Protein AF-0000000067520783 (afdb_homodimer)

Foldseek 3Di:
DVVVVVCVVVVVVVVLVVVLVVLCVVLVLLVLLLLLLVLLLVLVVLQLLLVLLVQLVVPDDLVVVLVVCVVPDAPVVSVVCVVCSCVSSPDNDPPSNVSSVVSSLVSNLVSLLSLLVLLQVLQVHDDPDDPVVSSVVSSVLSVLVVCLVCLLVCCVVCLVVVQVVVCVVVVPDPVVVVVSVVVSVVVNLVSQLVSLLVCLQPSYPDHDDSVLLNQLSNQLSVQLVVLSVVLVVCCVVCVVVCVVVPPVVVSVSSSVSSSSNSSSSSSSSSSSSVVVCVVVVPPPPPVPD/DVVVVVCCVVVVVVVLVVVLVVLCVVLVLLVLLLLLLVLLLVLVVLQLLLVLLVVLVVPDDLVVVLVVCVVPDAPVVSVVCVVCSCVSSPDNDPPSNVSSVVSSLVSNLVSLLSLLVLLQVLQVHDDPDDPVVSSVVSSVLSVLVVCLVCLLVCCVVCLVVVQVVVCVVVVPDPVVVVVSVVVSVVVNLVSQLVSLLVCLQPSYPDHDDSVLLNQLSNQLSVQLVVLSVVLVVCCVVCVVVCVVVPPVVVSVSSSVSSSSNSSSSSSSSSSSSSVVCVVVVPPPPPVPD

pLDDT: mean 76.8, std 16.52, range [23.61, 96.75]

Secondary structure (DSSP, 8-state):
-HHHHHHHHHHHHHHHHHHHHHHHHHTTHHHHHHHHHHHHHHHHHHHHHHHHHHHHHTT--HHHHHHHHTTTS-HHHHHHHHHHHHHHHHS--HHHHHHHHHHHHHHHHHHHHHHHHHHHHHTT----S-HHHHHHHHHHHHHHHHHHHHHHHHHHHHHHHHHHHHHHHHT--THHHHHHHHHHHHHHHHHHHHHHHHHHHHSSSS---GGGGHHHHHHHHHHHHHHHHHHHHHHHHHHHHHHHHHHHHHHHHHHHHHHHHHHHHHHHHHHHHHHHHHHHT----TT--/-HHHHHHHHHHHHHHHHHHHHHHHHHTTHHHHHHHHHHHHHHHHHHHHHHHHHHHHHTT--HHHHHHHHTTTS-HHHHHHHHHHHHHHHHS--HHHHHHHHHHHHHHHHHHHHHHHHHHHHHTT----S-HHHHHHHHHHHHHHHHHHHHHHHHHHHHHHHHHHHHHHHHT--THHHHHHHHHHHHHHHHHHHHHHHHHHHHSSSS---GGGGHHHHHHHHHHHHHHHHHHHHHHHHHHHHHHHHHHHHHHHHHHHHHHHHHHHHHHHHHHHHHHHHHHHT----TT--

InterPro domains:
  IPR017039 Virulence factor BrkB [PF03631] (26-278)
  IPR017039 Virulence factor BrkB [PIRSF035875] (1-288)
  IPR017039 Virulence factor BrkB [PTHR30213] (2-288)
  IPR017039 Virulence factor BrkB [TIGR00765] (15-278)

Solvent-accessible surface area (backbone atoms only — not comparable to full-atom values): 28605 Å² total; per-residue (Å²): 111,62,62,59,48,46,48,53,43,52,57,38,51,66,38,45,61,50,50,49,49,52,47,39,61,73,65,36,43,68,50,52,9,29,18,27,24,32,23,44,57,61,12,44,57,29,40,48,47,18,50,48,28,49,43,27,66,39,92,57,57,68,66,57,52,49,62,64,39,55,83,72,39,53,65,39,56,37,48,22,40,62,64,38,35,59,59,33,28,68,39,72,46,64,65,55,29,51,50,11,47,54,48,15,47,51,35,29,17,52,18,37,40,50,49,30,51,49,37,15,53,37,61,72,45,70,85,76,71,52,72,67,58,51,50,52,48,15,41,54,50,30,52,52,50,50,50,49,50,50,48,63,54,40,42,69,61,43,41,53,54,51,44,48,50,49,25,62,70,65,66,52,59,75,70,42,52,56,52,47,52,50,49,50,51,53,50,49,47,52,53,42,29,51,52,42,34,50,46,61,26,62,48,27,81,50,95,52,53,68,80,63,26,45,67,12,15,52,47,24,37,53,45,43,51,51,51,51,50,53,48,50,51,45,44,68,70,42,36,64,41,32,71,51,36,24,56,54,47,50,48,52,54,47,47,49,49,37,27,50,47,29,42,29,54,51,49,16,38,40,49,25,23,51,54,48,38,69,71,68,59,64,66,76,54,76,75,73,113,112,62,64,60,48,45,48,52,43,54,58,38,51,67,36,45,61,51,49,48,49,53,47,39,59,73,66,37,42,68,49,52,10,30,18,26,22,32,22,45,57,61,12,44,57,30,39,48,48,19,52,49,29,47,44,25,66,39,94,58,56,68,65,59,52,48,63,63,38,54,83,74,36,53,66,37,54,36,49,23,42,62,65,37,35,59,59,34,29,68,38,70,45,64,64,54,28,50,49,11,46,52,47,15,50,52,36,30,17,53,19,38,41,50,51,31,51,48,36,15,53,38,60,71,45,71,84,76,71,54,71,66,57,50,50,52,49,15,42,55,50,32,52,51,50,50,48,48,51,49,47,63,53,40,42,71,62,42,39,53,54,51,42,48,50,50,24,61,71,66,66,51,59,76,70,42,52,56,51,47,53,50,48,50,51,52,49,50,47,51,53,44,28,50,51,41,33,49,46,61,26,62,49,29,79,50,95,54,54,67,81,62,27,45,67,13,15,50,46,24,36,53,45,43,50,52,52,52,50,54,47,49,49,44,44,68,70,44,36,63,42,31,72,53,38,25,58,53,47,49,48,50,53,49,47,49,50,36,27,50,48,29,40,29,53,50,48,16,38,41,49,24,22,49,52,49,39,66,72,67,59,64,65,78,55,77,76,74,115

Sequence (578 aa):
MRKILEKVRRNRTYSFGKDLYDRTMRDDVAGLAAQLAYFFLLAIFPGLVFLITLLGFIDLQTESVLNLLEPYVPEDAMSLIEVNVDKVVNEQNGGLLSFGLLSMLWFASNGVNAVMNAFNRAYDVTETRSFIKTRALSIVFTLAIIFMIVFALIVPVFGQVIGAAVFKAIGLSDSFSYVWSITRLVASFFVLFALFSFLYTFAPDRKLKRREVISGATFATVGWIVVSYSFAYYVDKFANYANTYGGLGGIIILMLWFYLTGWVILLGGEINGLLHHYRTGDNNSRNEKMRKILEKVRRNRTYSFGKDLYDRTMRDDVAGLAAQLAYFFLLAIFPGLVFLITLLGFIDLQTESVLNLLEPYVPEDAMSLIEVNVDKVVNEQNGGLLSFGLLSMLWFASNGVNAVMNAFNRAYDVTETRSFIKTRALSIVFTLAIIFMIVFALIVPVFGQVIGAAVFKAIGLSDSFSYVWSITRLVASFFVLFALFSFLYTFAPDRKLKRREVISGATFATVGWIVVSYSFAYYVDKFANYANTYGGLGGIIILMLWFYLTGWVILLGGEINGLLHHYRTGDNNSRNEK

Radius of gyration: 26.47 Å; Cα contacts (8 Å, |Δi|>4): 626; chains: 2; bounding box: 70×77×74 Å

Organism: Bacillus anthracis (NCBI:txid1392)

Structure (mmCIF, N/CA/C/O backbone):
data_AF-0000000067520783-model_v1
#
loop_
_entity.id
_entity.type
_entity.pdbx_description
1 polymer 'YihY family protein'
#
loop_
_atom_site.group_PDB
_atom_site.id
_atom_site.type_symbol
_atom_site.label_atom_id
_atom_site.label_alt_id
_atom_site.label_comp_id
_atom_site.label_asym_id
_atom_site.label_entity_id
_atom_site.label_seq_id
_atom_site.pdbx_PDB_ins_code
_atom_site.Cartn_x
_atom_site.Cartn_y
_atom_site.Cartn_z
_atom_site.occupancy
_atom_site.B_iso_or_equiv
_atom_site.auth_seq_id
_atom_site.auth_comp_id
_atom_site.auth_asym_id
_atom_site.auth_atom_id
_atom_site.pdbx_PDB_model_num
ATOM 1 N N . MET A 1 1 ? -24.266 7.742 43.719 1 45.94 1 MET A N 1
ATOM 2 C CA . MET A 1 1 ? -24.5 8.211 42.375 1 45.94 1 MET A CA 1
ATOM 3 C C . MET A 1 1 ? -23.188 8.516 41.656 1 45.94 1 MET A C 1
ATOM 5 O O . MET A 1 1 ? -23.016 8.188 40.5 1 45.94 1 MET A O 1
ATOM 9 N N . ARG A 1 2 ? -22.297 9.094 42.188 1 51.66 2 ARG A N 1
ATOM 10 C CA . ARG A 1 2 ? -20.953 9.352 41.656 1 51.66 2 ARG A CA 1
ATOM 11 C C . ARG A 1 2 ? -20.188 8.047 41.5 1 51.66 2 ARG A C 1
ATOM 13 O O . ARG A 1 2 ? -19.422 7.895 40.531 1 51.66 2 ARG A O 1
ATOM 20 N N . LYS A 1 3 ? -20.234 7.238 42.438 1 52.34 3 LYS A N 1
ATOM 21 C CA . LYS A 1 3 ? -19.516 5.977 42.344 1 52.34 3 LYS A CA 1
ATOM 22 C C . LYS A 1 3 ? -20.031 5.129 41.188 1 52.34 3 LYS A C 1
ATOM 24 O O . LYS A 1 3 ? -19.266 4.398 40.562 1 52.34 3 LYS A O 1
ATOM 29 N N . ILE A 1 4 ? -21.328 5.012 40.969 1 46.69 4 ILE A N 1
ATOM 30 C CA . ILE A 1 4 ? -21.859 4.309 39.812 1 46.69 4 ILE A CA 1
ATOM 31 C C . ILE A 1 4 ? -21.438 5.027 38.531 1 46.69 4 ILE A C 1
ATOM 33 O O . ILE A 1 4 ? -21.047 4.387 37.562 1 46.69 4 ILE A O 1
ATOM 37 N N . LEU A 1 5 ? -21.438 6.367 38.531 1 45.88 5 LEU A N 1
ATOM 38 C CA . LEU A 1 5 ? -20.953 7.109 37.375 1 45.88 5 LEU A CA 1
ATOM 39 C C . LEU A 1 5 ? -19.469 6.887 37.188 1 45.88 5 LEU A C 1
ATOM 41 O O . LEU A 1 5 ? -19 6.762 36.031 1 45.88 5 LEU A O 1
ATOM 45 N N . GLU A 1 6 ? -18.703 6.949 38.188 1 51.19 6 GLU A N 1
ATOM 46 C CA . GLU A 1 6 ? -17.281 6.652 38.062 1 51.19 6 GLU A CA 1
ATOM 47 C C . GLU A 1 6 ? -17.047 5.203 37.625 1 51.19 6 GLU A C 1
ATOM 49 O O . GLU A 1 6 ? -16.141 4.906 36.875 1 51.19 6 GLU A O 1
ATOM 54 N N . LYS A 1 7 ? -17.688 4.289 38.219 1 48.41 7 LYS A N 1
ATOM 55 C CA . LYS A 1 7 ? -17.609 2.891 37.781 1 48.41 7 LYS A CA 1
ATOM 56 C C . LYS A 1 7 ? -18.062 2.713 36.344 1 48.41 7 LYS A C 1
ATOM 58 O O . LYS A 1 7 ? -17.469 1.945 35.594 1 48.41 7 LYS A O 1
ATOM 63 N N . VAL A 1 8 ? -19.156 3.307 35.906 1 48.97 8 VAL A N 1
ATOM 64 C CA . VAL A 1 8 ? -19.594 3.395 34.531 1 48.97 8 VAL A CA 1
ATOM 65 C C . VAL A 1 8 ? -18.547 4.133 33.688 1 48.97 8 VAL A C 1
ATOM 67 O O . VAL A 1 8 ? -18.25 3.746 32.562 1 48.97 8 VAL A O 1
ATOM 70 N N . ARG A 1 9 ? -18.031 5.203 34.188 1 49.59 9 ARG A N 1
ATOM 71 C CA . ARG A 1 9 ? -16.938 5.945 33.562 1 49.59 9 ARG A CA 1
ATOM 72 C C . ARG A 1 9 ? -15.68 5.094 33.469 1 49.59 9 ARG A C 1
ATOM 74 O O . ARG A 1 9 ? -14.977 5.121 32.469 1 49.59 9 ARG A O 1
ATOM 81 N N . ARG A 1 10 ? -15.172 4.68 34.594 1 49.66 10 ARG A N 1
ATOM 82 C CA . ARG A 1 10 ? -14.016 3.801 34.688 1 49.66 10 ARG A CA 1
ATOM 83 C C . ARG A 1 10 ? -14.219 2.549 33.844 1 49.66 10 ARG A C 1
ATOM 85 O O . ARG A 1 10 ? -13.289 2.074 33.188 1 49.66 10 ARG A O 1
ATOM 92 N N . ASN A 1 11 ? -15.258 1.921 34 1 47.75 11 ASN A N 1
ATOM 93 C CA . ASN A 1 11 ? -15.68 0.834 33.125 1 47.75 11 ASN A CA 1
ATOM 94 C C . ASN A 1 11 ? -15.797 1.295 31.672 1 47.75 11 ASN A C 1
ATOM 96 O O . ASN A 1 11 ? -15.695 0.486 30.75 1 47.75 11 ASN A O 1
ATOM 100 N N . ARG A 1 12 ? -16.047 2.535 31.484 1 49.19 12 ARG A N 1
ATOM 101 C CA . ARG A 1 12 ? -16.172 3.234 30.203 1 49.19 12 ARG A CA 1
ATOM 102 C C . ARG A 1 12 ? -14.812 3.492 29.578 1 49.19 12 ARG A C 1
ATOM 104 O O . ARG A 1 12 ? -14.656 3.445 28.359 1 49.19 12 ARG A O 1
ATOM 111 N N . THR A 1 13 ? -13.914 4.09 30.438 1 52.41 13 THR A N 1
ATOM 112 C CA . THR A 1 13 ? -12.578 4.305 29.906 1 52.41 13 THR A CA 1
ATOM 113 C C . THR A 1 13 ? -12.008 3.006 29.328 1 52.41 13 THR A C 1
ATOM 115 O O . THR A 1 13 ? -11.336 3.02 28.297 1 52.41 13 THR A O 1
ATOM 118 N N . TYR A 1 14 ? -11.875 1.956 30.281 1 55 14 TYR A N 1
ATOM 119 C CA . TYR A 1 14 ? -11.492 0.632 29.797 1 55 14 TYR A CA 1
ATOM 120 C C . TYR A 1 14 ? -12.211 0.298 28.484 1 55 14 TYR A C 1
ATOM 122 O O . TYR A 1 14 ? -11.633 -0.326 27.594 1 55 14 TYR A O 1
ATOM 130 N N . SER A 1 15 ? -13.344 1.182 28.344 1 78.75 15 SER A N 1
ATOM 131 C CA . SER A 1 15 ? -14.102 0.702 27.188 1 78.75 15 SER A CA 1
ATOM 132 C C . SER A 1 15 ? -13.766 1.497 25.938 1 78.75 15 SER A C 1
ATOM 134 O O . SER A 1 15 ? -13.984 1.028 24.812 1 78.75 15 SER A O 1
ATOM 136 N N . PHE A 1 16 ? -12.961 2.676 26.219 1 90.06 16 PHE A N 1
ATOM 137 C CA . PHE A 1 16 ? -12.633 3.447 25.031 1 90.06 16 PHE A CA 1
ATOM 138 C C . PHE A 1 16 ? -11.562 2.744 24.203 1 90.06 16 PHE A C 1
ATOM 140 O O . PHE A 1 16 ? -11.695 2.621 22.984 1 90.06 16 PHE A O 1
ATOM 147 N N . GLY A 1 17 ? -10.438 2.309 24.938 1 92.5 17 GLY A N 1
ATOM 148 C CA . GLY A 1 17 ? -9.367 1.601 24.25 1 92.5 17 GLY A CA 1
ATOM 149 C C . GLY A 1 17 ? -9.844 0.36 23.531 1 92.5 17 GLY A C 1
ATOM 150 O O . GLY A 1 17 ? -9.414 0.098 22.391 1 92.5 17 GLY A O 1
ATOM 151 N N . LYS A 1 18 ? -10.633 -0.284 24.203 1 91.25 18 LYS A N 1
ATOM 152 C CA . LYS A 1 18 ? -11.18 -1.49 23.578 1 91.25 18 LYS A CA 1
ATOM 153 C C . LYS A 1 18 ? -12.094 -1.145 22.406 1 91.25 18 LYS A C 1
ATOM 155 O O . LYS A 1 18 ? -12.016 -1.768 21.344 1 91.25 18 LYS A O 1
ATOM 160 N N . ASP A 1 19 ? -12.914 -0.131 22.656 1 91.44 19 ASP A N 1
ATOM 161 C CA . ASP A 1 19 ? -13.805 0.308 21.578 1 91.44 19 ASP A CA 1
ATOM 162 C C . ASP A 1 19 ? -13.016 0.807 20.375 1 91.44 19 ASP A C 1
ATOM 164 O O . ASP A 1 19 ? -13.367 0.516 19.234 1 91.44 19 ASP A O 1
ATOM 168 N N . LEU A 1 20 ? -12 1.508 20.719 1 93.38 20 LEU A N 1
ATOM 169 C CA . LEU A 1 20 ? -11.172 2.035 19.641 1 93.38 20 LEU A CA 1
ATOM 170 C C . LEU A 1 20 ? -10.469 0.905 18.891 1 93.38 20 LEU A C 1
ATOM 172 O O . LEU A 1 20 ? -10.414 0.91 17.656 1 93.38 20 LEU A O 1
ATOM 176 N N . TYR A 1 21 ? -9.969 -0.002 19.609 1 91.31 21 TYR A N 1
ATOM 177 C CA . TYR A 1 21 ? -9.305 -1.151 19 1 91.31 21 TYR A CA 1
ATOM 178 C C . TYR A 1 21 ? -10.266 -1.931 18.109 1 91.31 21 TYR A C 1
ATOM 180 O O . TYR A 1 21 ? -9.922 -2.277 16.984 1 91.31 21 TYR A O 1
ATOM 188 N N . ASP A 1 22 ? -11.406 -2.205 18.625 1 88.06 22 ASP A N 1
ATOM 189 C CA . ASP A 1 22 ? -12.406 -2.939 17.859 1 88.06 22 ASP A CA 1
ATOM 190 C C . ASP A 1 22 ? -12.773 -2.193 16.578 1 88.06 22 ASP A C 1
ATOM 192 O O . ASP A 1 22 ? -12.914 -2.805 15.516 1 88.06 22 ASP A O 1
ATOM 196 N N . ARG A 1 23 ? -12.859 -0.93 16.703 1 90.44 23 ARG A N 1
ATOM 197 C CA . ARG A 1 23 ? -13.195 -0.115 15.539 1 90.44 23 ARG A CA 1
ATOM 198 C C . ARG A 1 23 ? -12.062 -0.116 14.523 1 90.44 23 ARG A C 1
ATOM 200 O O . ARG A 1 23 ? -12.305 -0.164 13.312 1 90.44 23 ARG A O 1
ATOM 207 N N . THR A 1 24 ? -10.898 -0.021 15.047 1 91.19 24 THR A N 1
ATOM 208 C CA . THR A 1 24 ? -9.727 -0.013 14.172 1 91.19 24 THR A CA 1
ATOM 209 C C . THR A 1 24 ? -9.617 -1.329 13.406 1 91.19 24 THR A C 1
ATOM 211 O O . THR A 1 24 ? -9.227 -1.342 12.242 1 91.19 24 THR A O 1
ATOM 214 N N . MET A 1 25 ? -9.984 -2.371 14.055 1 85.31 25 MET A N 1
ATOM 215 C CA . MET A 1 25 ? -9.953 -3.684 13.422 1 85.31 25 MET A CA 1
ATOM 216 C C . MET A 1 25 ? -11.078 -3.822 12.398 1 85.31 25 MET A C 1
ATOM 218 O O . MET A 1 25 ? -10.859 -4.301 11.281 1 85.31 25 MET A O 1
ATOM 222 N N . ARG A 1 26 ? -12.188 -3.373 12.742 1 83.56 26 ARG A N 1
ATOM 223 C CA . ARG A 1 26 ? -13.359 -3.477 11.875 1 83.56 26 ARG A CA 1
ATOM 224 C C . ARG A 1 26 ? -13.188 -2.617 10.625 1 83.56 26 ARG A C 1
ATOM 226 O O . ARG A 1 26 ? -13.57 -3.023 9.531 1 83.56 26 ARG A O 1
ATOM 233 N N . ASP A 1 27 ? -12.555 -1.495 10.805 1 88.69 27 ASP A N 1
ATOM 234 C CA . ASP A 1 27 ? -12.422 -0.552 9.695 1 88.69 27 ASP A CA 1
ATOM 235 C C . ASP A 1 27 ? -11.125 -0.776 8.93 1 88.69 27 ASP A C 1
ATOM 237 O O . ASP A 1 27 ? -10.805 -0.035 8 1 88.69 27 ASP A O 1
ATOM 241 N N . ASP A 1 28 ? -10.344 -1.785 9.289 1 88.56 28 ASP A N 1
ATOM 242 C CA . ASP A 1 28 ? -9.094 -2.178 8.648 1 88.56 28 ASP A CA 1
ATOM 243 C C . ASP A 1 28 ? -8.141 -0.991 8.516 1 88.56 28 ASP A C 1
ATOM 245 O O . ASP A 1 28 ? -7.641 -0.702 7.43 1 88.56 28 ASP A O 1
ATOM 249 N N . VAL A 1 29 ? -7.996 -0.304 9.648 1 92.25 29 VAL A N 1
ATOM 250 C CA . VAL A 1 29 ? -7.152 0.887 9.672 1 92.25 29 VAL A CA 1
ATOM 251 C C . VAL A 1 29 ? -5.738 0.527 9.227 1 92.25 29 VAL A C 1
ATOM 253 O O . VAL A 1 29 ? -5.102 1.287 8.492 1 92.25 29 VAL A O 1
ATOM 256 N N . ALA A 1 30 ? -5.238 -0.652 9.602 1 91 30 ALA A N 1
ATOM 257 C CA . ALA A 1 30 ? -3.912 -1.109 9.203 1 91 30 ALA A CA 1
ATOM 258 C C . ALA A 1 30 ? -3.809 -1.236 7.684 1 91 30 ALA A C 1
ATOM 260 O O . ALA A 1 30 ? -2.826 -0.798 7.082 1 91 30 ALA A O 1
ATOM 261 N N . GLY A 1 31 ? -4.859 -1.795 7.098 1 91.25 31 GLY A N 1
ATOM 262 C CA . GLY A 1 31 ? -4.883 -1.938 5.648 1 91.25 31 GLY A CA 1
ATOM 263 C C . GLY A 1 31 ? -4.941 -0.609 4.922 1 91.25 31 GLY A C 1
ATOM 264 O O . GLY A 1 31 ? -4.242 -0.411 3.922 1 91.25 31 GLY A O 1
ATOM 265 N N . LEU A 1 32 ? -5.723 0.253 5.43 1 92.81 32 LEU A N 1
ATOM 266 C CA . LEU A 1 32 ? -5.875 1.564 4.809 1 92.81 32 LEU A CA 1
ATOM 267 C C . LEU A 1 32 ? -4.594 2.377 4.93 1 92.81 32 LEU A C 1
ATOM 269 O O . LEU A 1 32 ? -4.238 3.127 4.016 1 92.81 32 LEU A O 1
ATOM 273 N N . ALA A 1 33 ? -3.943 2.193 6.09 1 95 33 ALA A N 1
ATOM 274 C CA . ALA A 1 33 ? -2.652 2.855 6.262 1 95 33 ALA A CA 1
ATOM 275 C C . ALA A 1 33 ? -1.637 2.352 5.242 1 95 33 ALA A C 1
ATOM 277 O O . ALA A 1 33 ? -0.854 3.133 4.695 1 95 33 ALA A O 1
ATOM 278 N N . ALA A 1 34 ? -1.644 1.043 5 1 94.25 34 ALA A N 1
ATOM 279 C CA . ALA A 1 34 ? -0.755 0.45 4.004 1 94.25 34 ALA A CA 1
ATOM 280 C C . ALA A 1 34 ? -1.074 0.971 2.605 1 94.25 34 ALA A C 1
ATOM 282 O O . ALA A 1 34 ? -0.167 1.241 1.816 1 94.25 34 ALA A O 1
ATOM 283 N N . GLN A 1 35 ? -2.318 1.109 2.352 1 92.81 35 GLN A N 1
ATOM 284 C CA . GLN A 1 35 ? -2.762 1.654 1.073 1 92.81 35 GLN A CA 1
ATOM 285 C C . GLN A 1 35 ? -2.242 3.074 0.871 1 92.81 35 GLN A C 1
ATOM 287 O O . GLN A 1 35 ? -1.713 3.402 -0.193 1 92.81 35 GLN A O 1
ATOM 292 N N . LEU A 1 36 ? -2.445 3.887 1.845 1 92.5 36 LEU A N 1
ATOM 293 C CA . LEU A 1 36 ? -1.963 5.262 1.799 1 92.5 36 LEU A CA 1
ATOM 294 C C . LEU A 1 36 ? -0.457 5.301 1.562 1 92.5 36 LEU A C 1
ATOM 296 O O . LEU A 1 36 ? 0.024 6.062 0.719 1 92.5 36 LEU A O 1
ATOM 300 N N . ALA A 1 37 ? 0.211 4.461 2.334 1 93.44 37 ALA A N 1
ATOM 301 C CA . ALA A 1 37 ? 1.668 4.41 2.24 1 93.44 37 ALA A CA 1
ATOM 302 C C . ALA A 1 37 ? 2.115 4.023 0.833 1 93.44 37 ALA A C 1
ATOM 304 O O . ALA A 1 37 ? 3.074 4.586 0.303 1 93.44 37 ALA A O 1
ATOM 305 N N . TYR A 1 38 ? 1.432 3.117 0.26 1 93.75 38 TYR A N 1
ATOM 306 C CA . TYR A 1 38 ? 1.765 2.67 -1.088 1 93.75 38 TYR A CA 1
ATOM 307 C C . TYR A 1 38 ? 1.646 3.816 -2.086 1 93.75 38 TYR A C 1
ATOM 309 O O . TYR A 1 38 ? 2.57 4.066 -2.863 1 93.75 38 TYR A O 1
ATOM 317 N N . PHE A 1 39 ? 0.571 4.492 -2.07 1 92.75 39 PHE A N 1
ATOM 318 C CA . PHE A 1 39 ? 0.322 5.531 -3.061 1 92.75 39 PHE A CA 1
ATOM 319 C C . PHE A 1 39 ? 1.256 6.715 -2.848 1 92.75 39 PHE A C 1
ATOM 321 O O . PHE A 1 39 ? 1.668 7.371 -3.809 1 92.75 39 PHE A O 1
ATOM 328 N N . PHE A 1 40 ? 1.564 6.957 -1.616 1 90.19 40 PHE A N 1
ATOM 329 C CA . PHE A 1 40 ? 2.521 8.023 -1.344 1 90.19 40 PHE A CA 1
ATOM 330 C C . PHE A 1 40 ? 3.904 7.66 -1.874 1 90.19 40 PHE A C 1
ATOM 332 O O . PHE A 1 40 ? 4.609 8.508 -2.42 1 90.19 40 PHE A O 1
ATOM 339 N N . LEU A 1 41 ? 4.223 6.43 -1.633 1 87.75 41 LEU A N 1
ATOM 340 C CA . LEU A 1 41 ? 5.508 5.984 -2.156 1 87.75 41 LEU A CA 1
ATOM 341 C C . LEU A 1 41 ? 5.535 6.078 -3.678 1 87.75 41 LEU A C 1
ATOM 343 O O . LEU A 1 41 ? 6.527 6.531 -4.258 1 87.75 41 LEU A O 1
ATOM 347 N N . LEU A 1 42 ? 4.5 5.652 -4.281 1 87.88 42 LEU A N 1
ATOM 348 C CA . LEU A 1 42 ? 4.41 5.68 -5.738 1 87.88 42 LEU A CA 1
ATOM 349 C C . LEU A 1 42 ? 4.488 7.113 -6.258 1 87.88 42 LEU A C 1
ATOM 351 O O . LEU A 1 42 ? 4.996 7.348 -7.359 1 87.88 42 LEU A O 1
ATOM 355 N N . ALA A 1 43 ? 4.059 8.055 -5.539 1 89.25 43 ALA A N 1
ATOM 356 C CA . ALA A 1 43 ? 3.996 9.453 -5.945 1 89.25 43 ALA A CA 1
ATOM 357 C C . ALA A 1 43 ? 5.375 10.109 -5.871 1 89.25 43 ALA A C 1
ATOM 359 O O . ALA A 1 43 ? 5.582 11.188 -6.426 1 89.25 43 ALA A O 1
ATOM 360 N N . ILE A 1 44 ? 6.277 9.5 -5.184 1 82.31 44 ILE A N 1
ATOM 361 C CA . ILE A 1 44 ? 7.586 10.109 -4.949 1 82.31 44 ILE A CA 1
ATOM 362 C C . ILE A 1 44 ? 8.328 10.266 -6.273 1 82.31 44 ILE A C 1
ATOM 364 O O . ILE A 1 44 ? 8.914 11.32 -6.539 1 82.31 44 ILE A O 1
ATOM 368 N N . PHE A 1 45 ? 8.25 9.281 -7.098 1 76.25 45 PHE A N 1
ATOM 369 C CA . PHE A 1 45 ? 9.016 9.336 -8.336 1 76.25 45 PHE A CA 1
ATOM 370 C C . PHE A 1 45 ? 8.531 10.469 -9.227 1 76.25 45 PHE A C 1
ATOM 372 O O . PHE A 1 45 ? 9.312 11.336 -9.625 1 76.25 45 PHE A O 1
ATOM 379 N N . PRO A 1 46 ? 7.301 10.438 -9.547 1 82.75 46 PRO A N 1
ATOM 380 C CA . PRO A 1 46 ? 6.824 11.594 -10.312 1 82.75 46 PRO A CA 1
ATOM 381 C C . PRO A 1 46 ? 7.039 12.914 -9.586 1 82.75 46 PRO A C 1
ATOM 383 O O . PRO A 1 46 ? 7.25 13.945 -10.227 1 82.75 46 PRO A O 1
ATOM 386 N N . GLY A 1 47 ? 6.977 12.914 -8.32 1 83.19 47 GLY A N 1
ATOM 387 C CA . GLY A 1 47 ? 7.277 14.102 -7.535 1 83.19 47 GLY A CA 1
ATOM 388 C C . GLY A 1 47 ? 8.703 14.578 -7.707 1 83.19 47 GLY A C 1
ATOM 389 O O . GLY A 1 47 ? 8.953 15.781 -7.812 1 83.19 47 GLY A O 1
ATOM 390 N N . LEU A 1 48 ? 9.578 13.625 -7.688 1 77.06 48 LEU A N 1
ATOM 391 C CA . LEU A 1 48 ? 10.977 13.961 -7.906 1 77.06 48 LEU A CA 1
ATOM 392 C C . LEU A 1 48 ? 11.188 14.516 -9.312 1 77.06 48 LEU A C 1
ATOM 394 O O . LEU A 1 48 ? 11.945 15.469 -9.5 1 77.06 48 LEU A O 1
ATOM 398 N N . VAL A 1 49 ? 10.594 13.812 -10.273 1 75.06 49 VAL A N 1
ATOM 399 C CA . VAL A 1 49 ? 10.664 14.297 -11.648 1 75.06 49 VAL A CA 1
ATOM 400 C C . VAL A 1 49 ? 10.164 15.734 -11.727 1 75.06 49 VAL A C 1
ATOM 402 O O . VAL A 1 49 ? 10.789 16.578 -12.367 1 75.06 49 VAL A O 1
ATOM 405 N N . PHE A 1 50 ? 9.07 16 -11.102 1 82.25 50 PHE A N 1
ATOM 406 C CA . PHE A 1 50 ? 8.492 17.328 -11.055 1 82.25 50 PHE A CA 1
ATOM 407 C C . PHE A 1 50 ? 9.461 18.328 -10.43 1 82.25 50 PHE A C 1
ATOM 409 O O . PHE A 1 50 ? 9.695 19.406 -10.977 1 82.25 50 PHE A O 1
ATOM 416 N N . LEU A 1 51 ? 10.047 18.016 -9.32 1 76.75 51 LEU A N 1
ATOM 417 C CA . LEU A 1 51 ? 10.922 18.922 -8.586 1 76.75 51 LEU A CA 1
ATOM 418 C C . LEU A 1 51 ? 12.18 19.219 -9.383 1 76.75 51 LEU A C 1
ATOM 420 O O . LEU A 1 51 ? 12.609 20.375 -9.453 1 76.75 51 LEU A O 1
ATOM 424 N N . ILE A 1 52 ? 12.703 18.172 -9.914 1 70.88 52 ILE A N 1
ATOM 425 C CA . ILE A 1 52 ? 13.945 18.344 -10.664 1 70.88 52 ILE A CA 1
ATOM 426 C C . ILE A 1 52 ? 13.695 19.203 -11.898 1 70.88 52 ILE A C 1
ATOM 428 O O . ILE A 1 52 ? 14.508 20.062 -12.234 1 70.88 52 ILE A O 1
ATOM 432 N N . THR A 1 53 ? 12.672 18.875 -12.578 1 74.5 53 THR A N 1
ATOM 433 C CA . THR A 1 53 ? 12.336 19.672 -13.766 1 74.5 53 THR A CA 1
ATOM 434 C C . THR A 1 53 ? 12 21.109 -13.383 1 74.5 53 THR A C 1
ATOM 436 O O . THR A 1 53 ? 12.305 22.031 -14.133 1 74.5 53 THR A O 1
ATOM 439 N N . LEU A 1 54 ? 11.336 21.297 -12.273 1 76.88 54 LEU A N 1
ATOM 440 C CA . LEU A 1 54 ? 11.008 22.625 -11.773 1 76.88 54 LEU A CA 1
ATOM 441 C C . LEU A 1 54 ? 12.273 23.453 -11.531 1 76.88 54 LEU A C 1
ATOM 443 O O . LEU A 1 54 ? 12.297 24.656 -11.797 1 76.88 54 LEU A O 1
ATOM 447 N N . LEU A 1 55 ? 13.234 22.828 -11.016 1 71.5 55 LEU A N 1
ATOM 448 C CA . LEU A 1 55 ? 14.5 23.5 -10.742 1 71.5 55 LEU A CA 1
ATOM 449 C C . LEU A 1 55 ? 15.156 23.969 -12.031 1 71.5 55 LEU A C 1
ATOM 451 O O . LEU A 1 55 ? 15.875 24.969 -12.039 1 71.5 55 LEU A O 1
ATOM 455 N N . GLY A 1 56 ? 15.008 23.016 -13 1 69 56 GLY A N 1
ATOM 456 C CA . GLY A 1 56 ? 15.539 23.422 -14.297 1 69 56 GLY A CA 1
ATOM 457 C C . GLY A 1 56 ? 14.938 24.719 -14.797 1 69 56 GLY A C 1
ATOM 458 O O . GLY A 1 56 ? 15.562 25.453 -15.57 1 69 56 GLY A O 1
ATOM 459 N N . PHE A 1 57 ? 13.758 24.922 -14.328 1 71.62 57 PHE A N 1
ATOM 460 C CA . PHE A 1 57 ? 13.07 26.141 -14.75 1 71.62 57 PHE A CA 1
ATOM 461 C C . PHE A 1 57 ? 13.484 27.328 -13.891 1 71.62 57 PHE A C 1
ATOM 463 O O . PHE A 1 57 ? 13.266 28.484 -14.266 1 71.62 57 PHE A O 1
ATOM 470 N N . ILE A 1 58 ? 14.016 26.891 -12.719 1 68 58 ILE A N 1
ATOM 471 C CA . ILE A 1 58 ? 14.484 27.969 -11.844 1 68 58 ILE A CA 1
ATOM 472 C C . ILE A 1 58 ? 15.938 28.297 -12.164 1 68 58 ILE A C 1
ATOM 474 O O . ILE A 1 58 ? 16.734 27.391 -12.484 1 68 58 ILE A O 1
ATOM 478 N N . ASP A 1 59 ? 16.297 29.188 -12.75 1 63.81 59 ASP A N 1
ATOM 479 C CA . ASP A 1 59 ? 17.625 29.641 -13.164 1 63.81 59 ASP A CA 1
ATOM 480 C C . ASP A 1 59 ? 18.641 29.438 -12.055 1 63.81 59 ASP A C 1
ATOM 482 O O . ASP A 1 59 ? 19.109 30.406 -11.453 1 63.81 59 ASP A O 1
ATOM 486 N N . LEU A 1 60 ? 18.672 28.219 -11.531 1 58.81 60 LEU A N 1
ATOM 487 C CA . LEU A 1 60 ? 19.719 27.938 -10.555 1 58.81 60 LEU A CA 1
ATOM 488 C C . LEU A 1 60 ? 20.844 27.125 -11.18 1 58.81 60 LEU A C 1
ATOM 490 O O . LEU A 1 60 ? 20.609 26.359 -12.125 1 58.81 60 LEU A O 1
ATOM 494 N N . GLN A 1 61 ? 22.062 27.328 -10.82 1 62.66 61 GLN A N 1
ATOM 495 C CA . GLN A 1 61 ? 23.188 26.516 -11.281 1 62.66 61 GLN A CA 1
ATOM 496 C C . GLN A 1 61 ? 23.031 25.062 -10.836 1 62.66 61 GLN A C 1
ATOM 498 O O . GLN A 1 61 ? 22.656 24.797 -9.695 1 62.66 61 GLN A O 1
ATOM 503 N N . THR A 1 62 ? 23.062 24.188 -11.773 1 63.53 62 THR A N 1
ATOM 504 C CA . THR A 1 62 ? 22.922 22.75 -11.555 1 63.53 62 THR A CA 1
ATOM 505 C C . THR A 1 62 ? 23.641 22.312 -10.281 1 63.53 62 THR A C 1
ATOM 507 O O . THR A 1 62 ? 23.094 21.531 -9.492 1 63.53 62 THR A O 1
ATOM 510 N N . GLU A 1 63 ? 24.828 22.844 -10.125 1 65.38 63 GLU A N 1
ATOM 511 C CA . GLU A 1 63 ? 25.641 22.453 -8.977 1 65.38 63 GLU A CA 1
ATOM 512 C C . GLU A 1 63 ? 25.016 22.906 -7.668 1 65.38 63 GLU A C 1
ATOM 514 O O . GLU A 1 63 ? 25.078 22.188 -6.664 1 65.38 63 GLU A O 1
ATOM 519 N N . SER A 1 64 ? 24.469 24.047 -7.766 1 63.44 64 SER A N 1
ATOM 520 C CA . SER A 1 64 ? 23.859 24.578 -6.559 1 63.44 64 SER A CA 1
ATOM 521 C C . SER A 1 64 ? 22.641 23.75 -6.152 1 63.44 64 SER A C 1
ATOM 523 O O . SER A 1 64 ? 22.422 23.5 -4.965 1 63.44 64 SER A O 1
ATOM 525 N N . VAL A 1 65 ? 21.984 23.297 -7.109 1 63.28 65 VAL A N 1
ATOM 526 C CA . VAL A 1 65 ? 20.781 22.5 -6.871 1 63.28 65 VAL A CA 1
ATOM 527 C C . VAL A 1 65 ? 21.172 21.141 -6.281 1 63.28 65 VAL A C 1
ATOM 529 O O . VAL A 1 65 ? 20.562 20.672 -5.312 1 63.28 65 VAL A O 1
ATOM 532 N N . LEU A 1 66 ? 22.156 20.594 -6.922 1 69 66 LEU A N 1
ATOM 533 C CA . LEU A 1 66 ? 22.609 19.281 -6.461 1 69 66 LEU A CA 1
ATOM 534 C C . LEU A 1 66 ? 23.125 19.359 -5.031 1 69 66 LEU A C 1
ATOM 536 O O . LEU A 1 66 ? 22.875 18.469 -4.223 1 69 66 LEU A O 1
ATOM 540 N N . ASN A 1 67 ? 23.797 20.422 -4.789 1 67.12 67 ASN A N 1
ATOM 541 C CA . ASN A 1 67 ? 24.344 20.609 -3.445 1 67.12 67 ASN A CA 1
ATOM 542 C C . ASN A 1 67 ? 23.234 20.781 -2.414 1 67.12 67 ASN A C 1
ATOM 544 O O . ASN A 1 67 ? 23.359 20.328 -1.272 1 67.12 67 ASN A O 1
ATOM 548 N N . LEU A 1 68 ? 22.203 21.328 -2.896 1 60.16 68 LEU A N 1
ATOM 549 C CA . LEU A 1 68 ? 21.062 21.562 -2.02 1 60.16 68 LEU A CA 1
ATOM 550 C C . LEU A 1 68 ? 20.328 20.25 -1.723 1 60.16 68 LEU A C 1
ATOM 552 O O . LEU A 1 68 ? 19.828 20.062 -0.611 1 60.16 68 LEU A O 1
ATOM 556 N N . LEU A 1 69 ? 20.312 19.406 -2.654 1 63.53 69 LEU A N 1
ATOM 557 C CA . LEU A 1 69 ? 19.5 18.203 -2.547 1 63.53 69 LEU A CA 1
ATOM 558 C C . LEU A 1 69 ? 20.297 17.078 -1.885 1 63.53 69 LEU A C 1
ATOM 560 O O . LEU A 1 69 ? 19.719 16.188 -1.254 1 63.53 69 LEU A O 1
ATOM 564 N N . GLU A 1 70 ? 21.578 17.109 -2.057 1 66.94 70 GLU A N 1
ATOM 565 C CA . GLU A 1 70 ? 22.484 16.016 -1.688 1 66.94 70 GLU A CA 1
ATOM 566 C C . GLU A 1 70 ? 22.25 15.57 -0.245 1 66.94 70 GLU A C 1
ATOM 568 O O . GLU A 1 70 ? 22.219 14.375 0.048 1 66.94 70 GLU A O 1
ATOM 573 N N . PRO A 1 71 ? 22 16.594 0.547 1 55.97 71 PRO A N 1
ATOM 574 C CA . PRO A 1 71 ? 21.859 16.156 1.937 1 55.97 71 PRO A CA 1
ATOM 575 C C . PRO A 1 71 ? 20.5 15.508 2.211 1 55.97 71 PRO A C 1
ATOM 577 O O . PRO A 1 71 ? 20.359 14.789 3.201 1 55.97 71 PRO A O 1
ATOM 580 N N . TYR A 1 72 ? 19.625 15.664 1.358 1 52.38 72 TYR A N 1
ATOM 581 C CA . TYR A 1 72 ? 18.266 15.289 1.684 1 52.38 72 TYR A CA 1
ATOM 582 C C . TYR A 1 72 ? 17.797 14.125 0.816 1 52.38 72 TYR A C 1
ATOM 584 O O . TYR A 1 72 ? 16.812 13.453 1.142 1 52.38 72 TYR A O 1
ATOM 592 N N . VAL A 1 73 ? 18.406 14.07 -0.254 1 58.56 73 VAL A N 1
ATOM 593 C CA . VAL A 1 73 ? 17.984 13.062 -1.22 1 58.56 73 VAL A CA 1
ATOM 594 C C . VAL A 1 73 ? 18.859 11.82 -1.084 1 58.56 73 VAL A C 1
ATOM 596 O O . VAL A 1 73 ? 20.078 11.914 -1.051 1 58.56 73 VAL A O 1
ATOM 599 N N . PRO A 1 74 ? 18.156 10.703 -0.933 1 55.06 74 PRO A N 1
ATOM 600 C CA . PRO A 1 74 ? 18.953 9.469 -0.896 1 55.06 74 PRO A CA 1
ATOM 601 C C . PRO A 1 74 ? 19.844 9.32 -2.115 1 55.06 74 PRO A C 1
ATOM 603 O O . PRO A 1 74 ? 19.531 9.82 -3.195 1 55.06 74 PRO A O 1
ATOM 606 N N . GLU A 1 75 ? 21.016 8.672 -1.827 1 57.62 75 GLU A N 1
ATOM 607 C CA . GLU A 1 75 ? 22.047 8.508 -2.85 1 57.62 75 GLU A CA 1
ATOM 608 C C . GLU A 1 75 ? 21.453 7.953 -4.141 1 57.62 75 GLU A C 1
ATOM 610 O O . GLU A 1 75 ? 21.781 8.422 -5.234 1 57.62 75 GLU A O 1
ATOM 615 N N . ASP A 1 76 ? 20.609 7.051 -3.93 1 54.34 76 ASP A N 1
ATOM 616 C CA . ASP A 1 76 ? 20.031 6.441 -5.125 1 54.34 76 ASP A CA 1
ATOM 617 C C . ASP A 1 76 ? 19.172 7.441 -5.891 1 54.34 76 ASP A C 1
ATOM 619 O O . ASP A 1 76 ? 19.172 7.465 -7.121 1 54.34 76 ASP A O 1
ATOM 623 N N . ALA A 1 77 ? 18.438 8.195 -5.09 1 58.03 77 ALA A N 1
ATOM 624 C CA . ALA A 1 77 ? 17.641 9.242 -5.738 1 58.03 77 ALA A CA 1
ATOM 625 C C . ALA A 1 77 ? 18.547 10.32 -6.332 1 58.03 77 ALA A C 1
ATOM 627 O O . ALA A 1 77 ? 18.281 10.836 -7.422 1 58.03 77 ALA A O 1
ATOM 628 N N . MET A 1 78 ? 19.625 10.547 -5.562 1 63.09 78 MET A N 1
ATOM 629 C CA . MET A 1 78 ? 20.547 11.57 -6.027 1 63.09 78 MET A CA 1
ATOM 630 C C . MET A 1 78 ? 21.234 11.141 -7.324 1 63.09 78 MET A C 1
ATOM 632 O O . MET A 1 78 ? 21.469 11.969 -8.211 1 63.09 78 MET A O 1
ATOM 636 N N . SER A 1 79 ? 21.547 9.867 -7.312 1 60.53 79 SER A N 1
ATOM 637 C CA . SER A 1 79 ? 22.156 9.367 -8.547 1 60.53 79 SER A CA 1
ATOM 638 C C . SER A 1 79 ? 21.234 9.562 -9.734 1 60.53 79 SER A C 1
ATOM 640 O O . SER A 1 79 ? 21.672 9.93 -10.828 1 60.53 79 SER A O 1
ATOM 642 N N . LEU A 1 80 ? 20.016 9.43 -9.367 1 56.75 80 LEU A N 1
ATOM 643 C CA . LEU A 1 80 ? 19.016 9.648 -10.414 1 56.75 80 LEU A CA 1
ATOM 644 C C . LEU A 1 80 ? 18.969 11.117 -10.82 1 56.75 80 LEU A C 1
ATOM 646 O O . LEU A 1 80 ? 18.844 11.43 -12.008 1 56.75 80 LEU A O 1
ATOM 650 N N . ILE A 1 81 ? 19.078 11.859 -9.867 1 61.84 81 ILE A N 1
ATOM 651 C CA . ILE A 1 81 ? 19.047 13.297 -10.109 1 61.84 81 ILE A CA 1
ATOM 652 C C . ILE A 1 81 ? 20.297 13.719 -10.883 1 61.84 81 ILE A C 1
ATOM 654 O O . ILE A 1 81 ? 20.203 14.469 -11.859 1 61.84 81 ILE A O 1
ATOM 658 N N . GLU A 1 82 ? 21.375 13.227 -10.461 1 64.44 82 GLU A N 1
ATOM 659 C CA . GLU A 1 82 ? 22.656 13.633 -11.039 1 64.44 82 GLU A CA 1
ATOM 660 C C . GLU A 1 82 ? 22.734 13.234 -12.516 1 64.44 82 GLU A C 1
ATOM 662 O O . GLU A 1 82 ? 23.25 13.984 -13.336 1 64.44 82 GLU A O 1
ATOM 667 N N . VAL A 1 83 ? 22.203 12.055 -12.719 1 58.97 83 VAL A N 1
ATOM 668 C CA . VAL A 1 83 ? 22.312 11.547 -14.078 1 58.97 83 VAL A CA 1
ATOM 669 C C . VAL A 1 83 ? 21.359 12.312 -15 1 58.97 83 VAL A C 1
ATOM 671 O O . VAL A 1 83 ? 21.656 12.523 -16.172 1 58.97 83 VAL A O 1
ATOM 674 N N . ASN A 1 84 ? 20.281 12.727 -14.375 1 56.34 84 ASN A N 1
ATOM 675 C CA . ASN A 1 84 ? 19.266 13.328 -15.234 1 56.34 84 ASN A CA 1
ATOM 676 C C . ASN A 1 84 ? 19.25 14.852 -15.094 1 56.34 84 ASN A C 1
ATOM 678 O O . ASN A 1 84 ? 18.562 15.539 -15.859 1 56.34 84 ASN A O 1
ATOM 682 N N . VAL A 1 85 ? 19.953 15.156 -14.078 1 60.75 85 VAL A N 1
ATOM 683 C CA . VAL A 1 85 ? 19.859 16.562 -13.719 1 60.75 85 VAL A CA 1
ATOM 684 C C . VAL A 1 85 ? 20.297 17.438 -14.898 1 60.75 85 VAL A C 1
ATOM 686 O O . VAL A 1 85 ? 19.672 18.469 -15.18 1 60.75 85 VAL A O 1
ATOM 689 N N . ASP A 1 86 ? 21.375 17 -15.461 1 60.25 86 ASP A N 1
ATOM 690 C CA . ASP A 1 86 ? 21.828 17.812 -16.578 1 60.25 86 ASP A CA 1
ATOM 691 C C . ASP A 1 86 ? 20.797 17.859 -17.703 1 60.25 86 ASP A C 1
ATOM 693 O O . ASP A 1 86 ? 20.547 18.922 -18.281 1 60.25 86 ASP A O 1
ATOM 697 N N . LYS A 1 87 ? 20.266 16.719 -18.016 1 59.94 87 LYS A N 1
ATOM 698 C CA . LYS A 1 87 ? 19.281 16.688 -19.094 1 59.94 87 LYS A CA 1
ATOM 699 C C . LYS A 1 87 ? 17.984 17.375 -18.672 1 59.94 87 LYS A C 1
ATOM 701 O O . LYS A 1 87 ? 17.391 18.109 -19.469 1 59.94 87 LYS A O 1
ATOM 706 N N . VAL A 1 88 ? 17.656 17.172 -17.484 1 60.31 88 VAL A N 1
ATOM 707 C CA . VAL A 1 88 ? 16.359 17.656 -17.016 1 60.31 88 VAL A CA 1
ATOM 708 C C . VAL A 1 88 ? 16.453 19.141 -16.656 1 60.31 88 VAL A C 1
ATOM 710 O O . VAL A 1 88 ? 15.547 19.922 -16.953 1 60.31 88 VAL A O 1
ATOM 713 N N . VAL A 1 89 ? 17.578 19.438 -16.031 1 61.34 89 VAL A N 1
ATOM 714 C CA . VAL A 1 89 ? 17.75 20.828 -15.602 1 61.34 89 VAL A CA 1
ATOM 715 C C . VAL A 1 89 ? 18.062 21.703 -16.812 1 61.34 89 VAL A C 1
ATOM 717 O O . VAL A 1 89 ? 17.594 22.844 -16.875 1 61.34 89 VAL A O 1
ATOM 720 N N . ASN A 1 90 ? 18.781 21.094 -17.688 1 62.47 90 ASN A N 1
ATOM 721 C CA . ASN A 1 90 ? 19.188 21.969 -18.797 1 62.47 90 ASN A CA 1
ATOM 722 C C . ASN A 1 90 ? 18.141 22 -19.891 1 62.47 90 ASN A C 1
ATOM 724 O O . ASN A 1 90 ? 18.125 22.938 -20.703 1 62.47 90 ASN A O 1
ATOM 728 N N . GLU A 1 91 ? 17.297 20.984 -19.891 1 63.06 91 GLU A N 1
ATOM 729 C CA . GLU A 1 91 ? 16.25 21 -20.906 1 63.06 91 GLU A CA 1
ATOM 730 C C . GLU A 1 91 ? 14.891 21.312 -20.281 1 63.06 91 GLU A C 1
ATOM 732 O O . GLU A 1 91 ? 14.43 20.609 -19.375 1 63.06 91 GLU A O 1
ATOM 737 N N . GLN A 1 92 ? 14.586 22.656 -20.281 1 65.56 92 GLN A N 1
ATOM 738 C CA . GLN A 1 92 ? 13.258 23.047 -19.812 1 65.56 92 GLN A CA 1
ATOM 739 C C . GLN A 1 92 ? 12.172 22.234 -20.516 1 65.56 92 GLN A C 1
ATOM 741 O O . GLN A 1 92 ? 11.703 22.609 -21.594 1 65.56 92 GLN A O 1
ATOM 746 N N . ASN A 1 93 ? 11.945 21.078 -20.094 1 73.81 93 ASN A N 1
ATOM 747 C CA . ASN A 1 93 ? 10.906 20.25 -20.688 1 73.81 93 ASN A CA 1
ATOM 748 C C . ASN A 1 93 ? 9.562 20.438 -19.984 1 73.81 93 ASN A C 1
ATOM 750 O O . ASN A 1 93 ? 9.305 19.797 -18.953 1 73.81 93 ASN A O 1
ATOM 754 N N . GLY A 1 94 ? 8.758 21.312 -20.516 1 76.56 94 GLY A N 1
ATOM 755 C CA . GLY A 1 94 ? 7.449 21.594 -19.938 1 76.56 94 GLY A CA 1
ATOM 756 C C . GLY A 1 94 ? 6.57 20.359 -19.859 1 76.56 94 GLY A C 1
ATOM 757 O O . GLY A 1 94 ? 5.766 20.234 -18.922 1 76.56 94 GLY A O 1
ATOM 758 N N . GLY A 1 95 ? 6.77 19.516 -20.797 1 81.19 95 GLY A N 1
ATOM 759 C CA . GLY A 1 95 ? 6.004 18.281 -20.812 1 81.19 95 GLY A CA 1
ATOM 760 C C . GLY A 1 95 ? 6.328 17.375 -19.641 1 81.19 95 GLY A C 1
ATOM 761 O O . GLY A 1 95 ? 5.426 16.859 -18.969 1 81.19 95 GLY A O 1
ATOM 762 N N . LEU A 1 96 ? 7.602 17.297 -19.359 1 78.75 96 LEU A N 1
ATOM 763 C CA . LEU A 1 96 ? 8.039 16.484 -18.25 1 78.75 96 LEU A CA 1
ATOM 764 C C . LEU A 1 96 ? 7.609 17.094 -16.922 1 78.75 96 LEU A C 1
ATOM 766 O O . LEU A 1 96 ? 7.254 16.375 -15.977 1 78.75 96 LEU A O 1
ATOM 770 N N . LEU A 1 97 ? 7.66 18.375 -16.922 1 83.12 97 LEU A N 1
ATOM 771 C CA . LEU A 1 97 ? 7.223 19.078 -15.727 1 83.12 97 LEU A CA 1
ATOM 772 C C . LEU A 1 97 ? 5.754 18.797 -15.43 1 83.12 97 LEU A C 1
ATOM 774 O O . LEU A 1 97 ? 5.398 18.438 -14.305 1 83.12 97 LEU A O 1
ATOM 778 N N . SER A 1 98 ? 4.938 18.938 -16.469 1 88.19 98 SER A N 1
ATOM 779 C CA . SER A 1 98 ? 3.506 18.719 -16.312 1 88.19 98 SER A CA 1
ATOM 780 C C . SER A 1 98 ? 3.201 17.25 -16 1 88.19 98 SER A C 1
ATOM 782 O O . SER A 1 98 ? 2.346 16.953 -15.172 1 88.19 98 SER A O 1
ATOM 784 N N . PHE A 1 99 ? 3.846 16.406 -16.609 1 86.75 99 PHE A N 1
ATOM 785 C CA . PHE A 1 99 ? 3.65 14.977 -16.375 1 86.75 99 PHE A CA 1
ATOM 786 C C . PHE A 1 99 ? 4.008 14.617 -14.93 1 86.75 99 PHE A C 1
ATOM 788 O O . PHE A 1 99 ? 3.289 13.859 -14.273 1 86.75 99 PHE A O 1
ATOM 795 N N . GLY A 1 100 ? 5.121 15.148 -14.523 1 86.56 100 GLY A N 1
ATOM 796 C CA . GLY A 1 100 ? 5.543 14.883 -13.156 1 86.56 100 GLY A CA 1
ATOM 797 C C . GLY A 1 100 ? 4.547 15.367 -12.117 1 86.56 100 GLY A C 1
ATOM 798 O O . GLY A 1 100 ? 4.207 14.633 -11.188 1 86.56 100 GLY A O 1
ATOM 799 N N . LEU A 1 101 ? 4.094 16.516 -12.336 1 89.44 101 LEU A N 1
ATOM 800 C CA . LEU A 1 101 ? 3.15 17.109 -11.391 1 89.44 101 LEU A CA 1
ATOM 801 C C . LEU A 1 101 ? 1.827 16.344 -11.398 1 89.44 101 LEU A C 1
ATOM 803 O O . LEU A 1 101 ? 1.316 15.969 -10.344 1 89.44 101 LEU A O 1
ATOM 807 N N . LEU A 1 102 ? 1.28 16.094 -12.531 1 91.44 102 LEU A N 1
ATOM 808 C CA 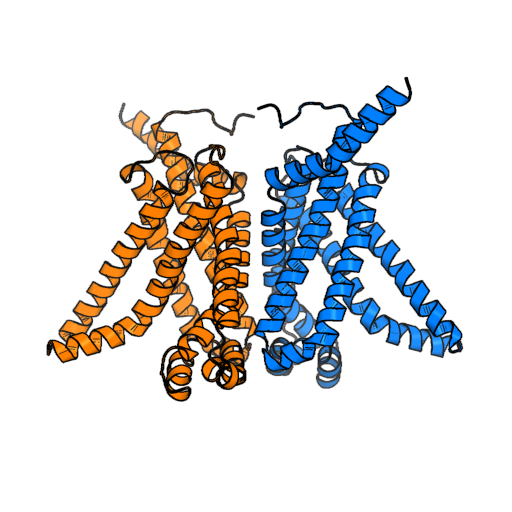. LEU A 1 102 ? -0.021 15.445 -12.664 1 91.44 102 LEU A CA 1
ATOM 809 C C . LEU A 1 102 ? 0.031 14.016 -12.148 1 91.44 102 LEU A C 1
ATOM 811 O O . LEU A 1 102 ? -0.892 13.555 -11.477 1 91.44 102 LEU A O 1
ATOM 815 N N . SER A 1 103 ? 1.118 13.336 -12.492 1 90.62 103 SER A N 1
ATOM 816 C CA . SER A 1 103 ? 1.246 11.953 -12.047 1 90.62 103 SER A CA 1
ATOM 817 C C . SER A 1 103 ? 1.424 11.875 -10.539 1 90.62 103 SER A C 1
ATOM 819 O O . SER A 1 103 ? 0.817 11.031 -9.875 1 90.62 103 SER A O 1
ATOM 821 N N . MET A 1 104 ? 2.221 12.758 -10.023 1 91.31 104 MET A N 1
ATOM 822 C CA . MET A 1 104 ? 2.408 12.797 -8.57 1 91.31 104 MET A CA 1
ATOM 823 C C . MET A 1 104 ? 1.084 13.047 -7.859 1 91.31 104 MET A C 1
ATOM 825 O O . MET A 1 104 ? 0.739 12.336 -6.914 1 91.31 104 MET A O 1
ATOM 829 N N . LEU A 1 105 ? 0.374 14 -8.359 1 92.75 105 LEU A N 1
ATOM 830 C CA . LEU A 1 105 ? -0.897 14.359 -7.742 1 92.75 105 LEU A CA 1
ATOM 831 C C . LEU A 1 105 ? -1.914 13.227 -7.898 1 92.75 105 LEU A C 1
ATOM 833 O O . LEU A 1 105 ? -2.697 12.961 -6.984 1 92.75 105 LEU A O 1
ATOM 837 N N . TRP A 1 106 ? -1.85 12.617 -9 1 90.62 106 TRP A N 1
ATOM 838 C CA . TRP A 1 106 ? -2.781 11.523 -9.234 1 90.62 106 TRP A CA 1
ATOM 839 C C . TRP A 1 106 ? -2.52 10.367 -8.266 1 90.62 106 TRP A C 1
ATOM 841 O O . TRP A 1 106 ? -3.436 9.898 -7.586 1 90.62 106 TRP A O 1
ATOM 851 N N . PHE A 1 107 ? -1.332 9.938 -8.133 1 91.31 107 PHE A N 1
ATOM 852 C CA . PHE A 1 107 ? -1.003 8.812 -7.258 1 91.31 107 PHE A CA 1
ATOM 853 C C . PHE A 1 107 ? -1.256 9.18 -5.797 1 91.31 107 PHE A C 1
ATOM 855 O O . PHE A 1 107 ? -1.934 8.438 -5.078 1 91.31 107 PHE A O 1
ATOM 862 N N . ALA A 1 108 ? -0.752 10.305 -5.453 1 93.06 108 ALA A N 1
ATOM 863 C CA . ALA A 1 108 ? -0.879 10.727 -4.059 1 93.06 108 ALA A CA 1
ATOM 864 C C . ALA A 1 108 ? -2.344 10.922 -3.676 1 93.06 108 ALA A C 1
ATOM 866 O O . ALA A 1 108 ? -2.762 10.547 -2.578 1 93.06 108 ALA A O 1
ATOM 867 N N . SER A 1 109 ? -3.119 11.477 -4.57 1 93.69 109 SER A N 1
ATOM 868 C CA . SER A 1 109 ? -4.512 11.766 -4.254 1 93.69 109 SER A CA 1
ATOM 869 C C . SER A 1 109 ? -5.328 10.477 -4.137 1 93.69 109 SER A C 1
ATOM 871 O O . SER A 1 109 ? -6.352 10.445 -3.449 1 93.69 109 SER A O 1
ATOM 873 N N . ASN A 1 110 ? -4.918 9.422 -4.781 1 91.44 110 ASN A N 1
ATOM 874 C CA . ASN A 1 110 ? -5.578 8.141 -4.578 1 91.44 110 ASN A CA 1
ATOM 875 C C . ASN A 1 110 ? -5.438 7.66 -3.135 1 91.44 110 ASN A C 1
ATOM 877 O O . ASN A 1 110 ? -6.387 7.117 -2.562 1 91.44 110 ASN A O 1
ATOM 881 N N . GLY A 1 111 ? -4.297 7.844 -2.596 1 90.94 111 GLY A N 1
ATOM 882 C CA . GLY A 1 111 ? -4.102 7.523 -1.19 1 90.94 111 GLY A CA 1
ATOM 883 C C . GLY A 1 111 ? -4.965 8.359 -0.263 1 90.94 111 GLY A C 1
ATOM 884 O O . GLY A 1 111 ? -5.543 7.836 0.694 1 90.94 111 GLY A O 1
ATOM 885 N N . VAL A 1 112 ? -5.062 9.602 -0.603 1 92.5 112 VAL A N 1
ATOM 886 C CA . VAL A 1 112 ? -5.84 10.508 0.23 1 92.5 112 VAL A CA 1
ATOM 887 C C . VAL A 1 112 ? -7.328 10.195 0.085 1 92.5 112 VAL A C 1
ATOM 889 O O . VAL A 1 112 ? -8.094 10.336 1.041 1 92.5 112 VAL A O 1
ATOM 892 N N . ASN A 1 113 ? -7.672 9.812 -1.108 1 91.19 113 ASN A N 1
ATOM 893 C CA . ASN A 1 113 ? -9.047 9.367 -1.292 1 91.19 113 ASN A CA 1
ATOM 894 C C . ASN A 1 113 ? -9.391 8.203 -0.37 1 91.19 113 ASN A C 1
ATOM 896 O O . ASN A 1 113 ? -10.492 8.133 0.167 1 91.19 113 ASN A O 1
ATOM 900 N N . ALA A 1 114 ? -8.477 7.344 -0.208 1 87.75 114 ALA A N 1
ATOM 901 C CA . ALA A 1 114 ? -8.656 6.23 0.719 1 87.75 114 ALA A CA 1
ATOM 902 C C . ALA A 1 114 ? -8.828 6.73 2.15 1 87.75 114 ALA A C 1
ATOM 904 O O . ALA A 1 114 ? -9.617 6.184 2.92 1 87.75 114 ALA A O 1
ATOM 905 N N . VAL A 1 115 ? -8.102 7.734 2.48 1 91.06 115 VAL A N 1
ATOM 906 C CA . VAL A 1 115 ? -8.203 8.352 3.801 1 91.06 115 VAL A CA 1
ATOM 907 C C . VAL A 1 115 ? -9.594 8.953 3.986 1 91.06 115 VAL A C 1
ATOM 909 O O . VAL A 1 115 ? -10.219 8.781 5.039 1 91.06 115 VAL A O 1
ATOM 912 N N . MET A 1 116 ? -10.039 9.609 2.963 1 92.94 116 MET A N 1
ATOM 913 C CA . MET A 1 116 ? -11.375 10.195 3.018 1 92.94 116 MET A CA 1
ATOM 914 C C . MET A 1 116 ? -12.438 9.125 3.232 1 92.94 116 MET A C 1
ATOM 916 O O . MET A 1 116 ? -13.344 9.289 4.051 1 92.94 116 MET A O 1
ATOM 920 N N . ASN A 1 117 ? -12.305 8.047 2.549 1 89.12 117 ASN A N 1
ATOM 921 C CA . ASN A 1 117 ? -13.234 6.938 2.717 1 89.12 117 ASN A CA 1
ATOM 922 C C . ASN A 1 117 ? -13.141 6.336 4.117 1 89.12 117 ASN A C 1
ATOM 924 O O . ASN A 1 117 ? -14.156 5.934 4.691 1 89.12 117 ASN A O 1
ATOM 928 N N . ALA A 1 118 ? -11.961 6.273 4.59 1 90.38 118 ALA A N 1
ATOM 929 C CA . ALA A 1 118 ? -11.75 5.762 5.945 1 90.38 118 ALA A CA 1
ATOM 930 C C . ALA A 1 118 ? -12.438 6.652 6.977 1 90.38 118 ALA A C 1
ATOM 932 O O . ALA A 1 118 ? -13.023 6.156 7.941 1 90.38 118 ALA A O 1
ATOM 933 N N . PHE A 1 119 ? -12.352 7.93 6.781 1 93.38 119 PHE A N 1
ATOM 934 C CA . PHE A 1 119 ? -13 8.859 7.695 1 93.38 119 PHE A CA 1
ATOM 935 C C . PHE A 1 119 ? -14.516 8.703 7.637 1 93.38 119 PHE A C 1
ATOM 937 O O . PHE A 1 119 ? -15.195 8.781 8.664 1 93.38 119 PHE A O 1
ATOM 944 N N . ASN A 1 120 ? -15.008 8.5 6.43 1 92.19 120 ASN A N 1
ATOM 945 C CA . ASN A 1 120 ? -16.438 8.227 6.301 1 92.19 120 ASN A CA 1
ATOM 946 C C . ASN A 1 120 ? -16.844 6.984 7.09 1 92.19 120 ASN A C 1
ATOM 948 O O . ASN A 1 120 ? -17.859 6.992 7.785 1 92.19 120 ASN A O 1
ATOM 952 N N . ARG A 1 121 ? -16.062 6 6.984 1 87.56 121 ARG A N 1
ATOM 953 C CA . ARG A 1 121 ? -16.328 4.77 7.723 1 87.56 121 ARG A CA 1
ATOM 954 C C . ARG A 1 121 ? -16.266 5.008 9.227 1 87.56 121 ARG A C 1
ATOM 956 O O . ARG A 1 121 ? -17.047 4.449 9.984 1 87.56 121 ARG A O 1
ATOM 963 N N . ALA A 1 122 ? -15.32 5.789 9.617 1 88.44 122 ALA A N 1
ATOM 964 C CA . ALA A 1 122 ? -15.156 6.094 11.039 1 88.44 122 ALA A CA 1
ATOM 965 C C . ALA A 1 122 ? -16.406 6.754 11.602 1 88.44 122 ALA A C 1
ATOM 967 O O . ALA A 1 122 ? -16.734 6.57 12.773 1 88.44 122 ALA A O 1
ATOM 968 N N . TYR A 1 123 ? -17.078 7.457 10.797 1 90.19 123 TYR A N 1
ATOM 969 C CA . TYR A 1 123 ? -18.297 8.133 11.227 1 90.19 123 TYR A CA 1
ATOM 970 C C . TYR A 1 123 ? -19.531 7.348 10.789 1 90.19 123 TYR A C 1
ATOM 972 O O . TYR A 1 123 ? -20.656 7.809 10.961 1 90.19 123 TYR A O 1
ATOM 980 N N . ASP A 1 124 ? -19.281 6.199 10.141 1 88.5 124 ASP A N 1
ATOM 981 C CA . ASP A 1 124 ? -20.344 5.34 9.641 1 88.5 124 ASP A CA 1
ATOM 982 C C . ASP A 1 124 ? -21.234 6.09 8.648 1 88.5 124 ASP A C 1
ATOM 984 O O . ASP A 1 124 ? -22.469 6.055 8.75 1 88.5 124 ASP A O 1
ATOM 988 N N . VAL A 1 125 ? -20.609 6.824 7.781 1 88.56 125 VAL A N 1
ATOM 989 C CA . VAL A 1 125 ? -21.344 7.543 6.742 1 88.56 125 VAL A CA 1
ATOM 990 C C . VAL A 1 125 ? -20.938 7.023 5.367 1 88.56 125 VAL A C 1
ATOM 992 O O . VAL A 1 125 ? -19.797 6.559 5.184 1 88.56 125 VAL A O 1
ATOM 995 N N . THR A 1 126 ? -21.828 7.07 4.473 1 85.56 126 THR A N 1
ATOM 996 C CA . THR A 1 126 ? -21.562 6.68 3.09 1 85.56 126 THR A CA 1
ATOM 997 C C . THR A 1 126 ? -21.281 7.906 2.227 1 85.56 126 THR A C 1
ATOM 999 O O . THR A 1 126 ? -21.875 8.969 2.436 1 85.56 126 THR A O 1
ATOM 1002 N N . GLU A 1 127 ? -20.359 7.758 1.363 1 88 127 GLU A N 1
ATOM 1003 C CA . GLU A 1 127 ? -20 8.852 0.469 1 88 127 GLU A CA 1
ATOM 1004 C C . GLU A 1 127 ? -21.156 9.211 -0.457 1 88 127 GLU A C 1
ATOM 1006 O O . GLU A 1 127 ? -21.672 8.359 -1.185 1 88 127 GLU A O 1
ATOM 1011 N N . THR A 1 128 ? -21.656 10.43 -0.312 1 89.31 128 THR A N 1
ATOM 1012 C CA . THR A 1 128 ? -22.781 10.875 -1.128 1 89.31 128 THR A CA 1
ATOM 1013 C C . THR A 1 128 ? -22.328 11.859 -2.193 1 89.31 128 THR A C 1
ATOM 1015 O O . THR A 1 128 ? -23.062 12.156 -3.139 1 89.31 128 THR A O 1
ATOM 1018 N N . ARG A 1 129 ? -21.219 12.414 -2.062 1 90.19 129 ARG A N 1
ATOM 1019 C CA . ARG A 1 129 ? -20.688 13.391 -3.008 1 90.19 129 ARG A CA 1
ATOM 1020 C C . ARG A 1 129 ? -20.359 12.742 -4.348 1 90.19 129 ARG A C 1
ATOM 1022 O O . ARG A 1 129 ? -20.094 11.539 -4.406 1 90.19 129 ARG A O 1
ATOM 1029 N N . SER A 1 130 ? -20.328 13.516 -5.375 1 89.94 130 SER A N 1
ATOM 1030 C CA . SER A 1 130 ? -20.016 13.023 -6.711 1 89.94 130 SER A CA 1
ATOM 1031 C C . SER A 1 130 ? -18.531 12.648 -6.824 1 89.94 130 SER A C 1
ATOM 1033 O O . SER A 1 130 ? -17.719 13.07 -6 1 89.94 130 SER A O 1
ATOM 1035 N N . PHE A 1 131 ? -18.234 11.898 -7.941 1 84.88 131 PHE A N 1
ATOM 1036 C CA . PHE A 1 131 ? -16.875 11.453 -8.18 1 84.88 131 PHE A CA 1
ATOM 1037 C C . PHE A 1 131 ? -15.945 12.641 -8.391 1 84.88 131 PHE A C 1
ATOM 1039 O O . PHE A 1 131 ? -14.844 12.688 -7.828 1 84.88 131 PHE A O 1
ATOM 1046 N N . ILE A 1 132 ? -16.422 13.602 -9.07 1 89.94 132 ILE A N 1
ATOM 1047 C CA . ILE A 1 132 ? -15.617 14.773 -9.398 1 89.94 132 ILE A CA 1
ATOM 1048 C C . ILE A 1 132 ? -15.328 15.578 -8.133 1 89.94 132 ILE A C 1
ATOM 1050 O O . ILE A 1 132 ? -14.203 16.031 -7.926 1 89.94 132 ILE A O 1
ATOM 1054 N N . LYS A 1 133 ? -16.297 15.734 -7.281 1 92.12 133 LYS A N 1
ATOM 1055 C CA . LYS A 1 133 ? -16.125 16.484 -6.039 1 92.12 133 LYS A CA 1
ATOM 1056 C C . LYS A 1 133 ? -15.164 15.773 -5.098 1 92.12 133 LYS A C 1
ATOM 1058 O O . 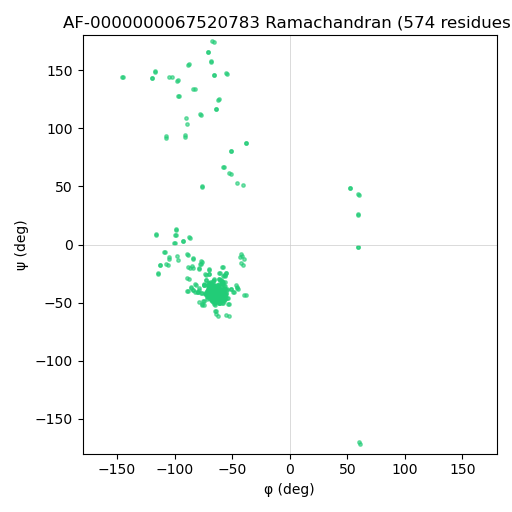LYS A 1 133 ? -14.305 16.406 -4.484 1 92.12 133 LYS A O 1
ATOM 1063 N N . THR A 1 134 ? -15.32 14.461 -5.039 1 91.38 134 THR A N 1
ATOM 1064 C CA . THR A 1 134 ? -14.453 13.695 -4.152 1 91.38 134 THR A CA 1
ATOM 1065 C C . THR A 1 134 ? -13.016 13.719 -4.652 1 91.38 134 THR A C 1
ATOM 1067 O O . THR A 1 134 ? -12.078 13.836 -3.859 1 91.38 134 THR A O 1
ATOM 1070 N N . ARG A 1 135 ? -12.867 13.695 -5.93 1 90.38 135 ARG A N 1
ATOM 1071 C CA . ARG A 1 135 ? -11.531 13.758 -6.512 1 90.38 135 ARG A CA 1
ATOM 1072 C C . ARG A 1 135 ? -10.898 15.125 -6.293 1 90.38 135 ARG A C 1
ATOM 1074 O O . ARG A 1 135 ? -9.719 15.219 -5.934 1 90.38 135 ARG A O 1
ATOM 1081 N N . ALA A 1 136 ? -11.695 16.141 -6.488 1 93.25 136 ALA A N 1
ATOM 1082 C CA . ALA A 1 136 ? -11.195 17.5 -6.273 1 93.25 136 ALA A CA 1
ATOM 1083 C C . ALA A 1 136 ? -10.781 17.703 -4.82 1 93.25 136 ALA A C 1
ATOM 1085 O O . ALA A 1 136 ? -9.727 18.297 -4.547 1 93.25 136 ALA A O 1
ATOM 1086 N N . LEU A 1 137 ? -11.594 17.234 -3.955 1 93.06 137 LEU A N 1
ATOM 1087 C CA . LEU A 1 137 ? -11.289 17.344 -2.533 1 93.06 137 LEU A CA 1
ATOM 1088 C C . LEU A 1 137 ? -10.031 16.562 -2.18 1 93.06 137 LEU A C 1
ATOM 1090 O O . LEU A 1 137 ? -9.203 17.016 -1.395 1 93.06 137 LEU A O 1
ATOM 1094 N N . SER A 1 138 ? -9.945 15.352 -2.795 1 93.75 138 SER A N 1
ATOM 1095 C CA . SER A 1 138 ? -8.773 14.531 -2.529 1 93.75 138 SER A CA 1
ATOM 1096 C C . SER A 1 138 ? -7.492 15.234 -2.971 1 93.75 138 SER A C 1
ATOM 1098 O O . SER A 1 138 ? -6.453 15.117 -2.314 1 93.75 138 SER A O 1
ATOM 1100 N N . ILE A 1 139 ? -7.586 15.977 -4.027 1 93.5 139 ILE A N 1
ATOM 1101 C CA . ILE A 1 139 ? -6.426 16.703 -4.52 1 93.5 139 ILE A CA 1
ATOM 1102 C C . ILE A 1 139 ? -6.09 17.844 -3.557 1 93.5 139 ILE A C 1
ATOM 1104 O O . ILE A 1 139 ? -4.926 18.047 -3.211 1 93.5 139 ILE A O 1
ATOM 1108 N N . VAL A 1 140 ? -7.051 18.578 -3.104 1 93.31 140 VAL A N 1
ATOM 1109 C CA . VAL A 1 140 ? -6.852 19.672 -2.158 1 93.31 140 VAL A CA 1
ATOM 1110 C C . VAL A 1 140 ? -6.207 19.141 -0.881 1 93.31 140 VAL A C 1
ATOM 1112 O O . VAL A 1 140 ? -5.234 19.703 -0.385 1 93.31 140 VAL A O 1
ATOM 1115 N N . PHE A 1 141 ? -6.723 18 -0.414 1 93.44 141 PHE A N 1
ATOM 1116 C CA . PHE A 1 141 ? -6.188 17.422 0.813 1 93.44 141 PHE A CA 1
ATOM 1117 C C . PHE A 1 141 ? -4.785 16.875 0.582 1 93.44 141 PHE A C 1
ATOM 1119 O O . PHE A 1 141 ? -3.949 16.891 1.486 1 93.44 141 PHE A O 1
ATOM 1126 N N . THR A 1 142 ? -4.582 16.391 -0.622 1 92.94 142 THR A N 1
ATOM 1127 C CA . THR A 1 142 ? -3.246 15.922 -0.98 1 92.94 142 THR A CA 1
ATOM 1128 C C . THR A 1 142 ? -2.238 17.062 -0.896 1 92.94 142 THR A C 1
ATOM 1130 O O . THR A 1 142 ? -1.152 16.906 -0.336 1 92.94 142 THR A O 1
ATOM 1133 N N . LEU A 1 143 ? -2.637 18.188 -1.388 1 91.5 143 LEU A N 1
ATOM 1134 C CA . LEU A 1 143 ? -1.775 19.375 -1.324 1 91.5 143 LEU A CA 1
ATOM 1135 C C . LEU A 1 143 ? -1.503 19.766 0.123 1 91.5 143 LEU A C 1
ATOM 1137 O O . LEU A 1 143 ? -0.38 20.141 0.467 1 91.5 143 LEU A O 1
ATOM 1141 N N . ALA A 1 144 ? -2.516 19.641 0.933 1 89.75 144 ALA A N 1
ATOM 1142 C CA . ALA A 1 144 ? -2.352 19.938 2.354 1 89.75 144 ALA A CA 1
ATOM 1143 C C . ALA A 1 144 ? -1.358 18.984 3.002 1 89.75 144 ALA A C 1
ATOM 1145 O O . ALA A 1 144 ? -0.485 19.406 3.766 1 89.75 144 ALA A O 1
ATOM 1146 N N . ILE A 1 145 ? -1.48 17.75 2.656 1 86.75 145 ILE A N 1
ATOM 1147 C CA . ILE A 1 145 ? -0.619 16.719 3.242 1 86.75 145 ILE A CA 1
ATOM 1148 C C . ILE A 1 145 ? 0.809 16.891 2.73 1 86.75 145 ILE A C 1
ATOM 1150 O O . ILE A 1 145 ? 1.769 16.781 3.496 1 86.75 145 ILE A O 1
ATOM 1154 N N . ILE A 1 146 ? 0.935 17.156 1.433 1 84 146 ILE A N 1
ATOM 1155 C CA . ILE A 1 146 ? 2.254 17.406 0.864 1 84 146 ILE A CA 1
ATOM 1156 C C . ILE A 1 146 ? 2.902 18.594 1.568 1 84 146 ILE A C 1
ATOM 1158 O O . ILE A 1 146 ? 4.082 18.547 1.924 1 84 146 ILE A O 1
ATOM 1162 N N . PHE A 1 147 ? 2.15 19.625 1.748 1 83 147 PHE A N 1
ATOM 1163 C CA . PHE A 1 147 ? 2.637 20.797 2.469 1 83 147 PHE A CA 1
ATOM 1164 C C . PHE A 1 147 ? 3.086 20.422 3.875 1 83 147 PHE A C 1
ATOM 1166 O O . PHE A 1 147 ? 4.117 20.891 4.352 1 83 147 PHE A O 1
ATOM 1173 N N . MET A 1 148 ? 2.318 19.578 4.488 1 79.69 148 MET A N 1
ATOM 1174 C CA . MET A 1 148 ? 2.645 19.109 5.832 1 79.69 148 MET A CA 1
ATOM 1175 C C . MET A 1 148 ? 3.969 18.359 5.84 1 79.69 148 MET A C 1
ATOM 1177 O O . MET A 1 148 ? 4.805 18.562 6.719 1 79.69 148 MET A O 1
ATOM 1181 N N . ILE A 1 149 ? 4.152 17.531 4.867 1 73.94 149 ILE A N 1
ATOM 1182 C CA . ILE A 1 149 ? 5.352 16.703 4.785 1 73.94 149 ILE A CA 1
ATOM 1183 C C . ILE A 1 149 ? 6.57 17.594 4.512 1 73.94 149 ILE A C 1
ATOM 1185 O O . ILE A 1 149 ? 7.598 17.469 5.18 1 73.94 149 ILE A O 1
ATOM 1189 N N . VAL A 1 150 ? 6.434 18.469 3.559 1 72.38 150 VAL A N 1
ATOM 1190 C CA . VAL A 1 150 ? 7.52 19.375 3.209 1 72.38 150 VAL A CA 1
ATOM 1191 C C . VAL A 1 150 ? 7.852 20.266 4.406 1 72.38 150 VAL A C 1
ATOM 1193 O O . VAL A 1 150 ? 9.023 20.5 4.711 1 72.38 150 VAL A O 1
ATOM 1196 N N . PHE A 1 151 ? 6.801 20.75 5.043 1 70.94 151 PHE A N 1
ATOM 1197 C CA . PHE A 1 151 ? 6.965 21.594 6.223 1 70.94 151 PHE A CA 1
ATOM 1198 C C . PHE A 1 151 ? 7.688 20.844 7.332 1 70.94 151 PHE A C 1
ATOM 1200 O O . PHE A 1 151 ? 8.586 21.391 7.98 1 70.94 151 PHE A O 1
ATOM 1207 N N . ALA A 1 152 ? 7.301 19.562 7.559 1 65 152 ALA A N 1
ATOM 1208 C CA . ALA A 1 152 ? 7.887 18.734 8.609 1 65 152 ALA A CA 1
ATOM 1209 C C . ALA A 1 152 ? 9.352 18.422 8.312 1 65 152 ALA A C 1
ATOM 1211 O O . ALA A 1 152 ? 10.156 18.266 9.234 1 65 152 ALA A O 1
ATOM 1212 N N . LEU A 1 153 ? 9.648 18.344 7.023 1 61.16 153 LEU A N 1
ATOM 1213 C CA . LEU A 1 153 ? 11.008 17.969 6.641 1 61.16 153 LEU A CA 1
ATOM 1214 C C . LEU A 1 153 ? 11.898 19.203 6.523 1 61.16 153 LEU A C 1
ATOM 1216 O O . LEU A 1 153 ? 13.078 19.156 6.883 1 61.16 153 LEU A O 1
ATOM 1220 N N . ILE A 1 154 ? 11.344 20.219 5.984 1 61.78 154 ILE A N 1
ATOM 1221 C CA . ILE A 1 154 ? 12.133 21.406 5.664 1 61.78 154 ILE A CA 1
ATOM 1222 C C . ILE A 1 154 ? 12.359 22.234 6.93 1 61.78 154 ILE A C 1
ATOM 1224 O O . ILE A 1 154 ? 13.461 22.75 7.141 1 61.78 154 ILE A O 1
ATOM 1228 N N . VAL A 1 155 ? 11.367 22.297 7.77 1 62.94 155 VAL A N 1
ATOM 1229 C CA . VAL A 1 155 ? 11.469 23.203 8.914 1 62.94 155 VAL A CA 1
ATOM 1230 C C . VAL A 1 155 ? 12.578 22.719 9.852 1 62.94 155 VAL A C 1
ATOM 1232 O O . VAL A 1 155 ? 13.398 23.516 10.305 1 62.94 155 VAL A O 1
ATOM 1235 N N . PRO A 1 156 ? 12.617 21.406 10.07 1 55.84 156 PRO A N 1
ATOM 1236 C CA . PRO A 1 156 ? 13.758 21.031 10.906 1 55.84 156 PRO A CA 1
ATOM 1237 C C . PRO A 1 156 ? 15.102 21.297 10.227 1 55.84 156 PRO A C 1
ATOM 1239 O O . PRO A 1 156 ? 16.078 21.672 10.898 1 55.84 156 PRO A O 1
ATOM 1242 N N . VAL A 1 157 ? 15.102 21.094 8.969 1 51.22 157 VAL A N 1
ATOM 1243 C CA . VAL A 1 157 ? 16.344 21.25 8.219 1 51.22 157 VAL A CA 1
ATOM 1244 C C . VAL A 1 157 ? 16.641 22.734 8.039 1 51.22 157 VAL A C 1
ATOM 1246 O O . VAL A 1 157 ? 17.766 23.188 8.289 1 51.22 157 VAL A O 1
ATOM 1249 N N . PHE A 1 158 ? 15.633 23.438 7.539 1 53.84 158 PHE A N 1
ATOM 1250 C CA . PHE A 1 158 ? 15.898 24.828 7.203 1 53.84 158 PHE A CA 1
ATOM 1251 C C . PHE A 1 158 ? 15.664 25.734 8.406 1 53.84 158 PHE A C 1
ATOM 1253 O O . PHE A 1 158 ? 15.883 26.938 8.336 1 53.84 158 PHE A O 1
ATOM 1260 N N . GLY A 1 159 ? 15.102 25.078 9.406 1 57.53 159 GLY A N 1
ATOM 1261 C CA . GLY A 1 159 ? 14.867 25.891 10.594 1 57.53 159 GLY A CA 1
ATOM 1262 C C . GLY A 1 159 ? 16.125 26.547 11.133 1 57.53 159 GLY A C 1
ATOM 1263 O O . GLY A 1 159 ? 16.109 27.703 11.547 1 57.53 159 GLY A O 1
ATOM 1264 N N . GLN A 1 160 ? 17.141 25.672 10.938 1 57.38 160 GLN A N 1
ATOM 1265 C CA . GLN A 1 160 ? 18.391 26.219 11.422 1 57.38 160 GLN A CA 1
ATOM 1266 C C . GLN A 1 160 ? 18.875 27.359 10.523 1 57.38 160 GLN A C 1
ATOM 1268 O O . GLN A 1 160 ? 19.375 28.375 11.016 1 57.38 160 GLN A O 1
ATOM 1273 N N . VAL A 1 161 ? 18.75 27.094 9.289 1 56.5 161 VAL A N 1
ATOM 1274 C CA . VAL A 1 161 ? 19.219 28.094 8.344 1 56.5 161 VAL A CA 1
ATOM 1275 C C . VAL A 1 161 ? 18.375 29.359 8.461 1 56.5 161 VAL A C 1
ATOM 1277 O O . VAL A 1 161 ? 18.906 30.469 8.484 1 56.5 161 VAL A O 1
ATOM 1280 N N . ILE A 1 162 ? 17.141 29.156 8.531 1 59.66 162 ILE A N 1
ATOM 1281 C CA . ILE A 1 162 ? 16.234 30.297 8.68 1 59.66 162 ILE A CA 1
ATOM 1282 C C . ILE A 1 162 ? 16.516 31 10.008 1 59.66 162 ILE A C 1
ATOM 1284 O O . ILE A 1 162 ? 16.5 32.219 10.078 1 59.66 162 ILE A O 1
ATOM 1288 N N . GLY A 1 163 ? 16.75 30.219 10.977 1 62.28 163 GLY A N 1
ATOM 1289 C CA . GLY A 1 163 ? 17.094 30.781 12.266 1 62.28 163 GLY A CA 1
ATOM 1290 C C . GLY A 1 163 ? 18.359 31.641 12.234 1 62.28 163 GLY A C 1
ATOM 1291 O O . GLY A 1 163 ? 18.375 32.75 12.781 1 62.28 163 GLY A O 1
ATOM 1292 N N . ALA A 1 164 ? 19.312 31.016 11.586 1 62.38 164 ALA A N 1
ATOM 1293 C CA . ALA A 1 164 ? 20.578 31.734 11.492 1 62.38 164 ALA A CA 1
ATOM 1294 C C . ALA A 1 164 ? 20.406 33.062 10.734 1 62.38 164 ALA A C 1
ATOM 1296 O O . ALA A 1 164 ? 20.984 34.062 11.109 1 62.38 164 ALA A O 1
ATOM 1297 N N . ALA A 1 165 ? 19.641 32.906 9.68 1 60.41 165 ALA A N 1
ATOM 1298 C CA . ALA A 1 165 ? 19.422 34.125 8.875 1 60.41 165 ALA A CA 1
ATOM 1299 C C . ALA A 1 165 ? 18.656 35.188 9.68 1 60.41 165 ALA A C 1
ATOM 1301 O O . ALA A 1 165 ? 18.984 36.375 9.609 1 60.41 165 ALA A O 1
ATOM 1302 N N . VAL A 1 166 ? 17.688 34.719 10.336 1 63.03 166 VAL A N 1
ATOM 1303 C CA . VAL A 1 166 ? 16.906 35.625 11.164 1 63.03 166 VAL A CA 1
ATOM 1304 C C . VAL A 1 166 ? 17.781 36.188 12.289 1 63.03 166 VAL A C 1
ATOM 1306 O O . VAL A 1 166 ? 17.703 37.375 12.609 1 63.03 166 VAL A O 1
ATOM 1309 N N . PHE A 1 167 ? 18.609 35.25 12.758 1 63.78 167 PHE A N 1
ATOM 1310 C CA . PHE A 1 167 ? 19.531 35.656 13.812 1 63.78 167 PHE A CA 1
ATOM 1311 C C . PHE A 1 167 ? 20.484 36.719 13.297 1 63.78 167 PHE A C 1
ATOM 1313 O O . PHE A 1 167 ? 20.766 37.688 13.992 1 63.78 167 PHE A O 1
ATOM 1320 N N . LYS A 1 168 ? 20.953 36.375 12.203 1 63.41 168 LYS A N 1
ATOM 1321 C CA . LYS A 1 168 ? 21.906 37.312 11.625 1 63.41 168 LYS A CA 1
ATOM 1322 C C . LYS A 1 168 ? 21.219 38.656 11.32 1 63.41 168 LYS A C 1
ATOM 1324 O O . LYS A 1 168 ? 21.812 39.719 11.531 1 63.41 168 LYS A O 1
ATOM 1329 N N . ALA A 1 169 ? 20.109 38.531 10.852 1 62.62 169 ALA A N 1
ATOM 1330 C CA . ALA A 1 169 ? 19.406 39.75 10.445 1 62.62 169 ALA A CA 1
ATOM 1331 C C . ALA A 1 169 ? 18.984 40.562 11.664 1 62.62 169 ALA A C 1
ATOM 1333 O O . ALA A 1 169 ? 19 41.781 11.625 1 62.62 169 ALA A O 1
ATOM 1334 N N . ILE A 1 170 ? 18.609 39.844 12.594 1 62.03 170 ILE A N 1
ATOM 1335 C CA . ILE A 1 170 ? 18.109 40.594 13.734 1 62.03 170 ILE A CA 1
ATOM 1336 C C . ILE A 1 170 ? 19.203 40.688 14.812 1 62.03 170 ILE A C 1
ATOM 1338 O O . ILE A 1 170 ? 19.031 41.406 15.812 1 62.03 170 ILE A O 1
ATOM 1342 N N . GLY A 1 171 ? 20.422 40.25 14.484 1 62.69 171 GLY A N 1
ATOM 1343 C CA . GLY A 1 171 ? 21.547 40.375 15.406 1 62.69 171 GLY A CA 1
ATOM 1344 C C . GLY A 1 171 ? 21.297 39.656 16.734 1 62.69 171 GLY A C 1
ATOM 1345 O O . GLY A 1 171 ? 21.688 40.156 17.781 1 62.69 171 GLY A O 1
ATOM 1346 N N . LEU A 1 172 ? 20.469 38.656 16.672 1 59.97 172 LEU A N 1
ATOM 1347 C CA . LEU A 1 172 ? 20.094 38.062 17.953 1 59.97 172 LEU A CA 1
ATOM 1348 C C . LEU A 1 172 ? 21.125 37.031 18.406 1 59.97 172 LEU A C 1
ATOM 1350 O O . LEU A 1 172 ? 21.797 36.438 17.578 1 59.97 172 LEU A O 1
ATOM 1354 N N . SER A 1 173 ? 21.594 37.031 19.719 1 61.53 173 SER A N 1
ATOM 1355 C CA . SER A 1 173 ? 22.609 36.25 20.422 1 61.53 173 SER A CA 1
ATOM 1356 C C . SER A 1 173 ? 22.203 34.781 20.516 1 61.53 173 SER A C 1
ATOM 1358 O O . SER A 1 173 ? 21.094 34.406 20.109 1 61.53 173 SER A O 1
ATOM 1360 N N . ASP A 1 174 ? 23.141 33.875 21.062 1 60.91 174 ASP A N 1
ATOM 1361 C CA . ASP A 1 174 ? 23.062 32.438 21.312 1 60.91 174 ASP A CA 1
ATOM 1362 C C . ASP A 1 174 ? 21.734 32.094 21.984 1 60.91 174 ASP A C 1
ATOM 1364 O O . ASP A 1 174 ? 21.203 30.984 21.75 1 60.91 174 ASP A O 1
ATOM 1368 N N . SER A 1 175 ? 21.234 32.969 22.906 1 60.59 175 SER A N 1
ATOM 1369 C CA . SER A 1 175 ? 19.984 32.719 23.609 1 60.59 175 SER A CA 1
ATOM 1370 C C . SER A 1 175 ? 18.812 32.625 22.656 1 60.59 175 SER A C 1
ATOM 1372 O O . SER A 1 175 ? 17.812 31.953 22.953 1 60.59 175 SER A O 1
ATOM 1374 N N . PHE A 1 176 ? 19.047 33.25 21.562 1 63.34 176 PHE A N 1
ATOM 1375 C CA . PHE A 1 176 ? 17.953 33.25 20.609 1 63.34 176 PHE A CA 1
ATOM 1376 C C . PHE A 1 176 ? 17.859 31.938 19.859 1 63.34 176 PHE A C 1
ATOM 1378 O O . PHE A 1 176 ? 16.781 31.562 19.406 1 63.34 176 PHE A O 1
ATOM 1385 N N . SER A 1 177 ? 19.031 31.281 19.922 1 67.31 177 SER A N 1
ATOM 1386 C CA . SER A 1 177 ? 18.984 29.969 19.281 1 67.31 177 SER A CA 1
ATOM 1387 C C . SER A 1 177 ? 18 29.047 19.984 1 67.31 177 SER A C 1
ATOM 1389 O O . SER A 1 177 ? 17.25 28.312 19.328 1 67.31 177 SER A O 1
ATOM 1391 N N . TYR A 1 178 ? 18.094 29.188 21.281 1 69.62 178 TYR A N 1
ATOM 1392 C CA . TYR A 1 178 ? 17.188 28.344 22.078 1 69.62 178 TYR A CA 1
ATOM 1393 C C . TYR A 1 178 ? 15.742 28.766 21.875 1 69.62 178 TYR A C 1
ATOM 1395 O O . TYR A 1 178 ? 14.859 27.922 21.703 1 69.62 178 TYR A O 1
ATOM 1403 N N . VAL A 1 179 ? 15.555 30.141 21.891 1 72.38 179 VAL A N 1
ATOM 1404 C CA . VAL A 1 179 ? 14.203 30.656 21.703 1 72.38 179 VAL A CA 1
ATOM 1405 C C . VAL A 1 179 ? 13.688 30.297 20.312 1 72.38 179 VAL A C 1
ATOM 1407 O O . VAL A 1 179 ? 12.516 29.938 20.156 1 72.38 179 VAL A O 1
ATOM 1410 N N . TRP A 1 180 ? 14.562 30.328 19.391 1 73.06 180 TRP A N 1
ATOM 1411 C CA . TRP A 1 180 ? 14.203 29.984 18.016 1 73.06 180 TRP A CA 1
ATOM 1412 C C . TRP A 1 180 ? 13.836 28.516 17.906 1 73.06 180 TRP A C 1
ATOM 1414 O O . TRP A 1 180 ? 12.875 28.156 17.219 1 73.06 180 TRP A O 1
ATOM 1424 N N . SER A 1 181 ? 14.594 27.75 18.641 1 72 181 SER A N 1
ATOM 1425 C CA . SER A 1 181 ? 14.32 26.312 18.609 1 72 181 SER A CA 1
ATOM 1426 C C . SER A 1 181 ? 12.945 26 19.203 1 72 181 SER A C 1
ATOM 1428 O O . SER A 1 181 ? 12.211 25.172 18.656 1 72 181 SER A O 1
ATOM 1430 N N . ILE A 1 182 ? 12.633 26.688 20.203 1 74.06 182 ILE A N 1
ATOM 1431 C CA . ILE A 1 182 ? 11.344 26.469 20.844 1 74.06 182 ILE A CA 1
ATOM 1432 C C . ILE A 1 182 ? 10.227 27.031 19.984 1 74.06 182 ILE A C 1
ATOM 1434 O O . ILE A 1 182 ? 9.164 26.406 19.844 1 74.06 182 ILE A O 1
ATOM 1438 N N . THR A 1 183 ? 10.453 28.203 19.438 1 74.62 183 THR A N 1
ATOM 1439 C CA . THR A 1 183 ? 9.453 28.844 18.594 1 74.62 183 THR A CA 1
ATOM 1440 C C . THR A 1 183 ? 9.172 27.969 17.359 1 74.62 183 THR A C 1
ATOM 1442 O O . THR A 1 183 ? 8.016 27.859 16.938 1 74.62 183 THR A O 1
ATOM 1445 N N . ARG A 1 184 ? 10.164 27.391 16.875 1 73.06 184 ARG A N 1
ATOM 1446 C CA . ARG A 1 184 ? 10.008 26.531 15.711 1 73.06 184 ARG A CA 1
ATOM 1447 C C . ARG A 1 184 ? 9.164 25.312 16.047 1 73.06 184 ARG A C 1
ATOM 1449 O O . ARG A 1 184 ? 8.312 24.891 15.258 1 73.06 184 ARG A O 1
ATOM 1456 N N . LEU A 1 185 ? 9.406 24.766 17.188 1 73.5 185 LEU A N 1
ATOM 1457 C CA . LEU A 1 185 ? 8.664 23.594 17.609 1 73.5 185 LEU A CA 1
ATOM 1458 C C . LEU A 1 185 ? 7.191 23.922 17.828 1 73.5 185 LEU A C 1
ATOM 1460 O O . LEU A 1 185 ? 6.309 23.188 17.375 1 73.5 185 LEU A O 1
ATOM 1464 N N . VAL A 1 186 ? 7 25.016 18.484 1 79.69 186 VAL A N 1
ATOM 1465 C CA . VAL A 1 186 ? 5.641 25.422 18.812 1 79.69 186 VAL A CA 1
ATOM 1466 C C . VAL A 1 186 ? 4.891 25.781 17.531 1 79.69 186 VAL A C 1
ATOM 1468 O O . VAL A 1 186 ? 3.729 25.406 17.344 1 79.69 186 VAL A O 1
ATOM 1471 N N . ALA A 1 187 ? 5.555 26.531 16.703 1 77.94 187 ALA A N 1
ATOM 1472 C CA . ALA A 1 187 ? 4.938 26.922 15.438 1 77.94 187 ALA A CA 1
ATOM 1473 C C . ALA A 1 187 ? 4.613 25.688 14.594 1 77.94 187 ALA A C 1
ATOM 1475 O O . ALA A 1 187 ? 3.561 25.625 13.961 1 77.94 187 ALA A O 1
ATOM 1476 N N . SER A 1 188 ? 5.535 24.766 14.578 1 78.62 188 SER A N 1
ATOM 1477 C CA . SER A 1 188 ? 5.32 23.531 13.828 1 78.62 188 SER A CA 1
ATOM 1478 C C . SER A 1 188 ? 4.105 22.781 14.359 1 78.62 188 SER A C 1
ATOM 1480 O O . SER A 1 188 ? 3.322 22.234 13.578 1 78.62 188 SER A O 1
ATOM 1482 N N . PHE A 1 189 ? 3.98 22.812 15.656 1 85.56 189 PHE A N 1
ATOM 1483 C CA . PHE A 1 189 ? 2.84 22.141 16.266 1 85.56 189 PHE A CA 1
ATOM 1484 C C . PHE A 1 189 ? 1.53 22.766 15.797 1 85.56 189 PHE A C 1
ATOM 1486 O O . PHE A 1 189 ? 0.607 22.047 15.398 1 85.56 189 PHE A O 1
ATOM 1493 N N . PHE A 1 190 ? 1.411 24.047 15.82 1 88.19 190 PHE A N 1
ATOM 1494 C CA . PHE A 1 190 ? 0.159 24.719 15.5 1 88.19 190 PHE A CA 1
ATOM 1495 C C . PHE A 1 190 ? -0.167 24.594 14.016 1 88.19 190 PHE A C 1
ATOM 1497 O O . PHE A 1 190 ? -1.335 24.469 13.641 1 88.19 190 PHE A O 1
ATOM 1504 N N . VAL A 1 191 ? 0.845 24.656 13.242 1 86.19 191 VAL A N 1
ATOM 1505 C CA . VAL A 1 191 ? 0.621 24.5 11.812 1 86.19 191 VAL A CA 1
ATOM 1506 C C . VAL A 1 191 ? 0.102 23.094 11.523 1 86.19 191 VAL A C 1
ATOM 1508 O O . VAL A 1 191 ? -0.877 22.922 10.789 1 86.19 191 VAL A O 1
ATOM 1511 N N . LEU A 1 192 ? 0.711 22.109 12.109 1 89.44 192 LEU A N 1
ATOM 1512 C CA . LEU A 1 192 ? 0.286 20.734 11.922 1 89.44 192 LEU A CA 1
ATOM 1513 C C . LEU A 1 192 ? -1.118 20.516 12.477 1 89.44 192 LEU A C 1
ATOM 1515 O O . LEU A 1 192 ? -1.948 19.859 11.836 1 89.44 192 LEU A O 1
ATOM 1519 N N . PHE A 1 193 ? -1.284 21.078 13.633 1 93.62 193 PHE A N 1
ATOM 1520 C CA . PHE A 1 193 ? -2.598 20.984 14.258 1 93.62 193 PHE A CA 1
ATOM 1521 C C . PHE A 1 193 ? -3.674 21.578 13.359 1 93.62 193 PHE A C 1
ATOM 1523 O O . PHE A 1 193 ? -4.75 21 13.203 1 93.62 193 PHE A O 1
ATOM 1530 N N . ALA A 1 194 ? -3.395 22.703 12.836 1 92.81 194 ALA A N 1
ATOM 1531 C CA . ALA A 1 194 ? -4.344 23.375 11.945 1 92.81 194 ALA A CA 1
ATOM 1532 C C . ALA A 1 194 ? -4.609 22.531 10.695 1 92.81 194 ALA A C 1
ATOM 1534 O O . ALA A 1 194 ? -5.75 22.438 10.242 1 92.81 194 ALA A O 1
ATOM 1535 N N . LEU A 1 195 ? -3.596 21.922 10.148 1 92.25 195 LEU A N 1
ATOM 1536 C CA . LEU A 1 195 ? -3.732 21.125 8.93 1 92.25 195 LEU A CA 1
ATOM 1537 C C . LEU A 1 195 ? -4.531 19.844 9.203 1 92.25 195 LEU A C 1
ATOM 1539 O O . LEU A 1 195 ? -5.402 19.484 8.422 1 92.25 195 LEU A O 1
ATOM 1543 N N . PHE A 1 196 ? -4.23 19.188 10.312 1 94.44 196 PHE A N 1
ATOM 1544 C CA . PHE A 1 196 ? -4.992 17.984 10.672 1 94.44 196 PHE A CA 1
ATOM 1545 C C . PHE A 1 196 ? -6.441 18.344 10.977 1 94.44 196 PHE A C 1
ATOM 1547 O O . PHE A 1 196 ? -7.355 17.594 10.625 1 94.44 196 PHE A O 1
ATOM 1554 N N . SER A 1 197 ? -6.637 19.484 11.68 1 94.81 197 SER A N 1
ATOM 1555 C CA . SER A 1 197 ? -7.996 19.938 11.945 1 94.81 197 SER A CA 1
ATOM 1556 C C . SER A 1 197 ? -8.766 20.172 10.648 1 94.81 197 SER A C 1
ATOM 1558 O O . SER A 1 197 ? -9.945 19.828 10.555 1 94.81 197 SER A O 1
ATOM 1560 N N . PHE A 1 198 ? -8.07 20.734 9.75 1 93.94 198 PHE A N 1
ATOM 1561 C CA . PHE A 1 198 ? -8.648 20.984 8.438 1 93.94 198 PHE A CA 1
ATOM 1562 C C . PHE A 1 198 ? -9.031 19.672 7.754 1 93.94 198 PHE A C 1
ATOM 1564 O O . PHE A 1 198 ? -10.141 19.547 7.238 1 93.94 198 PHE A O 1
ATOM 1571 N N . LEU A 1 199 ? -8.18 18.734 7.762 1 93.5 199 LEU A N 1
ATOM 1572 C CA . LEU A 1 199 ? -8.414 17.438 7.156 1 93.5 199 LEU A CA 1
ATOM 1573 C C . LEU A 1 199 ? -9.586 16.734 7.828 1 93.5 199 LEU A C 1
ATOM 1575 O O . LEU A 1 199 ? -10.5 16.25 7.148 1 93.5 199 LEU A O 1
ATOM 1579 N N . TYR A 1 200 ? -9.625 16.734 9.133 1 95.88 200 TYR A N 1
ATOM 1580 C CA . TYR A 1 200 ? -10.625 15.992 9.883 1 95.88 200 TYR A CA 1
ATOM 1581 C C . TYR A 1 200 ? -11.992 16.656 9.789 1 95.88 200 TYR A C 1
ATOM 1583 O O . TYR A 1 200 ? -13.023 16.016 9.961 1 95.88 200 TYR A O 1
ATOM 1591 N N . THR A 1 201 ? -12 17.922 9.57 1 94.56 201 THR A N 1
ATOM 1592 C CA . THR A 1 201 ? -13.266 18.656 9.523 1 94.56 201 THR A CA 1
ATOM 1593 C C . THR A 1 201 ? -13.922 18.516 8.156 1 94.56 201 THR A C 1
ATOM 1595 O O . THR A 1 201 ? -15.141 18.359 8.062 1 94.56 201 THR A O 1
ATOM 1598 N N . PHE A 1 202 ? -13.102 18.453 7.094 1 93.62 202 PHE A N 1
ATOM 1599 C CA . PHE A 1 202 ? -13.695 18.625 5.77 1 93.62 202 PHE A CA 1
ATOM 1600 C C . PHE A 1 202 ? -13.617 17.328 4.977 1 93.62 202 PHE A C 1
ATOM 1602 O O . PHE A 1 202 ? -14.312 17.156 3.975 1 93.62 202 PHE A O 1
ATOM 1609 N N . ALA A 1 203 ? -12.805 16.406 5.336 1 93.62 203 ALA A N 1
ATOM 1610 C CA . ALA A 1 203 ? -12.609 15.18 4.551 1 93.62 203 ALA A CA 1
ATOM 1611 C C . ALA A 1 203 ? -13.828 14.266 4.652 1 93.62 203 ALA A C 1
ATOM 1613 O O . ALA A 1 203 ? -14.273 13.703 3.65 1 93.62 203 ALA A O 1
ATOM 1614 N N . PRO A 1 204 ? -14.367 14.078 5.859 1 93.44 204 PRO A N 1
ATOM 1615 C CA . PRO A 1 204 ? -15.578 13.25 5.941 1 93.44 204 PRO A CA 1
ATOM 1616 C C . PRO A 1 204 ? -16.781 13.891 5.246 1 93.44 204 PRO A C 1
ATOM 1618 O O . PRO A 1 204 ? -16.875 15.117 5.188 1 93.44 204 PRO A O 1
ATOM 1621 N N . ASP A 1 205 ? -17.547 12.977 4.695 1 92.75 205 ASP A N 1
ATOM 1622 C CA . ASP A 1 205 ? -18.781 13.461 4.09 1 92.75 205 ASP A CA 1
ATOM 1623 C C . ASP A 1 205 ? -19.828 13.797 5.152 1 92.75 205 ASP A C 1
ATOM 1625 O O . ASP A 1 205 ? -20.938 13.273 5.133 1 92.75 205 ASP A O 1
ATOM 1629 N N . ARG A 1 206 ? -19.453 14.539 6.113 1 90.31 206 ARG A N 1
ATOM 1630 C CA . ARG A 1 206 ? -20.281 15.008 7.211 1 90.31 206 ARG A CA 1
ATOM 1631 C C . ARG A 1 206 ? -19.875 16.406 7.652 1 90.31 206 ARG A C 1
ATOM 1633 O O . ARG A 1 206 ? -18.672 16.719 7.688 1 90.31 206 ARG A O 1
ATOM 1640 N N . LYS A 1 207 ? -20.891 17.156 8.016 1 89.31 207 LYS A N 1
ATOM 1641 C CA . LYS A 1 207 ? -20.594 18.5 8.523 1 89.31 207 LYS A CA 1
ATOM 1642 C C . LYS A 1 207 ? -20.094 18.438 9.969 1 89.31 207 LYS A C 1
ATOM 1644 O O . LYS A 1 207 ? -20.828 18.031 10.867 1 89.31 207 LYS A O 1
ATOM 1649 N N . LEU A 1 208 ? -18.906 18.75 10.109 1 91.56 208 LEU A N 1
ATOM 1650 C CA . LEU A 1 208 ? -18.297 18.719 11.438 1 91.56 208 LEU A CA 1
ATOM 1651 C C . LEU A 1 208 ? -17.797 20.109 11.836 1 91.56 208 LEU A C 1
ATOM 1653 O O . LEU A 1 208 ? -17.359 20.891 10.984 1 91.56 208 LEU A O 1
ATOM 1657 N N . LYS A 1 209 ? -17.953 20.375 13.102 1 91.75 209 LYS A N 1
ATOM 1658 C CA . LYS A 1 209 ? -17.359 21.594 13.656 1 91.75 209 LYS A CA 1
ATOM 1659 C C . LYS A 1 209 ? -15.93 21.344 14.117 1 91.75 209 LYS A C 1
ATOM 1661 O O . LYS A 1 209 ? -15.562 20.219 14.445 1 91.75 209 LYS A O 1
ATOM 1666 N N . ARG A 1 210 ? -15.156 22.359 14.141 1 90.44 210 ARG A N 1
ATOM 1667 C CA . ARG A 1 210 ? -13.75 22.25 14.508 1 90.44 210 ARG A CA 1
ATOM 1668 C C . ARG A 1 210 ? -13.586 21.672 15.906 1 90.44 210 ARG A C 1
ATOM 1670 O O . ARG A 1 210 ? -12.656 20.906 16.172 1 90.44 210 ARG A O 1
ATOM 1677 N N . ARG A 1 211 ? -14.531 21.953 16.75 1 91.38 211 ARG A N 1
ATOM 1678 C CA . ARG A 1 211 ? -14.453 21.5 18.125 1 91.38 211 ARG A CA 1
ATOM 1679 C C . ARG A 1 211 ? -14.633 19.984 18.219 1 91.38 211 ARG A C 1
ATOM 1681 O O . ARG A 1 211 ? -14.164 19.359 19.156 1 91.38 211 ARG A O 1
ATOM 1688 N N . GLU A 1 212 ? -15.234 19.422 17.219 1 92.81 212 GLU A N 1
ATOM 1689 C CA . GLU A 1 212 ? -15.547 17.984 17.234 1 92.81 212 GLU A CA 1
ATOM 1690 C C . GLU A 1 212 ? -14.344 17.172 16.766 1 92.81 212 GLU A C 1
ATOM 1692 O O . GLU A 1 212 ? -14.328 15.945 16.938 1 92.81 212 GLU A O 1
ATOM 1697 N N . VAL A 1 213 ? -13.383 17.891 16.219 1 95.81 213 VAL A N 1
ATOM 1698 C CA . VAL A 1 213 ? -12.281 17.109 15.648 1 95.81 213 VAL A CA 1
ATOM 1699 C C . VAL A 1 213 ? -10.992 17.422 16.406 1 95.81 213 VAL A C 1
ATOM 1701 O O . VAL A 1 213 ? -9.914 16.953 16.016 1 95.81 213 VAL A O 1
ATOM 1704 N N . ILE A 1 214 ? -11.039 18.172 17.531 1 95.62 214 ILE A N 1
ATOM 1705 C CA . ILE A 1 214 ? -9.875 18.641 18.266 1 95.62 214 ILE A CA 1
ATOM 1706 C C . ILE A 1 214 ? -9.109 17.453 18.844 1 95.62 214 ILE A C 1
ATOM 1708 O O . ILE A 1 214 ? -7.879 17.453 18.859 1 95.62 214 ILE A O 1
ATOM 1712 N N . SER A 1 215 ? -9.828 16.438 19.312 1 95.75 215 SER A N 1
ATOM 1713 C CA . SER A 1 215 ? -9.172 15.281 19.938 1 95.75 215 SER A CA 1
ATOM 1714 C C . SER A 1 215 ? -8.336 14.508 18.922 1 95.75 215 SER A C 1
ATOM 1716 O O . SER A 1 215 ? -7.172 14.188 19.188 1 95.75 215 SER A O 1
ATOM 1718 N N . GLY A 1 216 ? -8.945 14.242 17.797 1 96.75 216 GLY A N 1
ATOM 1719 C CA . GLY A 1 216 ? -8.203 13.562 16.75 1 96.75 216 GLY A CA 1
ATOM 1720 C C . GLY A 1 216 ? -7.043 14.383 16.219 1 96.75 216 GLY A C 1
ATOM 1721 O O . GLY A 1 216 ? -5.961 13.844 15.969 1 96.75 216 GLY A O 1
ATOM 1722 N N . ALA A 1 217 ? -7.281 15.703 16.125 1 96.75 217 ALA A N 1
ATOM 1723 C CA . ALA A 1 217 ? -6.246 16.594 15.602 1 96.75 217 ALA A CA 1
ATOM 1724 C C . ALA A 1 217 ? -5.059 16.656 16.562 1 96.75 217 ALA A C 1
ATOM 1726 O O . ALA A 1 217 ? -3.904 16.688 16.125 1 96.75 217 ALA A O 1
ATOM 1727 N N . THR A 1 218 ? -5.348 16.75 17.828 1 96.5 218 THR A N 1
ATOM 1728 C CA . THR A 1 218 ? -4.285 16.781 18.828 1 96.5 218 THR A CA 1
ATOM 1729 C C . THR A 1 218 ? -3.492 15.469 18.797 1 96.5 218 THR A C 1
ATOM 1731 O O . THR A 1 218 ? -2.258 15.492 18.797 1 96.5 218 THR A O 1
ATOM 1734 N N . PHE A 1 219 ? -4.156 14.359 18.766 1 96.56 219 PHE A N 1
ATOM 1735 C CA . PHE A 1 219 ? -3.502 13.062 18.703 1 96.56 219 PHE A CA 1
ATOM 1736 C C . PHE A 1 219 ? -2.607 12.953 17.484 1 96.56 219 PHE A C 1
ATOM 1738 O O . PHE A 1 219 ? -1.456 12.523 17.578 1 96.56 219 PHE A O 1
ATOM 1745 N N . ALA A 1 220 ? -3.203 13.297 16.359 1 95.62 220 ALA A N 1
ATOM 1746 C CA . ALA A 1 220 ? -2.475 13.172 15.094 1 95.62 220 ALA A CA 1
ATOM 1747 C C . ALA A 1 220 ? -1.242 14.07 15.086 1 95.62 220 ALA A C 1
ATOM 1749 O O . ALA A 1 220 ? -0.183 13.68 14.586 1 95.62 220 ALA A O 1
ATOM 1750 N N . THR A 1 221 ? -1.396 15.266 15.633 1 93.25 221 THR A N 1
ATOM 1751 C CA . THR A 1 221 ? -0.277 16.203 15.672 1 93.25 221 THR A CA 1
ATOM 1752 C C . THR A 1 221 ? 0.85 15.656 16.547 1 93.25 221 THR A C 1
ATOM 1754 O O . THR A 1 221 ? 1.997 15.562 16.109 1 93.25 221 THR A O 1
ATOM 1757 N N . VAL A 1 222 ? 0.535 15.273 17.719 1 93.12 222 VAL A N 1
ATOM 1758 C CA . VAL A 1 222 ? 1.529 14.75 18.656 1 93.12 222 VAL A CA 1
ATOM 1759 C C . VAL A 1 222 ? 2.102 13.445 18.109 1 93.12 222 VAL A C 1
ATOM 1761 O O . VAL A 1 222 ? 3.318 13.234 18.125 1 93.12 222 VAL A O 1
ATOM 1764 N N . GLY A 1 223 ? 1.162 12.57 17.672 1 92.69 223 GLY A N 1
ATOM 1765 C CA . GLY A 1 223 ? 1.604 11.305 17.109 1 92.69 223 GLY A CA 1
ATOM 1766 C C . GLY A 1 223 ? 2.566 11.469 15.945 1 92.69 223 GLY A C 1
ATOM 1767 O O . GLY A 1 223 ? 3.559 10.742 15.844 1 92.69 223 GLY A O 1
ATOM 1768 N N . TRP A 1 224 ? 2.264 12.383 15.109 1 88.5 224 TRP A N 1
ATOM 1769 C CA . TRP A 1 224 ? 3.098 12.602 13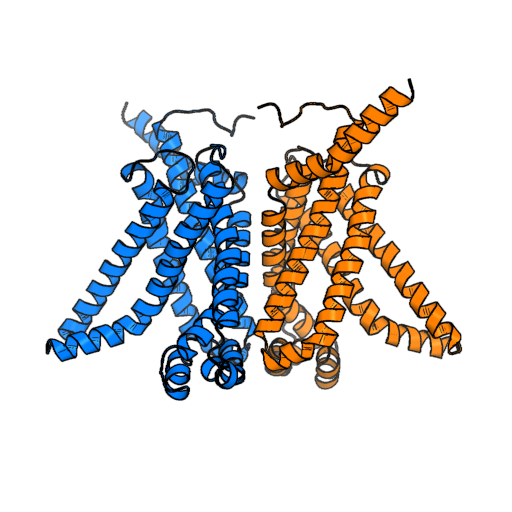.93 1 88.5 224 TRP A CA 1
ATOM 1770 C C . TRP A 1 224 ? 4.461 13.156 14.328 1 88.5 224 TRP A C 1
ATOM 1772 O O . TRP A 1 224 ? 5.48 12.789 13.734 1 88.5 224 TRP A O 1
ATOM 1782 N N . ILE A 1 225 ? 4.48 14.047 15.258 1 84.62 225 ILE A N 1
ATOM 1783 C CA . ILE A 1 225 ? 5.738 14.594 15.75 1 84.62 225 ILE A CA 1
ATOM 1784 C C . ILE A 1 225 ? 6.594 13.477 16.344 1 84.62 225 ILE A C 1
ATOM 1786 O O . ILE A 1 225 ? 7.789 13.383 16.062 1 84.62 225 ILE A O 1
ATOM 1790 N N . VAL A 1 226 ? 5.984 12.617 17.125 1 86.5 226 VAL A N 1
ATOM 1791 C CA . VAL A 1 226 ? 6.688 11.508 17.75 1 86.5 226 VAL A CA 1
ATOM 1792 C C . VAL A 1 226 ? 7.246 10.578 16.672 1 86.5 226 VAL A C 1
ATOM 1794 O O . VAL A 1 226 ? 8.406 10.172 16.734 1 86.5 226 VAL A O 1
ATOM 1797 N N . VAL A 1 227 ? 6.398 10.258 15.719 1 85.19 227 VAL A N 1
ATOM 1798 C CA . VAL A 1 227 ? 6.816 9.375 14.633 1 85.19 227 VAL A CA 1
ATOM 1799 C C . VAL A 1 227 ? 7.965 10.023 13.859 1 85.19 227 VAL A C 1
ATOM 1801 O O . VAL A 1 227 ? 8.945 9.352 13.523 1 85.19 227 VAL A O 1
ATOM 1804 N N . SER A 1 228 ? 7.836 11.273 13.586 1 77.38 228 SER A N 1
ATOM 1805 C CA . SER A 1 228 ? 8.836 11.977 12.789 1 77.38 228 SER A CA 1
ATOM 1806 C C . SER A 1 228 ? 10.156 12.094 13.547 1 77.38 228 SER A C 1
ATOM 1808 O O . SER A 1 228 ? 11.234 11.969 12.953 1 77.38 228 SER A O 1
ATOM 1810 N N . TYR A 1 229 ? 10.133 12.297 14.82 1 75.56 229 TYR A N 1
ATOM 1811 C CA . TYR A 1 229 ? 11.352 12.367 15.617 1 75.56 229 TYR A CA 1
ATOM 1812 C C . TYR A 1 229 ? 11.984 10.992 15.766 1 75.56 229 TYR A C 1
ATOM 1814 O O . TYR A 1 229 ? 13.211 10.867 15.742 1 75.56 229 TYR A O 1
ATOM 1822 N N . SER A 1 230 ? 11.156 9.992 15.969 1 78.5 230 SER A N 1
ATOM 1823 C CA . SER A 1 230 ? 11.672 8.633 16.031 1 78.5 230 SER A CA 1
ATOM 1824 C C . SER A 1 230 ? 12.367 8.242 14.727 1 78.5 230 SER A C 1
ATOM 1826 O O . SER A 1 230 ? 13.406 7.582 14.742 1 78.5 230 SER A O 1
ATOM 1828 N N . PHE A 1 231 ? 11.766 8.68 13.719 1 72.94 231 PHE A N 1
ATOM 1829 C CA . PHE A 1 231 ? 12.344 8.422 12.406 1 72.94 231 PHE A CA 1
ATOM 1830 C C . PHE A 1 231 ? 13.664 9.164 12.242 1 72.94 231 PHE A C 1
ATOM 1832 O O . PHE A 1 231 ? 14.648 8.594 11.773 1 72.94 231 PHE A O 1
ATOM 1839 N N . ALA A 1 232 ? 13.656 10.359 12.594 1 69.5 232 ALA A N 1
ATOM 1840 C CA . ALA A 1 232 ? 14.875 11.164 12.492 1 69.5 232 ALA A CA 1
ATOM 1841 C C . ALA A 1 232 ? 15.992 10.562 13.336 1 69.5 232 ALA A C 1
ATOM 1843 O O . ALA A 1 232 ? 17.156 10.523 12.906 1 69.5 232 ALA A O 1
ATOM 1844 N N . TYR A 1 233 ? 15.648 10.172 14.461 1 69.62 233 TYR A N 1
ATOM 1845 C CA . TYR A 1 233 ? 16.609 9.539 15.352 1 69.62 233 TYR A CA 1
ATOM 1846 C C . TYR A 1 233 ? 17.172 8.258 14.734 1 69.62 233 TYR A C 1
ATOM 1848 O O . TYR A 1 233 ? 18.375 8.016 14.773 1 69.62 233 TYR A O 1
ATOM 1856 N N . TYR A 1 234 ? 16.297 7.531 14.188 1 69.88 234 TYR A N 1
ATOM 1857 C CA . TYR A 1 234 ? 16.719 6.289 13.555 1 69.88 234 TYR A CA 1
ATOM 1858 C C . TYR A 1 234 ? 17.672 6.566 12.391 1 69.88 234 TYR A C 1
ATOM 1860 O O . TYR A 1 234 ? 18.703 5.895 12.242 1 69.88 234 TYR A O 1
ATOM 1868 N N . VAL A 1 235 ? 17.312 7.488 11.594 1 64.31 235 VAL A N 1
ATOM 1869 C CA . VAL A 1 235 ? 18.125 7.832 10.422 1 64.31 235 VAL A CA 1
ATOM 1870 C C . VAL A 1 235 ? 19.484 8.352 10.867 1 64.31 235 VAL A C 1
ATOM 1872 O O . VAL A 1 235 ? 20.5 8.039 10.242 1 64.31 235 VAL A O 1
ATOM 1875 N N . ASP A 1 236 ? 19.438 9.117 11.844 1 63.84 236 ASP A N 1
ATOM 1876 C CA . ASP A 1 236 ? 20.672 9.703 12.344 1 63.84 236 ASP A CA 1
ATOM 1877 C C . ASP A 1 236 ? 21.594 8.633 12.93 1 63.84 236 ASP A C 1
ATOM 1879 O O . ASP A 1 236 ? 22.812 8.672 12.734 1 63.84 236 ASP A O 1
ATOM 1883 N N . LYS A 1 237 ? 21 7.805 13.594 1 63.62 237 LYS A N 1
ATOM 1884 C CA . LYS A 1 237 ? 21.812 6.816 14.297 1 63.62 237 LYS A CA 1
ATOM 1885 C C . LYS A 1 237 ? 22.141 5.637 13.391 1 63.62 237 LYS A C 1
ATOM 1887 O O . LYS A 1 237 ? 23.219 5.043 13.5 1 63.62 237 LYS A O 1
ATOM 1892 N N . PHE A 1 238 ? 21.203 5.305 12.609 1 55.88 238 PHE A N 1
ATOM 1893 C CA . PHE A 1 238 ? 21.406 4.082 11.836 1 55.88 238 PHE A CA 1
ATOM 1894 C C . PHE A 1 238 ? 21.641 4.406 10.359 1 55.88 238 PHE A C 1
ATOM 1896 O O . PHE A 1 238 ? 21.688 3.506 9.523 1 55.88 238 PHE A O 1
ATOM 1903 N N . ALA A 1 239 ? 21.484 5.719 9.984 1 54.81 239 ALA A N 1
ATOM 1904 C CA . ALA A 1 239 ? 21.75 6.164 8.625 1 54.81 239 ALA A CA 1
ATOM 1905 C C . ALA A 1 239 ? 23.062 5.598 8.102 1 54.81 239 ALA A C 1
ATOM 1907 O O . ALA A 1 239 ? 23.219 5.348 6.902 1 54.81 239 ALA A O 1
ATOM 1908 N N . ASN A 1 240 ? 23.891 5.531 8.953 1 51.75 240 ASN A N 1
ATOM 1909 C CA . ASN A 1 240 ? 25.094 4.828 8.492 1 51.75 240 ASN A CA 1
ATOM 1910 C C . ASN A 1 240 ? 24.75 3.443 7.949 1 51.75 240 ASN A C 1
ATOM 1912 O O . ASN A 1 240 ? 25.469 2.906 7.109 1 51.75 240 ASN A O 1
ATOM 1916 N N . TYR A 1 241 ? 23.734 2.996 8.398 1 46.06 241 TYR A N 1
ATOM 1917 C CA . TYR A 1 241 ? 23.281 1.704 7.895 1 46.06 241 TYR A CA 1
ATOM 1918 C C . TYR A 1 241 ? 22.781 1.823 6.457 1 46.06 241 TYR A C 1
ATOM 1920 O O . TYR A 1 241 ? 22.922 0.889 5.668 1 46.06 241 TYR A O 1
ATOM 1928 N N . ALA A 1 242 ? 22.125 2.951 6.172 1 48.66 242 ALA A N 1
ATOM 1929 C CA . ALA A 1 242 ? 21.75 3.215 4.785 1 48.66 242 ALA A CA 1
ATOM 1930 C C . ALA A 1 242 ? 22.969 3.137 3.869 1 48.66 242 ALA A C 1
ATOM 1932 O O . ALA A 1 242 ? 22.859 2.672 2.73 1 48.66 242 ALA A O 1
ATOM 1933 N N . ASN A 1 243 ? 24.062 3.641 4.414 1 48.31 243 ASN A N 1
ATOM 1934 C CA . ASN A 1 243 ? 25.312 3.484 3.662 1 48.31 243 ASN A CA 1
ATOM 1935 C C . ASN A 1 243 ? 25.672 2.014 3.496 1 48.31 243 ASN A C 1
ATOM 1937 O O . ASN A 1 243 ? 26.25 1.626 2.479 1 48.31 243 ASN A O 1
ATOM 1941 N N . THR A 1 244 ? 25.328 1.31 4.562 1 47.62 244 THR A N 1
ATOM 1942 C CA . THR A 1 244 ? 25.703 -0.099 4.512 1 47.62 244 THR A CA 1
ATOM 1943 C C . THR A 1 244 ? 24.656 -0.91 3.75 1 47.62 244 THR A C 1
ATOM 1945 O O . THR A 1 244 ? 25 -1.829 3.004 1 47.62 244 THR A O 1
ATOM 1948 N N . TYR A 1 245 ? 23.5 -0.538 3.992 1 48.75 245 TYR A N 1
ATOM 1949 C CA . TYR A 1 245 ? 22.453 -1.396 3.43 1 48.75 245 TYR A CA 1
ATOM 1950 C C . TYR A 1 245 ? 21.922 -0.817 2.127 1 48.75 245 TYR A C 1
ATOM 1952 O O . TYR A 1 245 ? 21.016 -1.387 1.517 1 48.75 245 TYR A O 1
ATOM 1960 N N . GLY A 1 246 ? 22.625 0.135 1.628 1 51.59 246 GLY A N 1
ATOM 1961 C CA . GLY A 1 246 ? 22.344 0.7 0.316 1 51.59 246 GLY A CA 1
ATOM 1962 C C . GLY A 1 246 ? 20.969 1.31 0.202 1 51.59 246 GLY A C 1
ATOM 1963 O O . GLY A 1 246 ? 20.328 1.6 1.214 1 51.59 246 GLY A O 1
ATOM 1964 N N . GLY A 1 247 ? 20.5 1.669 -0.838 1 58.34 247 GLY A N 1
ATOM 1965 C CA . GLY A 1 247 ? 19.297 2.367 -1.227 1 58.34 247 GLY A CA 1
ATOM 1966 C C . GLY A 1 247 ? 18.031 1.647 -0.802 1 58.34 247 GLY A C 1
ATOM 1967 O O . GLY A 1 247 ? 17.016 2.285 -0.506 1 58.34 247 GLY A O 1
ATOM 1968 N N . LEU A 1 248 ? 18.094 0.3 -0.5 1 61.53 248 LEU A N 1
ATOM 1969 C CA . LEU A 1 248 ? 16.891 -0.456 -0.164 1 61.53 248 LEU A CA 1
ATOM 1970 C C . LEU A 1 248 ? 16.484 -0.205 1.282 1 61.53 248 LEU A C 1
ATOM 1972 O O . LEU A 1 248 ? 15.281 -0.137 1.589 1 61.53 248 LEU A O 1
ATOM 1976 N N . GLY A 1 249 ? 17.5 -0.156 2.178 1 63.44 249 GLY A N 1
ATOM 1977 C CA . GLY A 1 249 ? 17.203 0.157 3.564 1 63.44 249 GLY A CA 1
ATOM 1978 C C . GLY A 1 249 ? 16.469 1.474 3.73 1 63.44 249 GLY A C 1
ATOM 1979 O O . GLY A 1 249 ? 15.539 1.576 4.539 1 63.44 249 GLY A O 1
ATOM 1980 N N . GLY A 1 250 ? 16.859 2.408 2.934 1 69.06 250 GLY A N 1
ATOM 1981 C CA . GLY A 1 250 ? 16.203 3.705 2.98 1 69.06 250 GLY A CA 1
ATOM 1982 C C . GLY A 1 250 ? 14.75 3.654 2.545 1 69.06 250 GLY A C 1
ATOM 1983 O O . GLY A 1 250 ? 13.898 4.324 3.129 1 69.06 250 GLY A O 1
ATOM 1984 N N . ILE A 1 251 ? 14.484 2.807 1.611 1 72.62 251 ILE A N 1
ATOM 1985 C CA . ILE A 1 251 ? 13.125 2.697 1.094 1 72.62 251 ILE A CA 1
ATOM 1986 C C . ILE A 1 251 ? 12.227 2.045 2.143 1 72.62 251 ILE A C 1
ATOM 1988 O O . ILE A 1 251 ? 11.086 2.471 2.342 1 72.62 251 ILE A O 1
ATOM 1992 N N . ILE A 1 252 ? 12.75 1.064 2.818 1 75.5 252 ILE A N 1
ATOM 1993 C CA . ILE A 1 252 ? 11.977 0.362 3.836 1 75.5 252 ILE A CA 1
ATOM 1994 C C . ILE A 1 252 ? 11.633 1.32 4.973 1 75.5 252 ILE A C 1
ATOM 1996 O O . ILE A 1 252 ? 10.5 1.331 5.461 1 75.5 252 ILE A O 1
ATOM 2000 N N . ILE A 1 253 ? 12.633 2.014 5.328 1 76.88 253 ILE A N 1
ATOM 2001 C CA . ILE A 1 253 ? 12.422 2.957 6.422 1 76.88 253 ILE A CA 1
ATOM 2002 C C . ILE A 1 253 ? 11.391 4.004 6.004 1 76.88 253 ILE A C 1
ATOM 2004 O O . ILE A 1 253 ? 10.547 4.406 6.809 1 76.88 253 ILE A O 1
ATOM 2008 N N . LEU A 1 254 ? 11.508 4.41 4.812 1 79.44 254 LEU A N 1
ATOM 2009 C CA . LEU A 1 254 ? 10.539 5.371 4.289 1 79.44 254 LEU A CA 1
ATOM 2010 C C . LEU A 1 254 ? 9.141 4.762 4.238 1 79.44 254 LEU A C 1
ATOM 2012 O O . LEU A 1 254 ? 8.156 5.43 4.566 1 79.44 254 LEU A O 1
ATOM 2016 N N . MET A 1 255 ? 9.078 3.525 3.832 1 86.81 255 MET A N 1
ATOM 2017 C CA . MET A 1 255 ? 7.805 2.818 3.805 1 86.81 255 MET A CA 1
ATOM 2018 C C . MET A 1 255 ? 7.18 2.764 5.195 1 86.81 255 MET A C 1
ATOM 2020 O O . MET A 1 255 ? 5.988 3.031 5.359 1 86.81 255 MET A O 1
ATOM 2024 N N . LEU A 1 256 ? 7.977 2.457 6.125 1 87.19 256 LEU A N 1
ATOM 2025 C CA . LEU A 1 256 ? 7.488 2.367 7.496 1 87.19 256 LEU A CA 1
ATOM 2026 C C . LEU A 1 256 ? 7.027 3.73 8 1 87.19 256 LEU A C 1
ATOM 2028 O O . LEU A 1 256 ? 6.027 3.828 8.711 1 87.19 256 LEU A O 1
ATOM 2032 N N . TRP A 1 257 ? 7.84 4.703 7.66 1 85.56 257 TRP A N 1
ATOM 2033 C CA . TRP A 1 257 ? 7.469 6.059 8.047 1 85.56 257 TRP A CA 1
ATOM 2034 C C . TRP A 1 257 ? 6.113 6.441 7.465 1 85.56 257 TRP A C 1
ATOM 2036 O O . TRP A 1 257 ? 5.258 6.992 8.164 1 85.56 257 TRP A O 1
ATOM 2046 N N . PHE A 1 258 ? 5.879 6.184 6.199 1 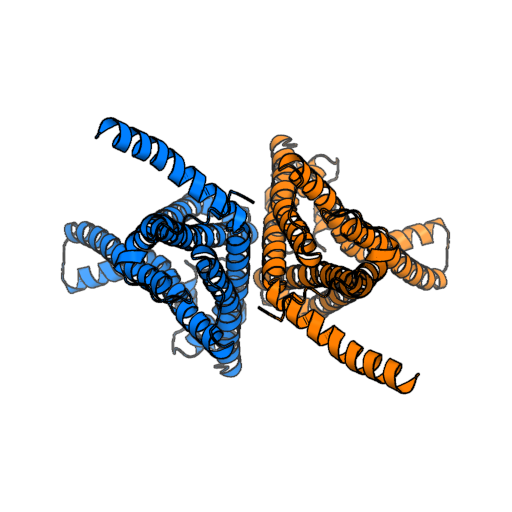89.5 258 PHE A N 1
ATOM 2047 C CA . PHE A 1 258 ? 4.602 6.48 5.562 1 89.5 258 PHE A CA 1
ATOM 2048 C C . PHE A 1 258 ? 3.48 5.66 6.191 1 89.5 258 PHE A C 1
ATOM 2050 O O . PHE A 1 258 ? 2.357 6.148 6.34 1 89.5 258 PHE A O 1
ATOM 2057 N N . TYR A 1 259 ? 3.779 4.441 6.473 1 93.12 259 TYR A N 1
ATOM 2058 C CA . TYR A 1 259 ? 2.793 3.574 7.105 1 93.12 259 TYR A CA 1
ATOM 2059 C C . TYR A 1 259 ? 2.367 4.125 8.461 1 93.12 259 TYR A C 1
ATOM 2061 O O . TYR A 1 259 ? 1.175 4.191 8.766 1 93.12 259 TYR A O 1
ATOM 2069 N N . LEU A 1 260 ? 3.334 4.527 9.258 1 92.56 260 LEU A N 1
ATOM 2070 C CA . LEU A 1 260 ? 3.045 5.082 10.57 1 92.56 260 LEU A CA 1
ATOM 2071 C C . LEU A 1 260 ? 2.305 6.41 10.453 1 92.56 260 LEU A C 1
ATOM 2073 O O . LEU A 1 260 ? 1.44 6.719 11.281 1 92.56 260 LEU A O 1
ATOM 2077 N N . THR A 1 261 ? 2.707 7.172 9.453 1 89.56 261 THR A N 1
ATOM 2078 C CA . THR A 1 261 ? 1.973 8.398 9.18 1 89.56 261 THR A CA 1
ATOM 2079 C C . THR A 1 261 ? 0.501 8.102 8.906 1 89.56 261 THR A C 1
ATOM 2081 O O . THR A 1 261 ? -0.383 8.781 9.43 1 89.56 261 THR A O 1
ATOM 2084 N N . GLY A 1 262 ? 0.245 7.109 8.047 1 93.69 262 GLY A N 1
ATOM 2085 C CA . GLY A 1 262 ? -1.123 6.684 7.797 1 93.69 262 GLY A CA 1
ATOM 2086 C C . GLY A 1 262 ? -1.857 6.27 9.055 1 93.69 262 GLY A C 1
ATOM 2087 O O . GLY A 1 262 ? -3.006 6.66 9.273 1 93.69 262 GLY A O 1
ATOM 2088 N N . TRP A 1 263 ? -1.18 5.5 9.906 1 94.94 263 TRP A N 1
ATOM 2089 C CA . TRP A 1 263 ? -1.758 5.082 11.172 1 94.94 263 TRP A CA 1
ATOM 2090 C C . TRP A 1 263 ? -2.162 6.285 12.016 1 94.94 263 TRP A C 1
ATOM 2092 O O . TRP A 1 263 ? -3.273 6.332 12.547 1 94.94 263 TRP A O 1
ATOM 2102 N N . VAL A 1 264 ? -1.294 7.238 12.133 1 94.94 264 VAL A N 1
ATOM 2103 C CA . VAL A 1 264 ? -1.525 8.414 12.961 1 94.94 264 VAL A CA 1
ATOM 2104 C C . VAL A 1 264 ? -2.73 9.188 12.438 1 94.94 264 VAL A C 1
ATOM 2106 O O . VAL A 1 264 ? -3.629 9.555 13.195 1 94.94 264 VAL A O 1
ATOM 2109 N N . ILE A 1 265 ? -2.758 9.398 11.156 1 94.5 265 ILE A N 1
ATOM 2110 C CA . ILE A 1 265 ? -3.828 10.164 10.523 1 94.5 265 ILE A CA 1
ATOM 2111 C C . ILE A 1 265 ? -5.16 9.438 10.703 1 94.5 265 ILE A C 1
ATOM 2113 O O . ILE A 1 265 ? -6.148 10.031 11.133 1 94.5 265 ILE A O 1
ATOM 2117 N N . LEU A 1 266 ? -5.188 8.164 10.414 1 96.62 266 LEU A N 1
ATOM 2118 C CA . LEU A 1 266 ? -6.418 7.383 10.422 1 96.62 266 LEU A CA 1
ATOM 2119 C C . LEU A 1 266 ? -6.91 7.156 11.844 1 96.62 266 LEU A C 1
ATOM 2121 O O . LEU A 1 266 ? -8.117 7.203 12.109 1 96.62 266 LEU A O 1
ATOM 2125 N N . LEU A 1 267 ? -5.969 6.906 12.734 1 96.69 267 LEU A N 1
ATOM 2126 C CA . LEU A 1 267 ? -6.348 6.715 14.125 1 96.69 267 LEU A CA 1
ATOM 2127 C C . LEU A 1 267 ? -6.965 7.984 14.703 1 96.69 267 LEU A C 1
ATOM 2129 O O . LEU A 1 267 ? -7.887 7.918 15.516 1 96.69 267 LEU A O 1
ATOM 2133 N N . GLY A 1 268 ? -6.395 9.125 14.367 1 96.69 268 GLY A N 1
ATOM 2134 C CA . GLY A 1 268 ? -7.02 10.383 14.766 1 96.69 268 GLY A CA 1
ATOM 2135 C C . GLY A 1 268 ? -8.461 10.5 14.305 1 96.69 268 GLY A C 1
ATOM 2136 O O . GLY A 1 268 ? -9.312 10.984 15.055 1 96.69 268 GLY A O 1
ATOM 2137 N N . GLY A 1 269 ? -8.711 10.094 13.094 1 95.12 269 GLY A N 1
ATOM 2138 C CA . GLY A 1 269 ? -10.078 10.078 12.602 1 95.12 269 GLY A CA 1
ATOM 2139 C C . GLY A 1 269 ? -10.984 9.141 13.375 1 95.12 269 GLY A C 1
ATOM 2140 O O .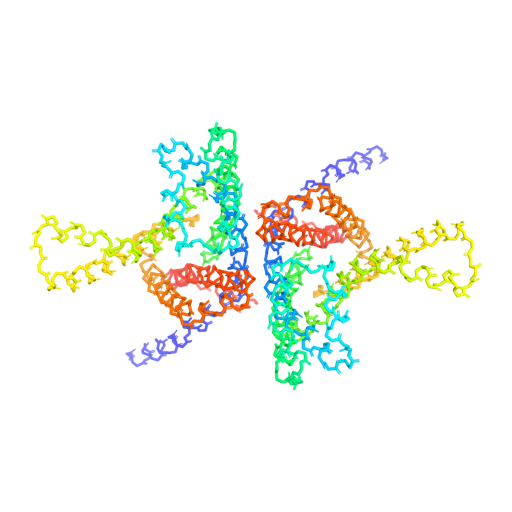 GLY A 1 269 ? -12.141 9.469 13.656 1 95.12 269 GLY A O 1
ATOM 2141 N N . GLU A 1 270 ? -10.469 7.938 13.664 1 95.94 270 GLU A N 1
ATOM 2142 C CA . GLU A 1 270 ? -11.234 6.965 14.445 1 95.94 270 GLU A CA 1
ATOM 2143 C C . GLU A 1 270 ? -11.555 7.504 15.836 1 95.94 270 GLU A C 1
ATOM 2145 O O . GLU A 1 270 ? -12.641 7.25 16.359 1 95.94 270 GLU A O 1
ATOM 2150 N N . ILE A 1 271 ? -10.586 8.18 16.406 1 96.25 271 ILE A N 1
ATOM 2151 C CA . ILE A 1 271 ? -10.797 8.789 17.719 1 96.25 271 ILE A CA 1
ATOM 2152 C C . ILE A 1 271 ? -11.938 9.797 17.641 1 96.25 271 ILE A C 1
ATOM 2154 O O . ILE A 1 271 ? -12.852 9.781 18.484 1 96.25 271 ILE A O 1
ATOM 2158 N N . ASN A 1 272 ? -11.93 10.664 16.625 1 95.44 272 ASN A N 1
ATOM 2159 C CA . ASN A 1 272 ? -13.008 11.625 16.438 1 95.44 272 ASN A CA 1
ATOM 2160 C C . ASN A 1 272 ? -14.352 10.93 16.25 1 95.44 272 ASN A C 1
ATOM 2162 O O . ASN A 1 272 ? -15.352 11.336 16.859 1 95.44 272 ASN A O 1
ATOM 2166 N N . GLY A 1 273 ? -14.375 9.906 15.414 1 93.06 273 GLY A N 1
ATOM 2167 C CA . GLY A 1 273 ? -15.602 9.164 15.188 1 93.06 273 GLY A CA 1
ATOM 2168 C C . GLY A 1 273 ? -16.156 8.516 16.438 1 93.06 273 GLY A C 1
ATOM 2169 O O . GLY A 1 273 ? -17.359 8.547 16.688 1 93.06 273 GLY A O 1
ATOM 2170 N N . LEU A 1 274 ? -15.32 7.918 17.156 1 93.12 274 LEU A N 1
ATOM 2171 C CA . LEU A 1 274 ? -15.734 7.238 18.375 1 93.12 274 LEU A CA 1
ATOM 2172 C C . LEU A 1 274 ? -16.297 8.227 19.391 1 93.12 274 LEU A C 1
ATOM 2174 O O . LEU A 1 274 ? -17.328 7.98 20 1 93.12 274 LEU A O 1
ATOM 2178 N N . LEU A 1 275 ? -15.602 9.359 19.594 1 92.56 275 LEU A N 1
ATOM 2179 C CA . LEU A 1 275 ? -16.062 10.391 20.516 1 92.56 275 LEU A CA 1
ATOM 2180 C C . LEU A 1 275 ? -17.406 10.969 20.062 1 92.56 275 LEU A C 1
ATOM 2182 O O . LEU A 1 275 ? -18.266 11.273 20.891 1 92.56 275 LEU A O 1
ATOM 2186 N N . HIS A 1 276 ? -17.516 11.133 18.781 1 90.19 276 HIS A N 1
ATOM 2187 C CA . HIS A 1 276 ? -18.781 11.57 18.234 1 90.19 276 HIS A CA 1
ATOM 2188 C C . HIS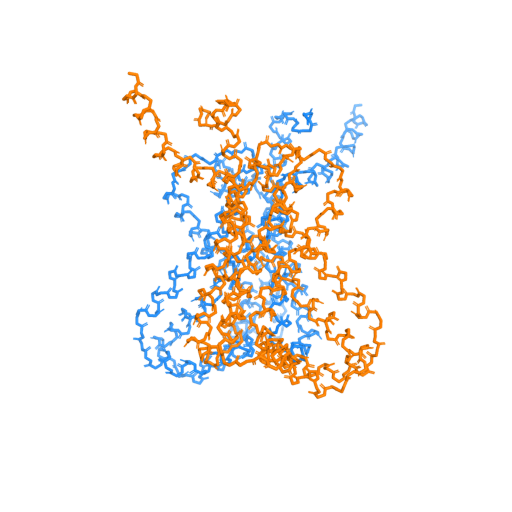 A 1 276 ? -19.891 10.578 18.547 1 90.19 276 HIS A C 1
ATOM 2190 O O . HIS A 1 276 ? -21.016 10.969 18.891 1 90.19 276 HIS A O 1
ATOM 2196 N N . HIS A 1 277 ? -19.578 9.352 18.344 1 87.56 277 HIS A N 1
ATOM 2197 C CA . HIS A 1 277 ? -20.531 8.289 18.656 1 87.56 277 HIS A CA 1
ATOM 2198 C C . HIS A 1 277 ? -20.953 8.336 20.109 1 87.56 277 HIS A C 1
ATOM 2200 O O . HIS A 1 277 ? -22.125 8.164 20.438 1 87.56 277 HIS A O 1
ATOM 2206 N N . TYR A 1 278 ? -20.016 8.539 21.016 1 86.88 278 TYR A N 1
ATOM 2207 C CA . TYR A 1 278 ? -20.297 8.625 22.453 1 86.88 278 TYR A CA 1
ATOM 2208 C C . TYR A 1 278 ? -21.203 9.812 22.75 1 86.88 278 TYR A C 1
ATOM 2210 O O . TYR A 1 278 ? -22.062 9.734 23.625 1 86.88 278 TYR A O 1
ATOM 2218 N N . ARG A 1 279 ? -21.047 10.852 22.062 1 85.69 279 ARG A N 1
ATOM 2219 C CA . ARG A 1 279 ? -21.812 12.07 22.312 1 85.69 279 ARG A CA 1
ATOM 2220 C C . ARG A 1 279 ? -23.234 11.953 21.766 1 85.69 279 ARG A C 1
ATOM 2222 O O . ARG A 1 279 ? -24.172 12.469 22.375 1 85.69 279 ARG A O 1
ATOM 2229 N N . THR A 1 280 ? -23.438 11.398 20.609 1 81.44 280 THR A N 1
ATOM 2230 C CA . THR A 1 280 ? -24.734 11.344 19.969 1 81.44 280 THR A CA 1
ATOM 2231 C C . THR A 1 280 ? -25.516 10.117 20.422 1 81.44 280 THR A C 1
ATOM 2233 O O . THR A 1 280 ? -26.734 10.023 20.219 1 81.44 280 THR A O 1
ATOM 2236 N N . GLY A 1 281 ? -25.109 9.32 21.359 1 68.25 281 GLY A N 1
ATOM 2237 C CA . GLY A 1 281 ? -25.844 8.18 21.875 1 68.25 281 GLY A CA 1
ATOM 2238 C C . GLY A 1 281 ? -26.172 7.148 20.828 1 68.25 281 GLY A C 1
ATOM 2239 O O . GLY A 1 281 ? -27.109 6.363 20.984 1 68.25 281 GLY A O 1
ATOM 2240 N N . ASP A 1 282 ? -25.875 7.297 19.641 1 54.59 282 ASP A N 1
ATOM 2241 C CA . ASP A 1 282 ? -26.234 6.316 18.609 1 54.59 282 ASP A CA 1
ATOM 2242 C C . ASP A 1 282 ? -25.656 4.941 18.953 1 54.59 282 ASP A C 1
ATOM 2244 O O . ASP A 1 282 ? -24.438 4.762 19 1 54.59 282 ASP A O 1
ATOM 2248 N N . ASN A 1 283 ? -26.188 4.41 20.031 1 42.84 283 ASN A N 1
ATOM 2249 C CA . ASN A 1 283 ? -25.938 3.059 20.531 1 42.84 283 ASN A CA 1
ATOM 2250 C C . ASN A 1 283 ? -25.906 2.041 19.391 1 42.84 283 ASN A C 1
ATOM 2252 O O . ASN A 1 283 ? -26.125 0.848 19.609 1 42.84 283 ASN A O 1
ATOM 2256 N N . ASN A 1 284 ? -26.25 2.289 18.219 1 40.84 284 ASN A N 1
ATOM 2257 C CA . ASN A 1 284 ? -26.203 1.131 17.344 1 40.84 284 ASN A CA 1
ATOM 2258 C C . ASN A 1 284 ? -24.859 0.424 17.391 1 40.84 284 ASN A C 1
ATOM 2260 O O . ASN A 1 284 ? -23.875 0.893 16.797 1 40.84 284 ASN A O 1
ATOM 2264 N N . SER A 1 285 ? -24.578 -0.03 18.547 1 39.28 285 SER A N 1
ATOM 2265 C CA . SER A 1 285 ? -23.406 -0.872 18.766 1 39.28 285 SER A CA 1
ATOM 2266 C C . SER A 1 285 ? -23.188 -1.831 17.609 1 39.28 285 SER A C 1
ATOM 2268 O O . SER A 1 285 ? -24.062 -2.637 17.281 1 39.28 285 SER A O 1
ATOM 2270 N N . ARG A 1 286 ? -22.578 -1.5 16.703 1 39.28 286 ARG A N 1
ATOM 2271 C CA . ARG A 1 286 ? -22.094 -2.461 15.711 1 39.28 286 ARG A CA 1
ATOM 2272 C C . ARG A 1 286 ? -21.531 -3.707 16.391 1 39.28 286 ARG A C 1
ATOM 2274 O O . ARG A 1 286 ? -21 -4.598 15.719 1 39.28 286 ARG A O 1
ATOM 2281 N N . ASN A 1 287 ? -21.328 -3.766 17.672 1 35.53 287 ASN A N 1
ATOM 2282 C CA . ASN A 1 287 ? -20.938 -4.984 18.359 1 35.53 287 ASN A CA 1
ATOM 2283 C C . ASN A 1 287 ? -22.062 -6.016 18.375 1 35.53 287 ASN A C 1
ATOM 2285 O O . ASN A 1 287 ? -21.906 -7.109 18.922 1 35.53 287 ASN A O 1
ATOM 2289 N N . GLU A 1 288 ? -23.344 -5.668 18.422 1 31 288 GLU A N 1
ATOM 2290 C CA . GLU A 1 288 ? -24.328 -6.723 18.656 1 31 288 GLU A CA 1
ATOM 2291 C C . GLU A 1 288 ? -24.406 -7.664 17.469 1 31 288 GLU A C 1
ATOM 2293 O O . GLU A 1 288 ? -25.141 -8.656 17.5 1 31 288 GLU A O 1
ATOM 2298 N N . LYS A 1 289 ? -24.375 -7.258 16.188 1 23.61 289 LYS A N 1
ATOM 2299 C CA . LYS A 1 289 ? -24.547 -8.453 15.375 1 23.61 289 LYS A CA 1
ATOM 2300 C C . LYS A 1 289 ? -23.266 -9.305 15.367 1 23.61 289 LYS A C 1
ATOM 2302 O O . LYS A 1 289 ? -22.156 -8.766 15.352 1 23.61 289 LYS A O 1
ATOM 2307 N N . MET B 1 1 ? -39.469 -16.406 -27.391 1 43.53 1 MET B N 1
ATOM 2308 C CA . MET B 1 1 ? -38.875 -16.797 -26.109 1 43.53 1 MET B CA 1
ATOM 2309 C C . MET B 1 1 ? -37.375 -16.703 -26.156 1 43.53 1 MET B C 1
ATOM 2311 O O . MET B 1 1 ? -36.719 -16.344 -25.172 1 43.53 1 MET B O 1
ATOM 2315 N N . ARG B 1 2 ? -36.75 -16.938 -27.125 1 49.75 2 ARG B N 1
ATOM 2316 C CA . ARG B 1 2 ? -35.312 -16.812 -27.359 1 49.75 2 ARG B CA 1
ATOM 2317 C C . ARG B 1 2 ? -34.906 -15.352 -27.453 1 49.75 2 ARG B C 1
ATOM 2319 O O . ARG B 1 2 ? -33.812 -14.977 -27.016 1 49.75 2 ARG B O 1
ATOM 2326 N N . LYS B 1 3 ? -35.625 -14.68 -28.172 1 49.88 3 LYS B N 1
ATOM 2327 C CA . LYS B 1 3 ? -35.281 -13.273 -28.312 1 49.88 3 LYS B CA 1
ATOM 2328 C C . LYS B 1 3 ? -35.344 -12.555 -26.969 1 49.88 3 LYS B C 1
ATOM 2330 O O . LYS B 1 3 ? -34.562 -11.633 -26.703 1 49.88 3 LYS B O 1
ATOM 2335 N N . ILE B 1 4 ? -36.344 -12.82 -26.141 1 46.47 4 ILE B N 1
ATOM 2336 C CA . ILE B 1 4 ? -36.406 -12.234 -24.812 1 46.47 4 ILE B CA 1
ATOM 2337 C C . ILE B 1 4 ? -35.25 -12.75 -23.969 1 46.47 4 ILE B C 1
ATOM 2339 O O . ILE B 1 4 ? -34.656 -12 -23.188 1 46.47 4 ILE B O 1
ATOM 2343 N N . LEU B 1 5 ? -34.906 -14.008 -24.047 1 46.09 5 LEU B N 1
ATOM 2344 C CA . LEU B 1 5 ? -33.75 -14.555 -23.328 1 46.09 5 LEU B CA 1
ATOM 2345 C C . LEU B 1 5 ? -32.438 -13.953 -23.844 1 46.09 5 LEU B C 1
ATOM 2347 O O . LEU B 1 5 ? -31.547 -13.664 -23.062 1 46.09 5 LEU B O 1
ATOM 2351 N N . GLU B 1 6 ? -32.281 -13.852 -25.078 1 50.47 6 GLU B N 1
ATOM 2352 C CA . GLU B 1 6 ? -31.094 -13.203 -25.625 1 50.47 6 GLU B CA 1
ATOM 2353 C C . GLU B 1 6 ? -31.062 -11.719 -25.266 1 50.47 6 GLU B C 1
ATOM 2355 O O . GLU B 1 6 ? -29.984 -11.164 -25.016 1 50.47 6 GLU B O 1
ATOM 2360 N N . LYS B 1 7 ? -32.062 -11.023 -25.375 1 47.47 7 LYS B N 1
ATOM 2361 C CA . LYS B 1 7 ? -32.156 -9.633 -24.953 1 47.47 7 LYS B CA 1
ATOM 2362 C C . LYS B 1 7 ? -31.906 -9.484 -23.453 1 47.47 7 LYS B C 1
ATOM 2364 O O . LYS B 1 7 ? -31.234 -8.547 -23.031 1 47.47 7 LYS B O 1
ATOM 2369 N N . VAL B 1 8 ? -32.438 -10.336 -22.578 1 48.44 8 VAL B N 1
ATOM 2370 C CA . VAL B 1 8 ? -32.125 -10.461 -21.172 1 48.44 8 VAL B CA 1
ATOM 2371 C C . VAL B 1 8 ? -30.656 -10.859 -21 1 48.44 8 VAL B C 1
ATOM 2373 O O . VAL B 1 8 ? -29.969 -10.344 -20.109 1 48.44 8 VAL B O 1
ATOM 2376 N N . ARG B 1 9 ? -30.203 -11.758 -21.75 1 49.22 9 ARG B N 1
ATOM 2377 C CA . ARG B 1 9 ? -28.812 -12.18 -21.766 1 49.22 9 ARG B CA 1
ATOM 2378 C C . ARG B 1 9 ? -27.906 -11.039 -22.234 1 49.22 9 ARG B C 1
ATOM 2380 O O . ARG B 1 9 ? -26.828 -10.836 -21.672 1 49.22 9 ARG B O 1
ATOM 2387 N N . ARG B 1 10 ? -28.125 -10.57 -23.422 1 49 10 ARG B N 1
ATOM 2388 C CA . ARG B 1 10 ? -27.406 -9.445 -24 1 49 10 ARG B CA 1
ATOM 2389 C C . ARG B 1 10 ? -27.469 -8.227 -23.078 1 49 10 ARG B C 1
ATOM 2391 O O . ARG B 1 10 ? -26.5 -7.496 -22.938 1 49 10 ARG B O 1
ATOM 2398 N N . ASN B 1 11 ? -28.594 -7.879 -22.672 1 47.81 11 ASN B N 1
ATOM 2399 C CA . ASN B 1 11 ? -28.812 -6.863 -21.641 1 47.81 11 ASN B CA 1
ATOM 2400 C C . ASN B 1 11 ? -28.094 -7.215 -20.344 1 47.81 11 ASN B C 1
ATOM 2402 O O . ASN B 1 11 ? -27.797 -6.332 -19.531 1 47.81 11 ASN B O 1
ATOM 2406 N N . ARG B 1 12 ? -27.875 -8.453 -20.125 1 49.34 12 ARG B N 1
ATOM 2407 C CA . ARG B 1 12 ? -27.219 -9.07 -18.984 1 49.34 12 ARG B CA 1
ATOM 2408 C C . ARG B 1 12 ? -25.703 -8.945 -19.094 1 49.34 12 ARG B C 1
ATOM 2410 O O . ARG B 1 12 ? -25.016 -8.766 -18.094 1 49.34 12 ARG B O 1
ATOM 2417 N N . THR B 1 13 ? -25.219 -9.336 -20.312 1 52.62 13 THR B N 1
ATOM 2418 C CA . THR B 1 13 ? -23.766 -9.18 -20.484 1 52.62 13 THR B CA 1
ATOM 2419 C C . THR B 1 13 ? -23.344 -7.742 -20.203 1 52.62 13 THR B C 1
ATOM 2421 O O . THR B 1 13 ? -22.281 -7.516 -19.609 1 52.62 13 THR B O 1
ATOM 2424 N N . TYR B 1 14 ? -23.922 -6.758 -21.047 1 55.47 14 TYR B N 1
ATOM 2425 C CA . TYR B 1 14 ? -23.672 -5.348 -20.75 1 55.47 14 TYR B CA 1
ATOM 2426 C C . TYR B 1 14 ? -23.766 -5.078 -19.25 1 55.47 14 TYR B C 1
ATOM 2428 O O . TYR B 1 14 ? -23 -4.266 -18.719 1 55.47 14 TYR B O 1
ATOM 2436 N N . SER B 1 15 ? -24.406 -6.141 -18.641 1 79.81 15 SER B N 1
ATOM 2437 C CA . SER B 1 15 ? -24.656 -5.852 -17.234 1 79.81 15 SER B CA 1
ATOM 2438 C C . SER B 1 15 ? -23.578 -6.453 -16.328 1 79.81 15 SER B C 1
ATOM 2440 O O . SER B 1 15 ? -23.25 -5.898 -15.281 1 79.81 15 SER B O 1
ATOM 2442 N N . PHE B 1 16 ? -22.766 -7.406 -17.047 1 90.19 16 PHE B N 1
ATOM 2443 C CA . PHE B 1 16 ? -21.734 -8.016 -16.203 1 90.19 16 PHE B CA 1
ATOM 2444 C C . PHE B 1 16 ? -20.594 -7.043 -15.953 1 90.19 16 PHE B C 1
ATOM 2446 O O . PHE B 1 16 ? -20.156 -6.879 -14.812 1 90.19 16 PHE B O 1
ATOM 2453 N N . GLY B 1 17 ? -20.094 -6.398 -17.094 1 92.44 17 GLY B N 1
ATOM 2454 C CA . GLY B 1 17 ? -19.016 -5.426 -16.969 1 92.44 17 GLY B CA 1
ATOM 2455 C C . GLY B 1 17 ? -19.359 -4.285 -16.016 1 92.44 17 GLY B C 1
ATOM 2456 O O . GLY B 1 17 ? -18.531 -3.871 -15.219 1 92.44 17 GLY B O 1
ATOM 2457 N N . LYS B 1 18 ? -20.5 -3.881 -16.188 1 91.25 18 LYS B N 1
ATOM 2458 C CA . LYS B 1 18 ? -20.938 -2.797 -15.328 1 91.25 18 LYS B CA 1
ATOM 2459 C C . LYS B 1 18 ? -21.094 -3.271 -13.883 1 91.25 18 LYS B C 1
ATOM 2461 O O . LYS B 1 18 ? -20.656 -2.588 -12.953 1 91.25 18 LYS B O 1
ATOM 2466 N N . ASP B 1 19 ? -21.656 -4.457 -13.758 1 91.56 19 ASP B N 1
ATOM 2467 C CA . ASP B 1 19 ? -21.812 -5.023 -12.422 1 91.56 19 ASP B CA 1
ATOM 2468 C C . ASP B 1 19 ? -20.453 -5.258 -11.766 1 91.56 19 ASP B C 1
ATOM 2470 O O . ASP B 1 19 ? -20.281 -4.996 -10.578 1 91.56 19 ASP B O 1
ATOM 2474 N N . LEU B 1 20 ? -19.594 -5.719 -12.594 1 93.5 20 LEU B N 1
ATOM 2475 C CA . LEU B 1 20 ? -18.25 -5.973 -12.078 1 93.5 20 LEU B CA 1
ATOM 2476 C C . LEU B 1 20 ? -17.562 -4.672 -11.68 1 93.5 20 LEU B C 1
ATOM 2478 O O . LEU B 1 20 ? -16.938 -4.594 -10.625 1 93.5 20 LEU B O 1
ATOM 2482 N N . TYR B 1 21 ? -17.688 -3.723 -12.5 1 91.44 21 TYR B N 1
ATOM 2483 C CA . TYR B 1 21 ? -17.109 -2.418 -12.219 1 91.44 21 TYR B CA 1
ATOM 2484 C C . TYR B 1 21 ? -17.672 -1.828 -10.938 1 91.44 21 TYR B C 1
ATOM 2486 O O . TYR B 1 21 ? -16.938 -1.346 -10.078 1 91.44 21 TYR B O 1
ATOM 2494 N N . ASP B 1 22 ? -18.953 -1.86 -10.82 1 88.25 22 ASP B N 1
ATOM 2495 C CA . ASP B 1 22 ? -19.609 -1.332 -9.633 1 88.25 22 ASP B CA 1
ATOM 2496 C C . ASP B 1 22 ? -19.141 -2.066 -8.375 1 88.25 22 ASP B C 1
ATOM 2498 O O . ASP B 1 22 ? -18.906 -1.443 -7.34 1 88.25 22 ASP B O 1
ATOM 2502 N N . ARG B 1 23 ? -18.984 -3.316 -8.523 1 90.56 23 ARG B N 1
ATOM 2503 C CA . ARG B 1 23 ? -18.547 -4.117 -7.391 1 90.56 23 ARG B CA 1
ATOM 2504 C C . ARG B 1 23 ? -17.094 -3.797 -7.027 1 90.56 23 ARG B C 1
ATOM 2506 O O . ARG B 1 23 ? -16.734 -3.736 -5.848 1 90.56 23 ARG B O 1
ATOM 2513 N N . THR B 1 24 ? -16.328 -3.666 -8.055 1 91.38 24 THR B N 1
ATOM 2514 C CA . THR B 1 24 ? -14.914 -3.357 -7.836 1 91.38 24 THR B CA 1
ATOM 2515 C C . THR B 1 24 ? -14.758 -2.008 -7.141 1 91.38 24 THR B C 1
ATOM 2517 O O . THR B 1 24 ? -13.875 -1.836 -6.297 1 91.38 24 THR B O 1
ATOM 2520 N N . MET B 1 25 ? -15.625 -1.115 -7.48 1 85.31 25 MET B N 1
ATOM 2521 C CA . MET B 1 25 ? -15.594 0.206 -6.859 1 85.31 25 MET B CA 1
ATOM 2522 C C . MET B 1 25 ? -16.109 0.142 -5.426 1 85.31 25 MET B C 1
ATOM 2524 O O . MET B 1 25 ? -15.508 0.72 -4.52 1 85.31 25 MET B O 1
ATOM 2528 N N . ARG B 1 26 ? -17.109 -0.57 -5.227 1 83.62 26 ARG B N 1
ATOM 2529 C CA . ARG B 1 26 ? -17.719 -0.689 -3.904 1 83.62 26 ARG B CA 1
ATOM 2530 C C . ARG B 1 26 ? -16.781 -1.41 -2.938 1 83.62 26 ARG B C 1
ATOM 2532 O O . ARG B 1 26 ? -16.688 -1.039 -1.765 1 83.62 26 ARG B O 1
ATOM 2539 N N . ASP B 1 27 ? -16.078 -2.357 -3.461 1 88.75 27 ASP B N 1
ATOM 2540 C CA . ASP B 1 27 ? -15.227 -3.18 -2.605 1 88.75 27 ASP B CA 1
ATOM 2541 C C . ASP B 1 27 ? -13.805 -2.615 -2.533 1 88.75 27 ASP B C 1
ATOM 2543 O O . ASP B 1 27 ? -12.93 -3.201 -1.894 1 88.75 27 ASP B O 1
ATOM 2547 N N . ASP B 1 28 ? -13.547 -1.478 -3.158 1 88.69 28 ASP B N 1
ATOM 2548 C CA . ASP B 1 28 ? -12.273 -0.768 -3.156 1 88.69 28 ASP B CA 1
ATOM 2549 C C . ASP B 1 28 ? -11.133 -1.694 -3.564 1 88.69 28 ASP B C 1
ATOM 2551 O O . ASP B 1 28 ? -10.125 -1.794 -2.859 1 88.69 28 ASP B O 1
ATOM 2555 N N . VAL B 1 29 ? -11.383 -2.395 -4.672 1 92.38 29 VAL B N 1
ATOM 2556 C CA . VAL B 1 29 ? -10.406 -3.361 -5.16 1 92.38 29 VAL B CA 1
ATOM 2557 C C . VAL B 1 29 ? -9.07 -2.662 -5.406 1 92.38 29 VAL B C 1
ATOM 2559 O O . VAL B 1 29 ? -8.008 -3.211 -5.105 1 92.38 29 VAL B O 1
ATOM 2562 N N . ALA B 1 30 ? -9.094 -1.419 -5.91 1 91.06 30 ALA B N 1
ATOM 2563 C CA . ALA B 1 30 ? -7.879 -0.647 -6.156 1 91.06 30 ALA B CA 1
ATOM 2564 C C . ALA B 1 30 ? -7.105 -0.415 -4.863 1 91.06 30 ALA B C 1
ATOM 2566 O O . ALA B 1 30 ? -5.883 -0.581 -4.824 1 91.06 30 ALA B O 1
ATOM 2567 N N . GLY B 1 31 ? -7.852 -0.084 -3.814 1 91.38 31 GLY B N 1
ATOM 2568 C CA . GLY B 1 31 ? -7.219 0.132 -2.521 1 91.38 31 GLY B CA 1
ATOM 2569 C C . GLY B 1 31 ? -6.625 -1.132 -1.931 1 91.38 31 GLY B C 1
ATOM 2570 O O . GLY B 1 31 ? -5.516 -1.108 -1.39 1 91.38 31 GLY B O 1
ATOM 2571 N N . LEU B 1 32 ? -7.332 -2.178 -2.062 1 92.81 32 LEU B N 1
ATOM 2572 C CA . LEU B 1 32 ? -6.871 -3.451 -1.522 1 92.81 32 LEU B CA 1
ATOM 2573 C C . LEU B 1 32 ? -5.648 -3.953 -2.283 1 92.81 32 LEU B C 1
ATOM 2575 O O . LEU B 1 32 ? -4.742 -4.543 -1.691 1 92.81 32 LEU B O 1
ATOM 2579 N N . ALA B 1 33 ? -5.691 -3.693 -3.602 1 95 33 ALA B N 1
ATOM 2580 C CA . ALA B 1 33 ? -4.52 -4.047 -4.402 1 95 33 ALA B CA 1
ATOM 2581 C C . ALA B 1 33 ? -3.291 -3.266 -3.951 1 95 33 ALA B C 1
ATOM 2583 O O . ALA B 1 33 ? -2.188 -3.814 -3.887 1 95 33 ALA B O 1
ATOM 2584 N N . ALA B 1 34 ? -3.48 -1.983 -3.656 1 94.19 34 ALA B N 1
ATOM 2585 C CA . ALA B 1 34 ? -2.391 -1.145 -3.166 1 94.19 34 ALA B CA 1
ATOM 2586 C C . ALA B 1 34 ? -1.881 -1.642 -1.815 1 94.19 34 ALA B C 1
ATOM 2588 O O . ALA B 1 34 ? -0.674 -1.646 -1.564 1 94.19 34 ALA B O 1
ATOM 2589 N N . GLN B 1 35 ? -2.785 -2.051 -1.013 1 92.75 35 GLN B N 1
ATOM 2590 C CA . GLN B 1 35 ? -2.432 -2.607 0.289 1 92.75 35 GLN B CA 1
ATOM 2591 C C . GLN B 1 35 ? -1.568 -3.857 0.137 1 92.75 35 GLN B C 1
ATOM 2593 O O . GLN B 1 35 ? -0.54 -3.99 0.804 1 92.75 35 GLN B O 1
ATOM 2598 N N . LEU B 1 36 ? -2.014 -4.742 -0.67 1 92.5 36 LEU B N 1
ATOM 2599 C CA . LEU B 1 36 ? -1.265 -5.965 -0.94 1 92.5 36 LEU B CA 1
ATOM 2600 C C . LEU B 1 36 ? 0.137 -5.645 -1.448 1 92.5 36 LEU B C 1
ATOM 2602 O O . LEU B 1 36 ? 1.12 -6.223 -0.979 1 92.5 36 LEU B O 1
ATOM 2606 N N . ALA B 1 37 ? 0.15 -4.719 -2.398 1 93.44 37 ALA B N 1
ATOM 2607 C CA . ALA B 1 37 ? 1.422 -4.332 -3.002 1 93.44 37 ALA B CA 1
ATOM 2608 C C . ALA B 1 37 ? 2.379 -3.771 -1.953 1 93.44 37 ALA B C 1
ATOM 2610 O O . ALA B 1 37 ? 3.576 -4.066 -1.974 1 93.44 37 ALA B O 1
ATOM 2611 N N . TYR B 1 38 ? 1.854 -3.014 -1.068 1 93.75 38 TYR B N 1
ATOM 2612 C CA . TYR B 1 38 ? 2.674 -2.428 -0.014 1 93.75 38 TYR B CA 1
ATOM 2613 C C . TYR B 1 38 ? 3.307 -3.51 0.852 1 93.75 38 TYR B C 1
ATOM 2615 O O . TYR B 1 38 ? 4.52 -3.498 1.083 1 93.75 38 TYR B O 1
ATOM 2623 N N . PHE B 1 39 ? 2.531 -4.41 1.312 1 92.81 39 PHE B N 1
ATOM 2624 C CA . PHE B 1 39 ? 3.027 -5.422 2.238 1 92.81 39 PHE B CA 1
ATOM 2625 C C . PHE B 1 39 ? 3.994 -6.371 1.54 1 92.81 39 PHE B C 1
ATOM 2627 O O . PHE B 1 39 ? 4.949 -6.852 2.15 1 92.81 39 PHE B O 1
ATOM 2634 N N . PHE B 1 40 ? 3.734 -6.613 0.296 1 90.25 40 PHE B N 1
ATOM 2635 C CA . PHE B 1 40 ? 4.664 -7.445 -0.458 1 90.25 40 PHE B CA 1
ATOM 2636 C C . PHE B 1 40 ? 6.008 -6.742 -0.62 1 90.25 40 PHE B C 1
ATOM 2638 O O . PHE B 1 40 ? 7.062 -7.375 -0.521 1 90.25 40 PHE B O 1
ATOM 2645 N N . LEU B 1 41 ? 5.887 -5.488 -0.916 1 87.75 41 LEU B N 1
ATOM 2646 C CA . LEU B 1 41 ? 7.125 -4.73 -1.035 1 87.75 41 LEU B CA 1
ATOM 2647 C C . LEU B 1 41 ? 7.891 -4.727 0.284 1 87.75 41 LEU B C 1
ATOM 2649 O O . LEU B 1 41 ? 9.109 -4.91 0.3 1 87.75 41 LEU B O 1
ATOM 2653 N N . LEU B 1 42 ? 7.188 -4.512 1.333 1 87.88 42 LEU B N 1
ATOM 2654 C CA . LEU B 1 42 ? 7.805 -4.473 2.654 1 87.88 42 LEU B CA 1
ATOM 2655 C C . LEU B 1 42 ? 8.445 -5.812 2.996 1 87.88 42 LEU B C 1
ATOM 2657 O O . LEU B 1 42 ? 9.453 -5.863 3.707 1 87.88 42 LEU B O 1
ATOM 2661 N N . ALA B 1 43 ? 7.953 -6.867 2.514 1 89.38 43 ALA B N 1
ATOM 2662 C CA . ALA B 1 43 ? 8.414 -8.219 2.818 1 89.38 43 ALA B CA 1
ATOM 2663 C C . ALA B 1 43 ? 9.703 -8.539 2.064 1 89.38 43 ALA B C 1
ATOM 2665 O O . ALA B 1 43 ? 10.391 -9.508 2.391 1 89.38 43 ALA B O 1
ATOM 2666 N N . ILE B 1 44 ? 10.008 -7.785 1.071 1 82.38 44 ILE B N 1
ATOM 2667 C CA . ILE B 1 44 ? 11.148 -8.086 0.213 1 82.38 44 ILE B CA 1
ATOM 2668 C C . ILE B 1 44 ? 12.438 -7.992 1.021 1 82.38 44 ILE B C 1
ATOM 2670 O O . ILE B 1 44 ? 13.305 -8.859 0.916 1 82.38 44 ILE B O 1
ATOM 2674 N N . PHE B 1 45 ? 12.539 -6.996 1.835 1 76.38 45 PHE B N 1
ATOM 2675 C CA . PHE B 1 45 ? 13.789 -6.797 2.561 1 76.38 45 PHE B CA 1
ATOM 2676 C C . PHE B 1 45 ? 14.062 -7.965 3.504 1 76.38 45 PHE B C 1
ATOM 2678 O O . PHE B 1 45 ? 15.117 -8.594 3.434 1 76.38 45 PHE B O 1
ATOM 2685 N N . PRO B 1 46 ? 13.156 -8.195 4.363 1 82.75 46 PRO B N 1
ATOM 2686 C CA . PRO B 1 46 ? 13.375 -9.383 5.195 1 82.75 46 PRO B CA 1
ATOM 2687 C C . PRO B 1 46 ? 13.523 -10.656 4.371 1 82.75 46 PRO B C 1
ATOM 2689 O O . PRO B 1 46 ? 14.242 -11.578 4.773 1 82.75 46 PRO B O 1
ATOM 2692 N N . GLY B 1 47 ? 12.875 -10.75 3.291 1 83.25 47 GLY B N 1
ATOM 2693 C CA . GLY B 1 47 ? 13.031 -11.883 2.395 1 83.25 47 GLY B CA 1
ATOM 2694 C C . GLY B 1 47 ? 14.438 -12.008 1.839 1 83.25 47 GLY B C 1
ATOM 2695 O O . GLY B 1 47 ? 14.977 -13.109 1.744 1 83.25 47 GLY B O 1
ATOM 2696 N N . LEU B 1 48 ? 14.953 -10.883 1.456 1 77.12 48 LEU B N 1
ATOM 2697 C CA . LEU B 1 48 ? 16.328 -10.875 0.966 1 77.12 48 LEU B CA 1
ATOM 2698 C C . LEU B 1 48 ? 17.297 -11.289 2.068 1 77.12 48 LEU B C 1
ATOM 2700 O O . LEU B 1 48 ? 18.25 -12.031 1.818 1 77.12 48 LEU B O 1
ATOM 2704 N N . VAL B 1 49 ? 17.078 -10.688 3.248 1 75.19 49 VAL B N 1
ATOM 2705 C CA . VAL B 1 49 ? 17.891 -11.055 4.395 1 75.19 49 VAL B CA 1
ATOM 2706 C C . VAL B 1 49 ? 17.828 -12.57 4.609 1 75.19 49 VAL B C 1
ATOM 2708 O O . VAL B 1 49 ? 18.859 -13.211 4.832 1 75.19 49 VAL B O 1
ATOM 2711 N N . PHE B 1 50 ? 16.688 -13.117 4.559 1 82.31 50 PHE B N 1
ATOM 2712 C CA . PHE B 1 50 ? 16.469 -14.555 4.719 1 82.31 50 PHE B CA 1
ATOM 2713 C C . PHE B 1 50 ? 17.234 -15.328 3.646 1 82.31 50 PHE B C 1
ATOM 2715 O O . PHE B 1 50 ? 17.938 -16.297 3.951 1 82.31 50 PHE B O 1
ATOM 2722 N N . LEU B 1 51 ? 17.125 -14.953 2.416 1 76.69 51 LEU B N 1
ATOM 2723 C CA . LEU B 1 51 ? 17.719 -15.672 1.298 1 76.69 51 LEU B CA 1
ATOM 2724 C C . LEU B 1 51 ? 19.25 -15.641 1.386 1 76.69 51 LEU B C 1
ATOM 2726 O O . LEU B 1 51 ? 1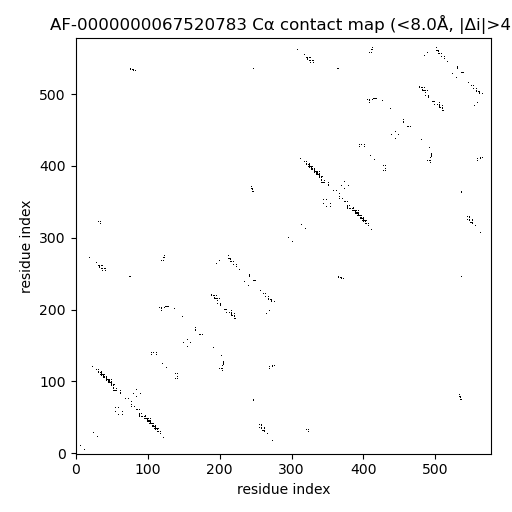9.906 -16.656 1.175 1 76.69 51 LEU B O 1
ATOM 2730 N N . ILE B 1 52 ? 19.703 -14.461 1.676 1 70.75 52 ILE B N 1
ATOM 2731 C CA . ILE B 1 52 ? 21.156 -14.297 1.733 1 70.75 52 ILE B CA 1
ATOM 2732 C C . ILE B 1 52 ? 21.719 -15.117 2.889 1 70.75 52 ILE B C 1
ATOM 2734 O O . ILE B 1 52 ? 22.781 -15.75 2.752 1 70.75 52 ILE B O 1
ATOM 2738 N N . THR B 1 53 ? 21.094 -14.992 3.996 1 74.56 53 THR B N 1
ATOM 2739 C CA . THR B 1 53 ? 21.547 -15.766 5.148 1 74.56 53 THR B CA 1
ATOM 2740 C C . THR B 1 53 ? 21.422 -17.266 4.887 1 74.56 53 THR B C 1
ATOM 2742 O O . THR B 1 53 ? 22.234 -18.047 5.34 1 74.56 53 THR B O 1
ATOM 2745 N N . LEU B 1 54 ? 20.375 -17.672 4.211 1 76.69 54 LEU B N 1
ATOM 2746 C CA . LEU B 1 54 ? 20.172 -19.062 3.852 1 76.69 54 LEU B CA 1
ATOM 2747 C C . LEU B 1 54 ? 21.312 -19.578 2.992 1 76.69 54 LEU B C 1
ATOM 2749 O O . LEU B 1 54 ? 21.734 -20.734 3.141 1 76.69 54 LEU B O 1
ATOM 2753 N N . LEU B 1 55 ? 21.734 -18.781 2.117 1 71.44 55 LEU B N 1
ATOM 2754 C CA . LEU B 1 55 ? 22.844 -19.172 1.238 1 71.44 55 LEU B CA 1
ATOM 2755 C C . LEU B 1 55 ? 24.125 -19.406 2.037 1 71.44 55 LEU B C 1
ATOM 2757 O O . LEU B 1 55 ? 24.969 -20.203 1.643 1 71.44 55 LEU B O 1
ATOM 2761 N N . GLY B 1 56 ? 24.234 -18.453 3.033 1 68.75 56 GLY B N 1
ATOM 2762 C CA . GLY B 1 56 ? 25.375 -18.656 3.895 1 68.75 56 GLY B CA 1
ATOM 2763 C C . GLY B 1 56 ? 25.406 -20.031 4.547 1 68.75 56 GLY B C 1
ATOM 2764 O O . GLY B 1 56 ? 26.469 -20.531 4.902 1 68.75 56 GLY B O 1
ATOM 2765 N N . PHE B 1 57 ? 24.234 -20.531 4.668 1 71.5 57 PHE B N 1
ATOM 2766 C CA . PHE B 1 57 ? 24.125 -21.844 5.293 1 71.5 57 PHE B CA 1
ATOM 2767 C C . PHE B 1 57 ? 24.344 -22.953 4.27 1 71.5 57 PHE B C 1
ATOM 2769 O O . PHE B 1 57 ? 24.578 -24.109 4.633 1 71.5 57 PHE B O 1
ATOM 2776 N N . ILE B 1 58 ? 24.172 -22.469 3.023 1 67.62 58 ILE B N 1
ATOM 2777 C CA . ILE B 1 58 ? 24.406 -23.453 1.966 1 67.62 58 ILE B CA 1
ATOM 2778 C C . ILE B 1 58 ? 25.875 -23.406 1.553 1 67.62 58 ILE B C 1
ATOM 2780 O O . ILE B 1 58 ? 26.484 -22.328 1.515 1 67.62 58 ILE B O 1
ATOM 2784 N N . ASP B 1 59 ? 26.641 -24.203 1.78 1 64.12 59 ASP B N 1
ATOM 2785 C CA . ASP B 1 59 ? 28.062 -24.312 1.492 1 64.12 59 ASP B CA 1
ATOM 2786 C C . ASP B 1 59 ? 28.359 -23.938 0.041 1 64.12 59 ASP B C 1
ATOM 2788 O O . ASP B 1 59 ? 28.656 -24.812 -0.779 1 64.12 59 ASP B O 1
ATOM 2792 N N . LEU B 1 60 ? 27.875 -22.75 -0.325 1 59 60 LEU B N 1
ATOM 2793 C CA . LEU B 1 60 ? 28.25 -22.281 -1.656 1 59 60 LEU B CA 1
ATOM 2794 C C . LEU B 1 60 ? 29.312 -21.188 -1.571 1 59 60 LEU B C 1
ATOM 2796 O O . LEU B 1 60 ? 29.391 -20.469 -0.574 1 59 60 LEU B O 1
ATOM 2800 N N . GLN B 1 61 ? 30.234 -21.125 -2.484 1 62.81 61 GLN B N 1
ATOM 2801 C CA . GLN B 1 61 ? 31.219 -20.062 -2.553 1 62.81 61 GLN B CA 1
ATOM 2802 C C . GLN B 1 61 ? 30.547 -18.703 -2.768 1 62.81 61 GLN B C 1
ATOM 2804 O O . GLN B 1 61 ? 29.625 -18.578 -3.578 1 62.81 61 GLN B O 1
ATOM 2809 N N . THR B 1 62 ? 30.828 -17.781 -1.904 1 63.62 62 THR B N 1
ATOM 2810 C CA . THR B 1 62 ? 30.266 -16.438 -1.934 1 63.62 62 THR B CA 1
ATOM 2811 C C . THR B 1 62 ? 30.188 -15.922 -3.367 1 63.62 62 THR B C 1
ATOM 2813 O O . THR B 1 62 ? 29.172 -15.328 -3.758 1 63.62 62 THR B O 1
ATOM 2816 N N . GLU B 1 63 ? 31.25 -16.156 -4.102 1 65.44 63 GLU B N 1
ATOM 2817 C CA . GLU B 1 63 ? 31.312 -15.656 -5.469 1 65.44 63 GLU B CA 1
ATOM 2818 C C . GLU B 1 63 ? 30.25 -16.312 -6.348 1 65.44 63 GLU B C 1
ATOM 2820 O O . GLU B 1 63 ? 29.656 -15.656 -7.207 1 65.44 63 GLU B O 1
ATOM 2825 N N . SER B 1 64 ? 30.094 -17.531 -6.074 1 63.69 64 SER B N 1
ATOM 2826 C CA . SER B 1 64 ? 29.109 -18.266 -6.871 1 63.69 64 SER B CA 1
ATOM 2827 C C . SER B 1 64 ? 27.703 -17.75 -6.598 1 63.69 64 SER B C 1
ATOM 2829 O O . SER B 1 64 ? 26.891 -17.625 -7.52 1 63.69 64 SER B O 1
ATOM 2831 N N . VAL B 1 65 ? 27.484 -17.422 -5.41 1 63.38 65 VAL B N 1
ATOM 2832 C CA . VAL B 1 65 ? 26.172 -16.922 -5 1 63.38 65 VAL B CA 1
ATOM 2833 C C . VAL B 1 65 ? 25.922 -15.555 -5.617 1 63.38 65 VAL B C 1
ATOM 2835 O O . VAL B 1 65 ? 24.844 -15.297 -6.148 1 63.38 65 VAL B O 1
ATOM 2838 N N . LEU B 1 66 ? 26.938 -14.758 -5.488 1 69.06 66 LEU B N 1
ATOM 2839 C CA . LEU B 1 66 ? 26.812 -13.414 -6.023 1 69.06 66 LEU B CA 1
ATOM 2840 C C . LEU B 1 66 ? 26.578 -13.445 -7.531 1 69.06 66 LEU B C 1
ATOM 2842 O O . LEU B 1 66 ? 25.781 -12.68 -8.062 1 69.06 66 LEU B O 1
ATOM 2846 N N . ASN B 1 67 ? 27.297 -14.336 -8.133 1 67.38 67 ASN B N 1
ATOM 2847 C CA . ASN B 1 67 ? 27.156 -14.453 -9.578 1 67.38 67 ASN B CA 1
ATOM 2848 C C . ASN B 1 67 ? 25.75 -14.938 -9.969 1 67.38 67 ASN B C 1
ATOM 2850 O O . ASN B 1 67 ? 25.219 -14.539 -11 1 67.38 67 ASN B O 1
ATOM 2854 N N . LEU B 1 68 ? 25.234 -15.672 -9.094 1 60.28 68 LEU B N 1
ATOM 2855 C CA . LEU B 1 68 ? 23.906 -16.219 -9.336 1 60.28 68 LEU B CA 1
ATOM 2856 C C . LEU B 1 68 ? 22.844 -15.141 -9.164 1 60.28 68 LEU B C 1
ATOM 2858 O O . LEU B 1 68 ? 21.844 -15.125 -9.891 1 60.28 68 LEU B O 1
ATOM 2862 N N . LEU B 1 69 ? 23.078 -14.281 -8.273 1 63.66 69 LEU B N 1
ATOM 2863 C CA . LEU B 1 69 ? 22.062 -13.289 -7.914 1 63.66 69 LEU B CA 1
ATOM 2864 C C . LEU B 1 69 ? 22.156 -12.055 -8.797 1 63.66 69 LEU B C 1
ATOM 2866 O O . LEU B 1 69 ? 21.156 -11.367 -9.031 1 63.66 69 LEU B O 1
ATOM 2870 N N . GLU B 1 70 ? 23.344 -11.773 -9.258 1 67 70 GLU B N 1
ATOM 2871 C CA . GLU B 1 70 ? 23.672 -10.531 -9.938 1 67 70 GLU B CA 1
ATOM 2872 C C . GLU B 1 70 ? 22.703 -10.234 -11.07 1 67 70 GLU B C 1
ATOM 2874 O O . GLU B 1 70 ? 22.266 -9.094 -11.242 1 67 70 GLU B O 1
ATOM 2879 N N . PRO B 1 71 ? 22.359 -11.336 -11.719 1 56.03 71 PRO B N 1
ATOM 2880 C CA . PRO B 1 71 ? 21.469 -11.016 -12.844 1 56.03 71 PRO B CA 1
ATOM 2881 C C . PRO B 1 71 ? 20.047 -10.703 -12.406 1 56.03 71 PRO B C 1
ATOM 2883 O O . PRO B 1 71 ? 19.281 -10.102 -13.156 1 56.03 71 PRO B O 1
ATOM 2886 N N . TYR B 1 72 ? 19.734 -11.023 -11.242 1 52.72 72 TYR B N 1
ATOM 2887 C CA . TYR B 1 72 ? 18.328 -10.984 -10.859 1 52.72 72 TYR B CA 1
ATOM 2888 C C . TYR B 1 72 ? 18.094 -9.914 -9.805 1 52.72 72 TYR B C 1
ATOM 2890 O O . TYR B 1 72 ? 16.938 -9.5 -9.586 1 52.72 72 TYR B O 1
ATOM 2898 N N . VAL B 1 73 ? 19.109 -9.656 -9.156 1 58.72 73 VAL B N 1
ATOM 2899 C CA . VAL B 1 73 ? 18.969 -8.727 -8.039 1 58.72 73 VAL B CA 1
ATOM 2900 C C . VAL B 1 73 ? 19.375 -7.32 -8.5 1 58.72 73 VAL B C 1
ATOM 2902 O O . VAL B 1 73 ? 20.422 -7.137 -9.109 1 58.72 73 VAL B O 1
ATOM 2905 N N . PRO B 1 74 ? 18.438 -6.402 -8.234 1 55 74 PRO B N 1
ATOM 2906 C CA . PRO B 1 74 ? 18.828 -5.027 -8.562 1 55 74 PRO B CA 1
ATOM 2907 C C . PRO B 1 74 ? 20.125 -4.602 -7.91 1 55 74 PRO B C 1
ATOM 2909 O O . PRO B 1 74 ? 20.484 -5.105 -6.84 1 55 74 PRO B O 1
ATOM 2912 N N . GLU B 1 75 ? 20.844 -3.738 -8.672 1 57.62 75 GLU B N 1
ATOM 2913 C CA . GLU B 1 75 ? 22.156 -3.287 -8.25 1 57.62 75 GLU B CA 1
ATOM 2914 C C . GLU B 1 75 ? 22.141 -2.811 -6.801 1 57.62 75 GLU B C 1
ATOM 2916 O O . GLU B 1 75 ? 23.047 -3.131 -6.027 1 57.62 75 GLU B O 1
ATOM 2921 N N . ASP B 1 76 ? 21.109 -2.137 -6.539 1 54.22 76 ASP B N 1
ATOM 2922 C CA . ASP B 1 76 ? 21.062 -1.611 -5.176 1 54.22 76 ASP B CA 1
ATOM 2923 C C . ASP B 1 76 ? 20.906 -2.74 -4.16 1 54.22 76 ASP B C 1
ATOM 2925 O O . ASP B 1 76 ? 21.5 -2.691 -3.078 1 54.22 76 ASP B O 1
ATOM 2929 N N . ALA B 1 77 ? 20.078 -3.691 -4.559 1 58.09 77 ALA B N 1
ATOM 2930 C CA . ALA B 1 77 ? 19.953 -4.855 -3.688 1 58.09 77 ALA B CA 1
ATOM 2931 C C . ALA B 1 77 ? 21.25 -5.66 -3.656 1 58.09 77 ALA B C 1
ATOM 2933 O O . ALA B 1 77 ? 21.641 -6.164 -2.604 1 58.09 77 ALA B O 1
ATOM 2934 N N . MET B 1 78 ? 21.844 -5.668 -4.852 1 63.12 78 MET B N 1
ATOM 2935 C CA . MET B 1 78 ? 23.094 -6.426 -4.941 1 63.12 78 MET B CA 1
ATOM 2936 C C . MET B 1 78 ? 24.188 -5.781 -4.09 1 63.12 78 MET B C 1
ATOM 2938 O O . MET B 1 78 ? 25 -6.48 -3.479 1 63.12 78 MET B O 1
ATOM 2942 N N . SER B 1 79 ? 24.156 -4.461 -4.176 1 60.53 79 SER B N 1
ATOM 2943 C CA . SER B 1 79 ? 25.141 -3.775 -3.344 1 60.53 79 SER B CA 1
ATOM 2944 C C . SER B 1 79 ? 24.953 -4.117 -1.869 1 60.53 79 SER B C 1
ATOM 2946 O O . SER B 1 79 ? 25.938 -4.312 -1.143 1 60.53 79 SER B O 1
ATOM 2948 N N . LEU B 1 80 ? 23.719 -4.293 -1.61 1 56.56 80 LEU B N 1
ATOM 2949 C CA . LEU B 1 80 ? 23.406 -4.688 -0.239 1 56.56 80 LEU B CA 1
ATOM 2950 C C . LEU B 1 80 ? 23.906 -6.098 0.045 1 56.56 80 LEU B C 1
ATOM 2952 O O . LEU B 1 80 ? 24.438 -6.371 1.128 1 56.56 80 LEU B O 1
ATOM 2956 N N . ILE B 1 81 ? 23.734 -6.844 -0.891 1 61.88 81 ILE B N 1
ATOM 2957 C CA . ILE B 1 81 ? 24.141 -8.234 -0.76 1 61.88 81 ILE B CA 1
ATOM 2958 C C . ILE B 1 81 ? 25.672 -8.312 -0.694 1 61.88 81 ILE B C 1
ATOM 2960 O O . ILE B 1 81 ? 26.234 -9.008 0.159 1 61.88 81 ILE B O 1
ATOM 2964 N N . GLU B 1 82 ? 26.266 -7.609 -1.547 1 64.38 82 GLU B N 1
ATOM 2965 C CA . GLU B 1 82 ? 27.719 -7.676 -1.664 1 64.38 82 GLU B CA 1
ATOM 2966 C C . GLU B 1 82 ? 28.391 -7.191 -0.386 1 64.38 82 GLU B C 1
ATOM 2968 O O . GLU B 1 82 ? 29.406 -7.762 0.04 1 64.38 82 GLU B O 1
ATOM 2973 N N . VAL B 1 83 ? 27.766 -6.152 0.126 1 58.97 83 VAL B N 1
ATOM 2974 C CA . VAL B 1 83 ? 28.391 -5.562 1.306 1 58.97 83 VAL B CA 1
ATOM 2975 C C . VAL B 1 83 ? 28.188 -6.48 2.508 1 58.97 83 VAL B C 1
ATOM 2977 O O . VAL B 1 83 ? 29.047 -6.551 3.391 1 58.97 83 VAL B O 1
ATOM 2980 N N . ASN B 1 84 ? 27.078 -7.176 2.447 1 56.31 84 ASN B N 1
ATOM 2981 C CA . ASN B 1 84 ? 26.75 -7.957 3.637 1 56.31 84 ASN B CA 1
ATOM 2982 C C . ASN B 1 84 ? 27.016 -9.445 3.418 1 56.31 84 ASN B C 1
ATOM 2984 O O . ASN B 1 84 ? 26.938 -10.234 4.359 1 56.31 84 ASN B O 1
ATOM 2988 N N . VAL B 1 85 ? 27.234 -9.617 2.18 1 60.69 85 VAL B N 1
ATOM 2989 C CA . VAL B 1 85 ? 27.297 -11.031 1.804 1 60.69 85 VAL B CA 1
ATOM 2990 C C . VAL B 1 85 ? 28.406 -11.719 2.588 1 60.69 85 VAL B C 1
ATOM 2992 O O . VAL B 1 85 ? 28.25 -12.852 3.051 1 60.69 85 VAL B O 1
ATOM 2995 N N . ASP B 1 86 ? 29.484 -11.023 2.602 1 60.28 86 ASP B N 1
ATOM 2996 C CA . ASP B 1 86 ? 30.594 -11.664 3.316 1 60.28 86 ASP B CA 1
ATOM 2997 C C . ASP B 1 86 ? 30.234 -11.891 4.785 1 60.28 86 ASP B C 1
ATOM 2999 O O . ASP B 1 86 ? 30.516 -12.953 5.34 1 60.28 86 ASP B O 1
ATOM 3003 N N . LYS B 1 87 ? 29.672 -10.898 5.387 1 60 87 LYS B N 1
ATOM 3004 C CA . LYS B 1 87 ? 29.312 -11.039 6.797 1 60 87 LYS B CA 1
ATOM 3005 C C . LYS B 1 87 ? 28.172 -12.039 6.977 1 60 87 LYS B C 1
ATOM 3007 O O . LYS B 1 87 ? 28.203 -12.859 7.898 1 60 87 LYS B O 1
ATOM 3012 N N . VAL B 1 88 ? 27.281 -11.961 6.086 1 60.34 88 VAL B N 1
ATOM 3013 C CA . VAL B 1 88 ? 26.078 -12.758 6.234 1 60.34 88 VAL B CA 1
ATOM 3014 C C . VAL B 1 88 ? 26.344 -14.195 5.789 1 60.34 88 VAL B C 1
ATOM 3016 O O . VAL B 1 88 ? 25.875 -15.141 6.422 1 60.34 88 VAL B O 1
ATOM 3019 N N . VAL B 1 89 ? 27.078 -14.25 4.699 1 61.34 89 VAL B N 1
ATOM 3020 C CA . VAL B 1 89 ? 27.344 -15.578 4.152 1 61.34 89 VAL B CA 1
ATOM 3021 C C . VAL B 1 89 ? 28.375 -16.297 5.02 1 61.34 89 VAL B C 1
ATOM 3023 O O . VAL B 1 89 ? 28.281 -17.516 5.219 1 61.34 89 VAL B O 1
ATOM 3026 N N . ASN B 1 90 ? 29.25 -15.508 5.512 1 62.5 90 ASN B N 1
ATOM 3027 C CA . ASN B 1 90 ? 30.312 -16.203 6.238 1 62.5 90 ASN B CA 1
ATOM 3028 C C . ASN B 1 90 ? 29.953 -16.406 7.703 1 62.5 90 ASN B C 1
ATOM 3030 O O . ASN B 1 90 ? 30.531 -17.266 8.375 1 62.5 90 ASN B O 1
ATOM 3034 N N . GLU B 1 91 ? 29 -15.617 8.148 1 62.94 91 GLU B N 1
ATOM 3035 C CA . GLU B 1 91 ? 28.578 -15.82 9.531 1 62.94 91 GLU B CA 1
ATOM 3036 C C . GLU B 1 91 ? 27.188 -16.469 9.594 1 62.94 91 GLU B C 1
ATOM 3038 O O . GLU B 1 91 ? 26.234 -15.938 9.047 1 62.94 91 GLU B O 1
ATOM 3043 N N . GLN B 1 92 ? 27.234 -17.828 9.68 1 65.69 92 GLN B N 1
ATOM 3044 C CA . GLN B 1 92 ? 25.969 -18.531 9.875 1 65.69 92 GLN B CA 1
ATOM 3045 C C . GLN B 1 92 ? 25.188 -17.938 11.047 1 65.69 92 GLN B C 1
ATOM 3047 O O . GLN B 1 92 ? 25.422 -18.297 12.203 1 65.69 92 GLN B O 1
ATOM 3052 N N . ASN B 1 93 ? 24.531 -16.891 10.836 1 73.56 93 ASN B N 1
ATOM 3053 C CA . ASN B 1 93 ? 23.734 -16.281 11.891 1 73.56 93 ASN B CA 1
ATOM 3054 C C . ASN B 1 93 ? 22.297 -16.812 11.891 1 73.56 93 ASN B C 1
ATOM 3056 O O . ASN B 1 93 ? 21.453 -16.297 11.148 1 73.56 93 ASN B O 1
ATOM 3060 N N . GLY B 1 94 ? 22.078 -17.844 12.672 1 76.44 94 GLY B N 1
ATOM 3061 C CA . GLY B 1 94 ? 20.75 -18.438 12.773 1 76.44 94 GLY B CA 1
ATOM 3062 C C . GLY B 1 94 ? 19.672 -17.453 13.188 1 76.44 94 GLY B C 1
ATOM 3063 O O . GLY B 1 94 ? 18.531 -17.562 12.758 1 76.44 94 GLY B O 1
ATOM 3064 N N . GLY B 1 95 ? 20.094 -16.516 13.977 1 80.75 95 GLY B N 1
ATOM 3065 C CA . GLY B 1 95 ? 19.156 -15.492 14.414 1 80.75 95 GLY B CA 1
ATOM 3066 C C . GLY B 1 95 ? 18.672 -14.602 13.289 1 80.75 95 GLY B C 1
ATOM 3067 O O . GLY B 1 95 ? 17.484 -14.336 13.164 1 80.75 95 GLY B O 1
ATOM 3068 N N . LEU B 1 96 ? 19.625 -14.25 12.453 1 78.56 96 LEU B N 1
ATOM 3069 C CA . LEU B 1 96 ? 19.281 -13.414 11.312 1 78.56 96 LEU B CA 1
ATOM 3070 C C . LEU B 1 96 ? 18.422 -14.18 10.305 1 78.56 96 LEU B C 1
ATOM 3072 O O . LEU B 1 96 ? 17.516 -13.617 9.688 1 78.56 96 LEU B O 1
ATOM 3076 N N . LEU B 1 97 ? 18.781 -15.414 10.211 1 83.06 97 LEU B N 1
ATOM 3077 C CA . LEU B 1 97 ? 18 -16.266 9.32 1 83.06 97 LEU B CA 1
ATOM 3078 C C . LEU B 1 97 ? 16.547 -16.344 9.773 1 83.06 97 LEU B C 1
ATOM 3080 O O . LEU B 1 97 ? 15.633 -16.141 8.969 1 83.06 97 LEU B O 1
ATOM 3084 N N . SER B 1 98 ? 16.375 -16.609 11.055 1 87.94 98 SER B N 1
ATOM 3085 C CA . SER B 1 98 ? 15.031 -16.734 11.602 1 87.94 98 SER B CA 1
ATOM 3086 C C . SER B 1 98 ? 14.289 -15.398 11.57 1 87.94 98 SER B C 1
ATOM 3088 O O . SER B 1 98 ? 13.102 -15.352 11.258 1 87.94 98 SER B O 1
ATOM 3090 N N . PHE B 1 99 ? 14.914 -14.391 11.852 1 86.75 99 PHE B N 1
ATOM 3091 C CA . PHE B 1 99 ? 14.312 -13.062 11.82 1 86.75 99 PHE B CA 1
ATOM 3092 C C . PHE B 1 99 ? 13.859 -12.711 10.406 1 86.75 99 PHE B C 1
ATOM 3094 O O . PHE B 1 99 ? 12.758 -12.18 10.219 1 86.75 99 PHE B O 1
ATOM 3101 N N . GLY B 1 100 ? 14.734 -12.992 9.492 1 86.44 100 GLY B N 1
ATOM 3102 C CA . GLY B 1 100 ? 14.391 -12.719 8.109 1 86.44 100 GLY B CA 1
ATOM 3103 C C . GLY B 1 100 ? 13.164 -13.477 7.633 1 86.44 100 GLY B C 1
ATOM 3104 O O . GLY B 1 100 ? 12.266 -12.898 7.016 1 86.44 100 GLY B O 1
ATOM 3105 N N . LEU B 1 101 ? 13.148 -14.68 7.973 1 89.44 101 LEU B N 1
ATOM 3106 C CA . LEU B 1 101 ? 12.031 -15.531 7.555 1 89.44 101 LEU B CA 1
ATOM 3107 C C . LEU B 1 101 ? 10.734 -15.102 8.234 1 89.44 101 LEU B C 1
ATOM 3109 O O . LEU B 1 101 ? 9.719 -14.906 7.566 1 89.44 101 LEU B O 1
ATOM 3113 N N . LEU B 1 102 ? 10.75 -14.914 9.5 1 91.44 102 LEU B N 1
ATOM 3114 C CA . LEU B 1 102 ? 9.555 -14.578 10.266 1 91.44 102 LEU B CA 1
ATOM 3115 C C . LEU B 1 102 ? 9.023 -13.195 9.875 1 91.44 102 LEU B C 1
ATOM 3117 O O . LEU B 1 102 ? 7.812 -13.008 9.742 1 91.44 102 LEU B O 1
ATOM 3121 N N . SER B 1 103 ? 9.953 -12.266 9.703 1 90.44 103 SER B N 1
ATOM 3122 C CA . SER B 1 103 ? 9.531 -10.922 9.328 1 90.44 103 SER B CA 1
ATOM 3123 C C . SER B 1 103 ? 8.945 -10.891 7.918 1 90.44 103 SER B C 1
ATOM 3125 O O . SER B 1 103 ? 7.922 -10.25 7.676 1 90.44 103 SER B O 1
ATOM 3127 N N . MET B 1 104 ? 9.586 -11.594 7.031 1 91.25 104 MET B N 1
ATOM 3128 C CA . MET B 1 104 ? 9.07 -11.68 5.668 1 91.25 104 MET B CA 1
ATOM 3129 C C . MET B 1 104 ? 7.664 -12.266 5.652 1 91.25 104 MET B C 1
ATOM 3131 O O . MET B 1 104 ? 6.762 -11.719 5.023 1 91.25 104 MET B O 1
ATOM 3135 N N . LEU B 1 105 ? 7.512 -13.328 6.379 1 92.81 105 LEU B N 1
ATOM 3136 C CA . LEU B 1 105 ? 6.219 -14.008 6.414 1 92.81 105 LEU B CA 1
ATOM 3137 C C . LEU B 1 105 ? 5.172 -13.133 7.098 1 92.81 105 LEU B C 1
ATOM 3139 O O . LEU B 1 105 ? 4.012 -13.109 6.68 1 92.81 105 LEU B O 1
ATOM 3143 N N . TRP B 1 106 ? 5.609 -12.461 8.078 1 90.69 106 TRP B N 1
ATOM 3144 C CA . TRP B 1 106 ? 4.676 -11.586 8.781 1 90.69 106 TRP B CA 1
ATOM 3145 C C . TRP B 1 106 ? 4.18 -10.469 7.875 1 90.69 106 TRP B C 1
ATOM 3147 O O . TRP B 1 106 ? 2.971 -10.266 7.734 1 90.69 106 TRP B O 1
ATOM 3157 N N . PHE B 1 107 ? 5.027 -9.773 7.215 1 91.38 107 PHE B N 1
ATOM 3158 C CA . PHE B 1 107 ? 4.637 -8.664 6.355 1 91.38 107 PHE B CA 1
ATOM 3159 C C . PHE B 1 107 ? 3.822 -9.164 5.168 1 91.38 107 PHE B C 1
ATOM 3161 O O . PHE B 1 107 ? 2.738 -8.648 4.895 1 91.38 107 PHE B O 1
ATOM 3168 N N . ALA B 1 108 ? 4.344 -10.164 4.566 1 93.12 108 ALA B N 1
ATOM 3169 C CA . ALA B 1 108 ? 3.672 -10.688 3.379 1 93.12 108 ALA B CA 1
ATOM 3170 C C . ALA B 1 108 ? 2.291 -11.234 3.725 1 93.12 108 ALA B C 1
ATOM 3172 O O . ALA B 1 108 ? 1.331 -11.031 2.979 1 93.12 108 ALA B O 1
ATOM 3173 N N . SER B 1 109 ? 2.18 -11.898 4.848 1 93.75 109 SER B N 1
ATOM 3174 C CA . SER B 1 109 ? 0.907 -12.508 5.211 1 93.75 109 SER B CA 1
ATOM 3175 C C . SER B 1 109 ? -0.134 -11.453 5.57 1 93.75 109 SER B C 1
ATOM 3177 O O . SER B 1 109 ? -1.337 -11.695 5.445 1 93.75 109 SER B O 1
ATOM 3179 N N . ASN B 1 110 ? 0.27 -10.305 5.996 1 91.44 110 ASN B N 1
ATOM 3180 C CA . ASN B 1 110 ? -0.679 -9.219 6.203 1 91.44 110 ASN B CA 1
ATOM 3181 C C . ASN B 1 110 ? -1.35 -8.805 4.898 1 91.44 110 ASN B C 1
ATOM 3183 O O . ASN B 1 110 ? -2.549 -8.523 4.871 1 91.44 110 ASN B O 1
ATOM 3187 N N . GLY B 1 111 ? -0.586 -8.758 3.877 1 90.81 111 GLY B N 1
ATOM 3188 C CA . GLY B 1 111 ? -1.157 -8.484 2.566 1 90.81 111 GLY B CA 1
ATOM 3189 C C . GLY B 1 111 ? -2.139 -9.547 2.109 1 90.81 111 GLY B C 1
ATOM 3190 O O . GLY B 1 111 ? -3.201 -9.227 1.572 1 90.81 111 GLY B O 1
ATOM 3191 N N . VAL B 1 112 ? -1.777 -10.75 2.381 1 92.5 112 VAL B N 1
ATOM 3192 C CA . VAL B 1 112 ? -2.625 -11.859 1.962 1 92.5 112 VAL B CA 1
ATOM 3193 C C . VAL B 1 112 ? -3.895 -11.891 2.809 1 92.5 112 VAL B C 1
ATOM 3195 O O . VAL B 1 112 ? -4.965 -12.258 2.32 1 92.5 112 VAL B O 1
ATOM 3198 N N . ASN B 1 113 ? -3.713 -11.531 4.039 1 91.12 113 ASN B N 1
ATOM 3199 C CA . ASN B 1 113 ? -4.902 -11.398 4.875 1 91.12 113 ASN B CA 1
ATOM 3200 C C . ASN B 1 113 ? -5.891 -10.398 4.293 1 91.12 113 ASN B C 1
ATOM 3202 O O . ASN B 1 113 ? -7.105 -10.609 4.348 1 91.12 113 ASN B O 1
ATOM 3206 N N . ALA B 1 114 ? -5.387 -9.367 3.77 1 87.62 114 ALA B N 1
ATOM 3207 C CA . ALA B 1 114 ? -6.238 -8.383 3.105 1 87.62 114 ALA B CA 1
ATOM 3208 C C . ALA B 1 114 ? -6.938 -8.992 1.895 1 87.62 114 ALA B C 1
ATOM 3210 O O . ALA B 1 114 ? -8.102 -8.688 1.626 1 87.62 114 ALA B O 1
ATOM 3211 N N . VAL B 1 115 ? -6.25 -9.828 1.208 1 91.12 115 VAL B N 1
ATOM 3212 C CA . VAL B 1 115 ? -6.82 -10.523 0.06 1 91.12 115 VAL B CA 1
ATOM 3213 C C . VAL B 1 115 ? -7.953 -11.438 0.521 1 91.12 115 VAL B C 1
ATOM 3215 O O . VAL B 1 115 ? -9.016 -11.477 -0.1 1 91.12 115 VAL B O 1
ATOM 3218 N N . MET B 1 116 ? -7.695 -12.117 1.59 1 93 116 MET B N 1
ATOM 3219 C CA . MET B 1 116 ? -8.727 -12.992 2.141 1 93 116 MET B CA 1
ATOM 3220 C C . MET B 1 116 ? -9.969 -12.203 2.516 1 93 116 MET B C 1
ATOM 3222 O O . MET B 1 116 ? -11.094 -12.625 2.217 1 93 116 MET B O 1
ATOM 3226 N N . ASN B 1 117 ? -9.781 -11.086 3.115 1 89 117 ASN B N 1
ATOM 3227 C CA . ASN B 1 117 ? -10.906 -10.234 3.471 1 89 117 ASN B CA 1
ATOM 3228 C C . ASN B 1 117 ? -11.625 -9.711 2.23 1 89 117 ASN B C 1
ATOM 3230 O O . ASN B 1 117 ? -12.852 -9.586 2.225 1 89 117 ASN B O 1
ATOM 3234 N N . ALA B 1 118 ? -10.867 -9.406 1.252 1 90.31 118 ALA B N 1
ATOM 3235 C CA . ALA B 1 118 ? -11.445 -8.945 -0.006 1 90.31 118 ALA B CA 1
ATOM 3236 C C . ALA B 1 118 ? -12.312 -10.031 -0.639 1 90.31 118 ALA B C 1
ATOM 3238 O O . ALA B 1 118 ? -13.383 -9.742 -1.181 1 90.31 118 ALA B O 1
ATOM 3239 N N . PHE B 1 119 ? -11.859 -11.234 -0.575 1 93.31 119 PHE B N 1
ATOM 3240 C CA . PHE B 1 119 ? -12.633 -12.344 -1.123 1 93.31 119 PHE B CA 1
ATOM 3241 C C . PHE B 1 119 ? -13.93 -12.539 -0.347 1 93.31 119 PHE B C 1
ATOM 3243 O O . PHE B 1 119 ? -14.969 -12.828 -0.935 1 93.31 119 PHE B O 1
ATOM 3250 N N . ASN B 1 120 ? -13.82 -12.383 0.955 1 92.12 120 ASN B N 1
ATOM 3251 C CA . ASN B 1 120 ? -15.039 -12.43 1.758 1 92.12 120 ASN B CA 1
ATOM 3252 C C . ASN B 1 120 ? -16.031 -11.367 1.325 1 92.12 120 ASN B C 1
ATOM 3254 O O . ASN B 1 120 ? -17.234 -11.648 1.194 1 92.12 120 ASN B O 1
ATOM 3258 N N . ARG B 1 121 ? -15.547 -10.219 1.117 1 87.5 121 ARG B N 1
ATOM 3259 C CA . ARG B 1 121 ? -16.406 -9.133 0.665 1 87.5 121 ARG B CA 1
ATOM 3260 C C . ARG B 1 121 ? -17 -9.438 -0.706 1 87.5 121 ARG B C 1
ATOM 3262 O O . ARG B 1 121 ? -18.156 -9.117 -0.969 1 87.5 121 ARG B O 1
ATOM 3269 N N . ALA B 1 122 ? -16.203 -10.016 -1.537 1 88.38 122 ALA B N 1
ATOM 3270 C CA . ALA B 1 122 ? -16.672 -10.352 -2.879 1 88.38 122 ALA B CA 1
ATOM 3271 C C . ALA B 1 122 ? -17.859 -11.312 -2.824 1 88.38 122 ALA B C 1
ATOM 3273 O O . ALA B 1 122 ? -18.734 -11.273 -3.689 1 88.38 122 ALA B O 1
ATOM 3274 N N . TYR B 1 123 ? -17.875 -12.102 -1.848 1 90.12 123 TYR B N 1
ATOM 3275 C CA . TYR B 1 123 ? -18.953 -13.055 -1.687 1 90.12 123 TYR B CA 1
ATOM 3276 C C . TYR B 1 123 ? -19.984 -12.555 -0.678 1 90.12 123 TYR B C 1
ATOM 3278 O O . TYR B 1 123 ? -20.922 -13.273 -0.323 1 90.12 123 TYR B O 1
ATOM 3286 N N . ASP B 1 124 ? -19.719 -11.344 -0.159 1 88.5 124 ASP B N 1
ATOM 3287 C CA . ASP B 1 124 ? -20.594 -10.727 0.832 1 88.5 124 ASP B CA 1
ATOM 3288 C C . ASP B 1 124 ? -20.703 -11.594 2.082 1 88.5 124 ASP B C 1
ATOM 3290 O O . ASP B 1 124 ? -21.812 -11.844 2.57 1 88.5 124 ASP B O 1
ATOM 3294 N N . VAL B 1 125 ? -19.594 -12.117 2.516 1 88.5 125 VAL B N 1
ATOM 3295 C CA . VAL B 1 125 ? -19.562 -12.922 3.732 1 88.5 125 VAL B CA 1
ATOM 3296 C C . VAL B 1 125 ? -18.688 -12.25 4.777 1 88.5 125 VAL B C 1
ATOM 3298 O O . VAL B 1 125 ? -17.734 -11.531 4.438 1 88.5 125 VAL B O 1
ATOM 3301 N N . THR B 1 126 ? -19.016 -12.43 5.98 1 85.5 126 THR B N 1
ATOM 3302 C CA . THR B 1 126 ? -18.219 -11.906 7.094 1 85.5 126 THR B CA 1
ATOM 3303 C C . THR B 1 126 ? -17.297 -12.984 7.648 1 85.5 126 THR B C 1
ATOM 3305 O O . THR B 1 126 ? -17.656 -14.164 7.672 1 85.5 126 THR B O 1
ATOM 3308 N N . GLU B 1 127 ? -16.141 -12.578 7.984 1 87.94 127 GLU B N 1
ATOM 3309 C CA . GLU B 1 127 ? -15.164 -13.508 8.539 1 87.94 127 GLU B CA 1
ATOM 3310 C C . GLU B 1 127 ? -15.641 -14.07 9.883 1 87.94 127 GLU B C 1
ATOM 3312 O O . GLU B 1 127 ? -15.93 -13.312 10.812 1 87.94 127 GLU B O 1
ATOM 3317 N N . THR B 1 128 ? -15.844 -15.367 9.922 1 89.25 128 THR B N 1
ATOM 3318 C CA . THR B 1 128 ? -16.328 -16 11.148 1 89.25 128 THR B CA 1
ATOM 3319 C C . THR B 1 128 ? -15.203 -16.797 11.812 1 89.25 128 THR B C 1
ATOM 3321 O O . THR B 1 128 ? -15.32 -17.188 12.977 1 89.25 128 THR B O 1
ATOM 3324 N N . ARG B 1 129 ? -14.195 -17.078 11.133 1 90.06 129 ARG B N 1
ATOM 3325 C CA . ARG B 1 129 ? -13.078 -17.859 11.664 1 90.06 129 ARG B CA 1
ATOM 3326 C C . ARG B 1 129 ? -12.32 -17.062 12.727 1 90.06 129 ARG B C 1
ATOM 3328 O O . ARG B 1 129 ? -12.336 -15.836 12.727 1 90.06 129 ARG B O 1
ATOM 3335 N N . SER B 1 130 ? -11.625 -17.766 13.57 1 89.94 130 SER B N 1
ATOM 3336 C CA . SER B 1 130 ? -10.836 -17.125 14.617 1 89.94 130 SER B CA 1
ATOM 3337 C C . SER B 1 130 ? -9.617 -16.422 14.047 1 89.94 130 SER B C 1
ATOM 3339 O O . SER B 1 130 ? -9.219 -16.688 12.906 1 89.94 130 SER B O 1
ATOM 3341 N N . PHE B 1 131 ? -9.016 -15.562 14.914 1 84.75 131 PHE B N 1
ATOM 3342 C CA . PHE B 1 131 ? -7.844 -14.797 14.508 1 84.75 131 PHE B CA 1
ATOM 3343 C C . PHE B 1 131 ? -6.68 -15.727 14.188 1 84.75 131 PHE B C 1
ATOM 3345 O O . PHE B 1 131 ? -6 -15.555 13.172 1 84.75 131 PHE B O 1
ATOM 3352 N N . ILE B 1 132 ? -6.535 -16.734 14.961 1 89.81 132 ILE B N 1
ATOM 3353 C CA . ILE B 1 132 ? -5.422 -17.656 14.805 1 89.81 132 ILE B CA 1
ATOM 3354 C C . ILE B 1 132 ? -5.59 -18.453 13.516 1 89.81 132 ILE B C 1
ATOM 3356 O O . ILE B 1 132 ? -4.625 -18.656 12.773 1 89.81 132 ILE B O 1
ATOM 3360 N N . LYS B 1 133 ? -6.789 -18.875 13.211 1 92.06 133 LYS B N 1
ATOM 3361 C CA . LYS B 1 133 ? -7.051 -19.641 12 1 92.06 133 LYS B CA 1
ATOM 3362 C C . LYS B 1 133 ? -6.84 -18.781 10.75 1 92.06 133 LYS B C 1
ATOM 3364 O O . LYS B 1 133 ? -6.25 -19.234 9.773 1 92.06 133 LYS B O 1
ATOM 3369 N N . THR B 1 134 ? -7.309 -17.547 10.859 1 91.38 134 THR B N 1
ATOM 3370 C CA . THR B 1 134 ? -7.164 -16.656 9.711 1 91.38 134 THR B CA 1
ATOM 3371 C C . THR B 1 134 ? -5.695 -16.312 9.469 1 91.38 134 THR B C 1
ATOM 3373 O O . THR B 1 134 ? -5.25 -16.266 8.32 1 91.38 134 THR B O 1
ATOM 3376 N N . ARG B 1 135 ? -4.977 -16.203 10.516 1 90.19 135 ARG B N 1
ATOM 3377 C CA . ARG B 1 135 ? -3.549 -15.914 10.398 1 90.19 135 ARG B CA 1
ATOM 3378 C C . ARG B 1 135 ? -2.799 -17.109 9.828 1 90.19 135 ARG B C 1
ATOM 3380 O O . ARG B 1 135 ? -1.946 -16.953 8.945 1 90.19 135 ARG B O 1
ATOM 3387 N N . ALA B 1 136 ? -3.145 -18.266 10.312 1 93.19 136 ALA B N 1
ATOM 3388 C CA . ALA B 1 136 ? -2.514 -19.484 9.812 1 93.19 136 ALA B CA 1
ATOM 3389 C C . ALA B 1 136 ? -2.797 -19.672 8.32 1 93.19 136 ALA B C 1
ATOM 3391 O O . ALA B 1 136 ? -1.896 -20.016 7.551 1 93.19 136 ALA B O 1
ATOM 3392 N N . LEU B 1 137 ? -4.004 -19.453 7.98 1 93 137 LEU B N 1
ATOM 3393 C CA . LEU B 1 137 ? -4.387 -19.578 6.578 1 93 137 LEU B CA 1
ATOM 3394 C C . LEU B 1 137 ? -3.668 -18.547 5.719 1 93 137 LEU B C 1
ATOM 3396 O O . LEU B 1 137 ? -3.225 -18.859 4.613 1 93 137 LEU B O 1
ATOM 3400 N N . SER B 1 138 ? -3.59 -17.328 6.281 1 93.75 138 SER B N 1
ATOM 3401 C CA . SER B 1 138 ? -2.904 -16.266 5.543 1 93.75 138 SER B CA 1
ATOM 3402 C C . SER B 1 138 ? -1.446 -16.641 5.285 1 93.75 138 SER B C 1
ATOM 3404 O O . SER B 1 138 ? -0.901 -16.328 4.223 1 93.75 138 SER B O 1
ATOM 3406 N N . ILE B 1 139 ? -0.852 -17.312 6.215 1 93.5 139 ILE B N 1
ATOM 3407 C CA . ILE B 1 139 ? 0.537 -17.734 6.062 1 93.5 139 ILE B CA 1
ATOM 3408 C C . ILE B 1 139 ? 0.629 -18.828 4.992 1 93.5 139 ILE B C 1
ATOM 3410 O O . ILE B 1 139 ? 1.507 -18.781 4.129 1 93.5 139 ILE B O 1
ATOM 3414 N N . VAL B 1 140 ? -0.241 -19.781 5.008 1 93.38 140 VAL B N 1
ATOM 3415 C CA . VAL B 1 140 ? -0.268 -20.844 4.023 1 93.38 140 VAL B CA 1
ATOM 3416 C C . VAL B 1 140 ? -0.441 -20.266 2.623 1 93.38 140 VAL B C 1
ATOM 3418 O O . VAL B 1 140 ? 0.286 -20.625 1.695 1 93.38 140 VAL B O 1
ATOM 3421 N N . PHE B 1 141 ? -1.353 -19.312 2.521 1 93.38 141 PHE B N 1
ATOM 3422 C CA . PHE B 1 141 ? -1.604 -18.703 1.22 1 93.38 141 PHE B CA 1
ATOM 3423 C C . PHE B 1 141 ? -0.43 -17.828 0.796 1 93.38 141 PHE B C 1
ATOM 3425 O O . PHE B 1 141 ? -0.139 -17.703 -0.396 1 93.38 141 PHE B O 1
ATOM 3432 N N . THR B 1 142 ? 0.195 -17.234 1.787 1 92.94 142 THR B N 1
ATOM 3433 C CA . THR B 1 142 ? 1.396 -16.469 1.498 1 92.94 142 THR B CA 1
ATOM 3434 C C . THR B 1 142 ? 2.477 -17.344 0.883 1 92.94 142 THR B C 1
ATOM 3436 O O . THR B 1 142 ? 3.098 -16.969 -0.114 1 92.94 142 THR B O 1
ATOM 3439 N N . LEU B 1 143 ? 2.625 -18.516 1.434 1 91.44 143 LEU B N 1
ATOM 3440 C CA . LEU B 1 143 ? 3.598 -19.453 0.904 1 91.44 143 LEU B CA 1
ATOM 3441 C C . LEU B 1 143 ? 3.238 -19.859 -0.521 1 91.44 143 LEU B C 1
ATOM 3443 O O . LEU B 1 143 ? 4.117 -20 -1.374 1 91.44 143 LEU B O 1
ATOM 3447 N N . ALA B 1 144 ? 1.968 -20.031 -0.747 1 89.69 144 ALA B N 1
ATOM 3448 C CA . ALA B 1 144 ? 1.505 -20.359 -2.092 1 89.69 144 ALA B CA 1
ATOM 3449 C C . ALA B 1 144 ? 1.823 -19.234 -3.074 1 89.69 144 ALA B C 1
ATOM 3451 O O . ALA B 1 144 ? 2.301 -19.484 -4.184 1 89.69 144 ALA B O 1
ATOM 3452 N N . ILE B 1 145 ? 1.604 -18.047 -2.639 1 86.69 145 ILE B N 1
ATOM 3453 C CA . ILE B 1 145 ? 1.827 -16.891 -3.5 1 86.69 145 ILE B CA 1
ATOM 3454 C C . ILE B 1 145 ? 3.324 -16.703 -3.736 1 86.69 145 ILE B C 1
ATOM 3456 O O . ILE B 1 145 ? 3.75 -16.406 -4.855 1 86.69 145 ILE B O 1
ATOM 3460 N N . ILE B 1 146 ? 4.105 -16.859 -2.666 1 84 146 ILE B N 1
ATOM 3461 C CA . ILE B 1 146 ? 5.555 -16.766 -2.805 1 84 146 ILE B CA 1
ATOM 3462 C C . ILE B 1 146 ? 6.047 -17.812 -3.801 1 84 146 ILE B C 1
ATOM 3464 O O . ILE B 1 146 ? 6.871 -17.516 -4.668 1 84 146 ILE B O 1
ATOM 3468 N N . PHE B 1 147 ? 5.555 -18.984 -3.668 1 83 147 PHE B N 1
ATOM 3469 C CA . PHE B 1 147 ? 5.895 -20.047 -4.602 1 83 147 PHE B CA 1
ATOM 3470 C C . PHE B 1 147 ? 5.523 -19.656 -6.027 1 83 147 PHE B C 1
ATOM 3472 O O . PHE B 1 147 ? 6.289 -19.922 -6.961 1 83 147 PHE B O 1
ATOM 3479 N N . MET B 1 148 ? 4.391 -19.062 -6.152 1 79.62 148 MET B N 1
ATOM 3480 C CA . MET B 1 148 ? 3.924 -18.625 -7.461 1 79.62 148 MET B CA 1
ATOM 3481 C C . MET B 1 148 ? 4.875 -17.578 -8.047 1 79.62 148 MET B C 1
ATOM 3483 O O . MET B 1 148 ? 5.223 -17.656 -9.227 1 79.62 148 MET B O 1
ATOM 3487 N N . ILE B 1 149 ? 5.297 -16.672 -7.23 1 73.69 149 ILE B N 1
ATOM 3488 C CA . ILE B 1 149 ? 6.168 -15.586 -7.676 1 73.69 149 ILE B CA 1
ATOM 3489 C C . ILE B 1 149 ? 7.535 -16.156 -8.062 1 73.69 149 ILE B C 1
ATOM 3491 O O . ILE B 1 149 ? 8.062 -15.836 -9.133 1 73.69 149 ILE B O 1
ATOM 3495 N N . VAL B 1 150 ? 8.078 -16.984 -7.207 1 72.31 150 VAL B N 1
ATOM 3496 C CA . VAL B 1 150 ? 9.375 -17.594 -7.469 1 72.31 150 VAL B CA 1
ATOM 3497 C C . VAL B 1 150 ? 9.297 -18.453 -8.727 1 72.31 150 VAL B C 1
ATOM 3499 O O . VAL B 1 150 ? 10.203 -18.422 -9.562 1 72.31 150 VAL B O 1
ATOM 3502 N N . PHE B 1 151 ? 8.211 -19.203 -8.836 1 70.88 151 PHE B N 1
ATOM 3503 C CA . PHE B 1 151 ? 7.988 -20.047 -10 1 70.88 151 PHE B CA 1
ATOM 3504 C C . PHE B 1 151 ? 7.906 -19.219 -11.273 1 70.88 151 PHE B C 1
ATOM 3506 O O . PHE B 1 151 ? 8.492 -19.578 -12.297 1 70.88 151 PHE B O 1
ATOM 3513 N N . ALA B 1 152 ? 7.168 -18.078 -11.211 1 65.19 152 ALA B N 1
ATOM 3514 C CA . ALA B 1 152 ? 6.977 -17.203 -12.359 1 65.19 152 ALA B CA 1
ATOM 3515 C C . ALA B 1 152 ? 8.289 -16.547 -12.773 1 65.19 152 ALA B C 1
ATOM 3517 O O . ALA B 1 152 ? 8.5 -16.266 -13.961 1 65.19 152 ALA B O 1
ATOM 3518 N N . LEU B 1 153 ? 9.133 -16.312 -11.781 1 61.09 153 LEU B N 1
ATOM 3519 C CA . LEU B 1 153 ? 10.383 -15.625 -12.062 1 61.09 153 LEU B CA 1
ATOM 3520 C C . LEU B 1 153 ? 11.477 -16.609 -12.453 1 61.09 153 LEU B C 1
ATOM 3522 O O . LEU B 1 153 ? 12.297 -16.328 -13.328 1 61.09 153 LEU B O 1
ATOM 3526 N N . ILE B 1 154 ? 11.5 -17.703 -11.773 1 61.78 154 ILE B N 1
ATOM 3527 C CA . ILE B 1 154 ? 12.594 -18.656 -11.938 1 61.78 154 ILE B CA 1
ATOM 3528 C C . ILE B 1 154 ? 12.383 -19.469 -13.211 1 61.78 154 ILE B C 1
ATOM 3530 O O . ILE B 1 154 ? 13.336 -19.75 -13.945 1 61.78 154 ILE B O 1
ATOM 3534 N N . VAL B 1 155 ? 11.148 -19.828 -13.492 1 62.97 155 VAL B N 1
ATOM 3535 C CA . VAL B 1 155 ? 10.906 -20.734 -14.609 1 62.97 155 VAL B CA 1
ATOM 3536 C C . VAL B 1 155 ? 11.297 -20.062 -15.922 1 62.97 155 VAL B C 1
ATOM 3538 O O . VAL B 1 155 ? 11.969 -20.672 -16.766 1 62.97 155 VAL B O 1
ATOM 3541 N N . PRO B 1 156 ? 10.914 -18.797 -16.047 1 55.62 156 PRO B N 1
ATOM 3542 C CA . PRO B 1 156 ? 11.398 -18.203 -17.297 1 55.62 156 PRO B CA 1
ATOM 3543 C C . PRO B 1 156 ? 12.922 -18.109 -17.344 1 55.62 156 PRO B C 1
ATOM 3545 O O . PRO B 1 156 ? 13.523 -18.281 -18.422 1 55.62 156 PRO B O 1
ATOM 3548 N N . VAL B 1 157 ? 13.469 -17.812 -16.234 1 51.16 157 VAL B N 1
ATOM 3549 C CA . VAL B 1 157 ? 14.914 -17.609 -16.156 1 51.16 157 VAL B CA 1
ATOM 3550 C C . VAL B 1 157 ? 15.617 -18.969 -16.234 1 51.16 157 VAL B C 1
ATOM 3552 O O . VAL B 1 157 ? 16.562 -19.141 -17 1 51.16 157 VAL B O 1
ATOM 3555 N N . PHE B 1 158 ? 15.164 -19.859 -15.367 1 53.62 158 PHE B N 1
ATOM 3556 C CA . PHE B 1 158 ? 15.891 -21.125 -15.281 1 53.62 158 PHE B CA 1
ATOM 3557 C C . PHE B 1 158 ? 15.328 -22.141 -16.266 1 53.62 158 PHE B C 1
ATOM 3559 O O . PHE B 1 158 ? 15.828 -23.266 -16.359 1 53.62 158 PHE B O 1
ATOM 3566 N N . GLY B 1 159 ? 14.227 -21.719 -16.844 1 57.31 159 GLY B N 1
ATOM 3567 C CA . GLY B 1 159 ? 13.656 -22.641 -17.812 1 57.31 159 GLY B CA 1
ATOM 3568 C C . GLY B 1 159 ? 14.625 -23.031 -18.906 1 57.31 159 GLY B C 1
ATOM 3569 O O . GLY B 1 159 ? 14.672 -24.203 -19.312 1 57.31 159 GLY B O 1
ATOM 3570 N N . GLN B 1 160 ? 15.383 -21.953 -19.172 1 57.31 160 GLN B N 1
ATOM 3571 C CA . GLN B 1 160 ? 16.359 -22.25 -20.219 1 57.31 160 GLN B CA 1
ATOM 3572 C C . GLN B 1 160 ? 17.438 -23.172 -19.703 1 57.31 160 GLN B C 1
ATOM 3574 O O . GLN B 1 160 ? 17.859 -24.094 -20.422 1 57.31 160 GLN B O 1
ATOM 3579 N N . VAL B 1 161 ? 17.844 -22.875 -18.562 1 56.28 161 VAL B N 1
ATOM 3580 C CA . VAL B 1 161 ? 18.922 -23.672 -18 1 56.28 161 VAL B CA 1
ATOM 3581 C C . VAL B 1 161 ? 18.422 -25.109 -17.766 1 56.28 161 VAL B C 1
ATOM 3583 O O . VAL B 1 161 ? 19.109 -26.078 -18.078 1 56.28 161 VAL B O 1
ATOM 3586 N N . ILE B 1 162 ? 17.281 -25.188 -17.219 1 59.47 162 ILE B N 1
ATOM 3587 C CA . ILE B 1 162 ? 16.703 -26.5 -16.984 1 59.47 162 ILE B CA 1
ATOM 3588 C C . ILE B 1 162 ? 16.469 -27.203 -18.312 1 59.47 162 ILE B C 1
ATOM 3590 O O . ILE B 1 162 ? 16.703 -28.406 -18.438 1 59.47 162 ILE B O 1
ATOM 3594 N N . GLY B 1 163 ? 16.047 -26.438 -19.234 1 61.97 163 GLY B N 1
ATOM 3595 C CA . GLY B 1 163 ? 15.859 -27 -20.562 1 61.97 163 GLY B CA 1
ATOM 3596 C C . GLY B 1 163 ? 17.141 -27.547 -21.172 1 61.97 163 GLY B C 1
ATOM 3597 O O . GLY B 1 163 ? 17.156 -28.656 -21.719 1 61.97 163 GLY B O 1
ATOM 3598 N N . ALA B 1 164 ? 18.109 -26.688 -21.016 1 62.09 164 ALA B N 1
ATOM 3599 C CA . ALA B 1 164 ? 19.406 -27.109 -21.562 1 62.09 164 ALA B CA 1
ATOM 3600 C C . ALA B 1 164 ? 19.906 -28.391 -20.891 1 62.09 164 ALA B C 1
ATOM 3602 O O . ALA B 1 164 ? 20.438 -29.281 -21.547 1 62.09 164 ALA B O 1
ATOM 3603 N N . ALA B 1 165 ? 19.719 -28.359 -19.609 1 59.94 165 ALA B N 1
ATOM 3604 C CA . ALA B 1 165 ? 20.172 -29.531 -18.859 1 59.94 165 ALA B CA 1
ATOM 3605 C C . ALA B 1 165 ? 19.375 -30.766 -19.25 1 59.94 165 ALA B C 1
ATOM 3607 O O . ALA B 1 165 ? 19.953 -31.859 -19.406 1 59.94 165 ALA B O 1
ATOM 3608 N N . VAL B 1 166 ? 18.141 -30.578 -19.344 1 62.88 166 VAL B N 1
ATOM 3609 C CA . VAL B 1 166 ? 17.281 -31.688 -19.75 1 62.88 166 VAL B CA 1
ATOM 3610 C C . VAL B 1 166 ? 17.625 -32.125 -21.172 1 62.88 166 VAL B C 1
ATOM 3612 O O . VAL B 1 166 ? 17.672 -33.312 -21.484 1 62.88 166 VAL B O 1
ATOM 3615 N N . PHE B 1 167 ? 17.906 -31.031 -21.938 1 63.47 167 PHE B N 1
ATOM 3616 C CA . PHE B 1 167 ? 18.281 -31.312 -23.312 1 63.47 167 PHE B CA 1
ATOM 3617 C C . PHE B 1 167 ? 19.578 -32.094 -23.375 1 63.47 167 PHE B C 1
ATOM 3619 O O . PHE B 1 167 ? 19.703 -33.031 -24.172 1 63.47 167 PHE B O 1
ATOM 3626 N N . LYS B 1 168 ? 20.406 -31.578 -22.609 1 63.16 168 LYS B N 1
ATOM 3627 C CA . LYS B 1 168 ? 21.703 -32.25 -22.594 1 63.16 168 LYS B CA 1
ATOM 3628 C C . LYS B 1 168 ? 21.562 -33.688 -22.078 1 63.16 168 LYS B C 1
ATOM 3630 O O . LYS B 1 168 ? 22.203 -34.625 -22.594 1 63.16 168 LYS B O 1
ATOM 3635 N N . ALA B 1 169 ? 20.797 -33.781 -21.125 1 62.19 169 ALA B N 1
ATOM 3636 C CA . ALA B 1 169 ? 20.656 -35.094 -20.5 1 62.19 169 ALA B CA 1
ATOM 3637 C C . ALA B 1 169 ? 19.906 -36.062 -21.422 1 62.19 169 ALA B C 1
ATOM 3639 O O . ALA B 1 169 ? 20.219 -37.25 -21.453 1 62.19 169 ALA B O 1
ATOM 3640 N N . ILE B 1 170 ? 18.984 -35.5 -22.031 1 61.69 170 ILE B N 1
ATOM 3641 C CA . ILE B 1 170 ? 18.188 -36.406 -22.844 1 61.69 170 ILE B CA 1
ATOM 3642 C C . ILE B 1 170 ? 18.625 -36.344 -24.297 1 61.69 170 ILE B C 1
ATOM 3644 O O . ILE B 1 170 ? 18.172 -37.125 -25.141 1 61.69 170 ILE B O 1
ATOM 3648 N N . GLY B 1 171 ? 19.734 -35.625 -24.547 1 62.47 171 GLY B N 1
ATOM 3649 C CA . GLY B 1 171 ? 20.281 -35.562 -25.906 1 62.47 171 GLY B CA 1
ATOM 3650 C C . GLY B 1 171 ? 19.312 -35 -26.922 1 62.47 171 GLY B C 1
ATOM 3651 O O . GLY B 1 171 ? 19.266 -35.469 -28.062 1 62.47 171 GLY B O 1
ATOM 3652 N N . LEU B 1 172 ? 18.406 -34.219 -26.438 1 60.03 172 LEU B N 1
ATOM 3653 C CA . LEU B 1 172 ? 17.359 -33.781 -27.344 1 60.03 172 LEU B CA 1
ATOM 3654 C C . LEU B 1 172 ? 17.797 -32.594 -28.188 1 60.03 172 LEU B C 1
ATOM 3656 O O . LEU B 1 172 ? 18.625 -31.781 -27.734 1 60.03 172 LEU B O 1
ATOM 3660 N N . SER B 1 173 ? 17.562 -32.562 -29.562 1 61.44 173 SER B N 1
ATOM 3661 C CA . SER B 1 173 ? 17.938 -31.609 -30.609 1 61.44 173 SER B CA 1
ATOM 3662 C C . SER B 1 173 ? 17.219 -30.281 -30.422 1 61.44 173 SER B C 1
ATOM 3664 O O . SER B 1 173 ? 16.391 -30.125 -29.531 1 61.44 173 SER B O 1
ATOM 3666 N N . ASP B 1 174 ? 17.578 -29.219 -31.312 1 60.84 174 ASP B N 1
ATOM 3667 C CA . ASP B 1 174 ? 17.062 -27.844 -31.422 1 60.84 174 ASP B CA 1
ATOM 3668 C C . ASP B 1 174 ? 15.539 -27.828 -31.359 1 60.84 174 ASP B C 1
ATOM 3670 O O . ASP B 1 174 ? 14.945 -26.875 -30.859 1 60.84 174 ASP B O 1
ATOM 3674 N N . SER B 1 175 ? 14.906 -28.859 -32 1 60.44 175 SER B N 1
ATOM 3675 C CA . SER B 1 175 ? 13.445 -28.938 -32.031 1 60.44 175 SER B CA 1
ATOM 3676 C C . SER B 1 175 ? 12.867 -29.047 -30.625 1 60.44 175 SER B C 1
ATOM 3678 O O . SER B 1 175 ? 11.727 -28.641 -30.391 1 60.44 175 SER B O 1
ATOM 3680 N N . PHE B 1 176 ? 13.711 -29.531 -29.812 1 63.09 176 PHE B N 1
ATOM 3681 C CA . PHE B 1 176 ? 13.219 -29.75 -28.453 1 63.09 176 PHE B CA 1
ATOM 3682 C C . PHE B 1 176 ? 13.195 -28.438 -27.672 1 63.09 176 PHE B C 1
ATOM 3684 O O . PHE B 1 176 ? 12.406 -28.281 -26.734 1 63.09 176 PHE B O 1
ATOM 3691 N N . SER B 1 177 ? 14.031 -27.547 -28.25 1 67.12 177 SER B N 1
ATOM 3692 C CA . SER B 1 177 ? 14 -26.234 -27.578 1 67.12 177 SER B CA 1
ATOM 3693 C C . SER B 1 177 ? 12.625 -25.594 -27.688 1 67.12 177 SER B C 1
ATOM 3695 O O . SER B 1 177 ? 12.125 -25.016 -26.719 1 67.12 177 SER B O 1
ATOM 3697 N N . TYR B 1 178 ? 12.117 -25.781 -28.891 1 69.31 178 TYR B N 1
ATOM 3698 C CA . TYR B 1 178 ? 10.789 -25.219 -29.109 1 69.31 178 TYR B CA 1
ATOM 3699 C C . TYR B 1 178 ? 9.742 -25.953 -28.297 1 69.31 178 TYR B C 1
ATOM 3701 O O . TYR B 1 178 ? 8.875 -25.312 -27.672 1 69.31 178 TYR B O 1
ATOM 3709 N N . VAL B 1 179 ? 9.883 -27.312 -28.297 1 72.12 179 VAL B N 1
ATOM 3710 C CA . VAL B 1 179 ? 8.93 -28.125 -27.531 1 72.12 179 VAL B CA 1
ATOM 3711 C C . VAL B 1 179 ? 9.062 -27.797 -26.047 1 72.12 179 VAL B C 1
ATOM 3713 O O . VAL B 1 179 ? 8.055 -27.703 -25.328 1 72.12 179 VAL B O 1
ATOM 3716 N N . TRP B 1 180 ? 10.25 -27.578 -25.625 1 72.81 180 TRP B N 1
ATOM 3717 C CA . TRP B 1 180 ? 10.508 -27.234 -24.234 1 72.81 180 TRP B CA 1
ATOM 3718 C C . TRP B 1 180 ? 9.906 -25.891 -23.875 1 72.81 180 TRP B C 1
ATOM 3720 O O . TRP B 1 180 ? 9.328 -25.719 -22.797 1 72.81 180 TRP B O 1
ATOM 3730 N N . SER B 1 181 ? 10.039 -25 -24.844 1 71.81 181 SER B N 1
ATOM 3731 C CA . SER B 1 181 ? 9.492 -23.672 -24.594 1 71.81 181 SER B CA 1
ATOM 3732 C C . SER B 1 181 ? 7.973 -23.719 -24.453 1 71.81 181 SER B C 1
ATOM 3734 O O . SER B 1 181 ? 7.402 -23.047 -23.594 1 71.81 181 SER B O 1
ATOM 3736 N N . ILE B 1 182 ? 7.395 -24.516 -25.234 1 73.88 182 ILE B N 1
ATOM 3737 C CA . ILE B 1 182 ? 5.941 -24.641 -25.188 1 73.88 182 ILE B CA 1
ATOM 3738 C C . ILE B 1 182 ? 5.527 -25.391 -23.922 1 73.88 182 ILE B C 1
ATOM 3740 O O . ILE B 1 182 ? 4.551 -25.016 -23.266 1 73.88 182 ILE B O 1
ATOM 3744 N N . THR B 1 183 ? 6.25 -26.438 -23.625 1 74.44 183 THR B N 1
ATOM 3745 C CA . THR B 1 183 ? 5.945 -27.234 -22.438 1 74.44 183 THR B CA 1
ATOM 3746 C C . THR B 1 183 ? 6.078 -26.391 -21.172 1 74.44 183 THR B C 1
ATOM 3748 O O . THR B 1 183 ? 5.27 -26.5 -20.25 1 74.44 183 THR B O 1
ATOM 3751 N N . ARG B 1 184 ? 7.023 -25.578 -21.188 1 73 184 ARG B N 1
ATOM 3752 C CA . ARG B 1 184 ? 7.238 -24.688 -20.047 1 73 184 ARG B CA 1
ATOM 3753 C C . ARG B 1 184 ? 6.078 -23.719 -19.875 1 73 184 ARG B C 1
ATOM 3755 O O . ARG B 1 184 ? 5.629 -23.453 -18.766 1 73 184 ARG B O 1
ATOM 3762 N N . LEU B 1 185 ? 5.629 -23.219 -20.953 1 73.44 185 LEU B N 1
ATOM 3763 C CA . LEU B 1 185 ? 4.527 -22.266 -20.906 1 73.44 185 LEU B CA 1
ATOM 3764 C C . LEU B 1 185 ? 3.244 -22.938 -20.438 1 73.44 185 LEU B C 1
ATOM 3766 O O . LEU B 1 185 ? 2.537 -22.391 -19.578 1 73.44 185 LEU B O 1
ATOM 3770 N N . VAL B 1 186 ? 3.037 -24.078 -20.969 1 79.69 186 VAL B N 1
ATOM 3771 C CA . VAL B 1 186 ? 1.818 -24.812 -20.641 1 79.69 186 VAL B CA 1
ATOM 3772 C C . VAL B 1 186 ? 1.862 -25.25 -19.188 1 79.69 186 VAL B C 1
ATOM 3774 O O . VAL B 1 186 ? 0.868 -25.141 -18.469 1 79.69 186 VAL B O 1
ATOM 3777 N N . ALA B 1 187 ? 2.979 -25.781 -18.812 1 77.75 187 ALA B N 1
ATOM 3778 C CA . ALA B 1 187 ? 3.135 -26.219 -17.438 1 77.75 187 ALA B CA 1
ATOM 3779 C C . ALA B 1 187 ? 2.975 -25.047 -16.469 1 77.75 187 ALA B C 1
ATOM 3781 O O . ALA B 1 187 ? 2.361 -25.188 -15.406 1 77.75 187 ALA B O 1
ATOM 3782 N N . SER B 1 188 ? 3.553 -23.938 -16.844 1 78.69 188 SER B N 1
ATOM 3783 C CA . SER B 1 188 ? 3.438 -22.75 -16.016 1 78.69 188 SER B CA 1
ATOM 3784 C C . SER B 1 188 ? 1.981 -22.312 -15.867 1 78.69 188 SER B C 1
ATOM 3786 O O . SER B 1 188 ? 1.556 -21.922 -14.773 1 78.69 188 SER B O 1
ATOM 3788 N N . PHE B 1 189 ? 1.27 -22.469 -16.953 1 85.5 189 PHE B N 1
ATOM 3789 C CA . PHE B 1 189 ? -0.143 -22.109 -16.906 1 85.5 189 PHE B CA 1
ATOM 3790 C C . PHE B 1 189 ? -0.896 -22.984 -15.914 1 85.5 189 PHE B C 1
ATOM 3792 O O . PHE B 1 189 ? -1.654 -22.469 -15.086 1 85.5 189 PHE B O 1
ATOM 3799 N N . PHE B 1 190 ? -0.702 -24.25 -15.945 1 88 190 PHE B N 1
ATOM 3800 C CA . PHE B 1 190 ? -1.463 -25.188 -15.117 1 88 190 PHE B CA 1
ATOM 3801 C C . PHE B 1 190 ? -1.072 -25.031 -13.648 1 88 190 PHE B C 1
ATOM 3803 O O . PHE B 1 190 ? -1.918 -25.156 -12.758 1 88 190 PHE B O 1
ATOM 3810 N N . VAL B 1 191 ? 0.17 -24.844 -13.453 1 86 191 VAL B N 1
ATOM 3811 C CA . VAL B 1 191 ? 0.618 -24.641 -12.078 1 86 191 VAL B CA 1
ATOM 3812 C C . VAL B 1 191 ? -0.009 -23.375 -11.5 1 86 191 VAL B C 1
ATOM 3814 O O . VAL B 1 191 ? -0.539 -23.391 -10.383 1 86 191 VAL B O 1
ATOM 3817 N N . LEU B 1 192 ? 0.006 -22.328 -12.25 1 89.38 192 LEU B N 1
ATOM 3818 C CA . LEU B 1 192 ? -0.583 -21.078 -11.797 1 89.38 192 LEU B CA 1
ATOM 3819 C C . LEU B 1 192 ? -2.09 -21.219 -11.609 1 89.38 192 LEU B C 1
ATOM 3821 O O . LEU B 1 192 ? -2.643 -20.734 -10.617 1 89.38 192 LEU B O 1
ATOM 3825 N N . PHE B 1 193 ? -2.646 -21.875 -12.578 1 93.5 193 PHE B N 1
ATOM 3826 C CA . PHE B 1 193 ? -4.082 -22.109 -12.508 1 93.5 193 PHE B CA 1
ATOM 3827 C C . PHE B 1 193 ? -4.441 -22.875 -11.242 1 93.5 193 PHE B C 1
ATOM 3829 O O . PHE B 1 193 ? -5.418 -22.562 -10.562 1 93.5 193 PHE B O 1
ATOM 3836 N N . ALA B 1 194 ? -3.691 -23.875 -10.977 1 92.69 194 ALA B N 1
ATOM 3837 C CA . ALA B 1 194 ? -3.926 -24.688 -9.789 1 92.69 194 ALA B CA 1
ATOM 3838 C C . ALA B 1 194 ? -3.756 -23.859 -8.516 1 92.69 194 ALA B C 1
ATOM 3840 O O . ALA B 1 194 ? -4.535 -24 -7.57 1 92.69 194 ALA B O 1
ATOM 3841 N N . LEU B 1 195 ? -2.773 -23 -8.477 1 92.19 195 LEU B N 1
ATOM 3842 C CA . LEU B 1 195 ? -2.5 -22.188 -7.297 1 92.19 195 LEU B CA 1
ATOM 3843 C C . LEU B 1 195 ? -3.6 -21.156 -7.086 1 92.19 195 LEU B C 1
ATOM 3845 O O . LEU B 1 195 ? -4.059 -20.953 -5.961 1 92.19 195 LEU B O 1
ATOM 3849 N N . PHE B 1 196 ? -4.023 -20.5 -8.164 1 94.31 196 PHE B N 1
ATOM 3850 C CA . PHE B 1 196 ? -5.117 -19.547 -8.047 1 94.31 196 PHE B CA 1
ATOM 3851 C C . PHE B 1 196 ? -6.414 -20.234 -7.652 1 94.31 196 PHE B C 1
ATOM 3853 O O . PHE B 1 196 ? -7.195 -19.703 -6.867 1 94.31 196 PHE B O 1
ATOM 3860 N N . SER B 1 197 ? -6.641 -21.422 -8.25 1 94.69 197 SER B N 1
ATOM 3861 C CA . SER B 1 197 ? -7.82 -22.188 -7.871 1 94.69 197 SER B CA 1
ATOM 3862 C C . SER B 1 197 ? -7.809 -22.531 -6.383 1 94.69 197 SER B C 1
ATOM 3864 O O . SER B 1 197 ? -8.844 -22.453 -5.719 1 94.69 197 SER B O 1
ATOM 3866 N N . PHE B 1 198 ? -6.668 -22.859 -5.941 1 93.81 198 PHE B N 1
ATOM 3867 C CA . PHE B 1 198 ? -6.48 -23.156 -4.527 1 93.81 198 PHE B CA 1
ATOM 3868 C C . PHE B 1 198 ? -6.789 -21.938 -3.674 1 93.81 198 PHE B C 1
ATOM 3870 O O . PHE B 1 198 ? -7.523 -22.031 -2.689 1 93.81 198 PHE B O 1
ATOM 3877 N N . LEU B 1 199 ? -6.289 -20.828 -4.039 1 93.44 199 LEU B N 1
ATOM 3878 C CA . LEU B 1 199 ? -6.504 -19.578 -3.318 1 93.44 199 LEU B CA 1
ATOM 3879 C C . LEU B 1 199 ? -7.98 -19.203 -3.314 1 93.44 199 LEU B C 1
ATOM 3881 O O . LEU B 1 199 ? -8.547 -18.906 -2.26 1 93.44 199 LEU B O 1
ATOM 3885 N N . TYR B 1 200 ? -8.617 -19.297 -4.449 1 95.75 200 TYR B N 1
ATOM 3886 C CA . TYR B 1 200 ? -10 -18.844 -4.594 1 95.75 200 TYR B CA 1
ATOM 3887 C C . TYR B 1 200 ? -10.961 -19.812 -3.904 1 95.75 200 TYR B C 1
ATOM 3889 O O . TYR B 1 200 ? -12.07 -19.422 -3.533 1 95.75 200 TYR B O 1
ATOM 3897 N N . THR B 1 201 ? -10.57 -21.031 -3.77 1 94.44 201 THR B N 1
ATOM 3898 C CA . THR B 1 201 ? -11.453 -22.016 -3.172 1 94.44 201 THR B CA 1
ATOM 3899 C C . THR B 1 201 ? -11.398 -21.953 -1.649 1 94.44 201 THR B C 1
ATOM 3901 O O . THR B 1 201 ? -12.43 -22.062 -0.979 1 94.44 201 THR B O 1
ATOM 3904 N N . PHE B 1 202 ? -10.219 -21.641 -1.112 1 93.56 202 PHE B N 1
ATOM 3905 C CA . PHE B 1 202 ? -10.047 -21.859 0.319 1 93.56 202 PHE B CA 1
ATOM 3906 C C . PHE B 1 202 ? -9.906 -20.531 1.059 1 93.56 202 PHE B C 1
ATOM 3908 O O . PHE B 1 202 ? -10.062 -20.484 2.279 1 93.56 202 PHE B O 1
ATOM 3915 N N . ALA B 1 203 ? -9.602 -19.469 0.41 1 93.56 203 ALA B N 1
ATOM 3916 C CA . ALA B 1 203 ? -9.352 -18.203 1.081 1 93.56 203 ALA B CA 1
ATOM 3917 C C . ALA B 1 203 ? -10.641 -17.594 1.623 1 93.56 203 ALA B C 1
ATOM 3919 O O . ALA B 1 203 ? -10.672 -17.094 2.746 1 93.56 203 ALA B O 1
ATOM 3920 N N . PRO B 1 204 ? -11.719 -17.609 0.827 1 93.38 204 PRO B N 1
ATOM 3921 C CA . PRO B 1 204 ? -12.977 -17.094 1.378 1 93.38 204 PRO B CA 1
ATOM 3922 C C . PRO B 1 204 ? -13.516 -17.953 2.52 1 93.38 204 PRO B C 1
ATOM 3924 O O . PRO B 1 204 ? -13.289 -19.156 2.549 1 93.38 204 PRO B O 1
ATOM 3927 N N . ASP B 1 205 ? -14.125 -17.219 3.426 1 92.75 205 ASP B N 1
ATOM 3928 C CA . ASP B 1 205 ? -14.773 -17.938 4.52 1 92.75 205 ASP B CA 1
ATOM 3929 C C . ASP B 1 205 ? -16.094 -18.578 4.055 1 92.75 205 ASP B C 1
ATOM 3931 O O . ASP B 1 205 ? -17.141 -18.312 4.633 1 92.75 205 ASP B O 1
ATOM 3935 N N . ARG B 1 206 ? -16.062 -19.25 2.994 1 90.31 206 ARG B N 1
ATOM 3936 C CA . ARG B 1 206 ? -17.188 -19.953 2.393 1 90.31 206 ARG B CA 1
ATOM 3937 C C . ARG B 1 206 ? -16.719 -21.25 1.726 1 90.31 206 ARG B C 1
ATOM 3939 O O . ARG B 1 206 ? -15.641 -21.281 1.117 1 90.31 206 ARG B O 1
ATOM 3946 N N . LYS B 1 207 ? -17.578 -22.234 1.837 1 89.19 207 LYS B N 1
ATOM 3947 C CA . LYS B 1 207 ? -17.266 -23.484 1.175 1 89.19 207 LYS B CA 1
ATOM 3948 C C . LYS B 1 207 ? -17.531 -23.406 -0.325 1 89.19 207 LYS B C 1
ATOM 3950 O O . LYS B 1 207 ? -18.672 -23.219 -0.747 1 89.19 207 LYS B O 1
ATOM 3955 N N . LEU B 1 208 ? -16.5 -23.438 -1.037 1 91.38 208 LEU B N 1
ATOM 3956 C CA . LEU B 1 208 ? -16.625 -23.344 -2.488 1 91.38 208 LEU B CA 1
ATOM 3957 C C . LEU B 1 208 ? -16.062 -24.594 -3.16 1 91.38 208 LEU B C 1
ATOM 3959 O O . LEU B 1 208 ? -15.117 -25.203 -2.658 1 91.38 208 LEU B O 1
ATOM 3963 N N . LYS B 1 209 ? -16.734 -24.969 -4.199 1 91.62 209 LYS B N 1
ATOM 3964 C CA . LYS B 1 209 ? -16.203 -26.047 -5.035 1 91.62 209 LYS B CA 1
ATOM 3965 C C . LYS B 1 209 ? -15.266 -25.5 -6.105 1 91.62 209 LYS B C 1
ATOM 3967 O O . LYS B 1 209 ? -15.367 -24.344 -6.5 1 91.62 209 LYS B O 1
ATOM 3972 N N . ARG B 1 210 ? -14.398 -26.312 -6.559 1 90.31 210 ARG B N 1
ATOM 3973 C CA . ARG B 1 210 ? -13.406 -25.906 -7.547 1 90.31 210 ARG B CA 1
ATOM 3974 C C . ARG B 1 210 ? -14.062 -25.391 -8.812 1 90.31 210 ARG B C 1
ATOM 3976 O O . ARG B 1 210 ? -13.562 -24.453 -9.445 1 90.31 210 ARG B O 1
ATOM 3983 N N . ARG B 1 211 ? -15.195 -25.938 -9.117 1 91.19 211 ARG B N 1
ATOM 3984 C CA . ARG B 1 211 ? -15.891 -25.562 -10.344 1 91.19 211 ARG B CA 1
ATOM 3985 C C . ARG B 1 211 ? -16.438 -24.141 -10.242 1 91.19 211 ARG B C 1
ATOM 3987 O O . ARG B 1 211 ? -16.625 -23.469 -11.258 1 91.19 211 ARG B O 1
ATOM 3994 N N . GLU B 1 212 ? -16.594 -23.672 -9.039 1 92.62 212 GLU B N 1
ATOM 3995 C CA . GLU B 1 212 ? -17.188 -22.359 -8.82 1 92.62 212 GLU B CA 1
ATOM 3996 C C . GLU B 1 212 ? -16.141 -21.25 -8.945 1 92.62 212 GLU B C 1
ATOM 3998 O O . GLU B 1 212 ? -16.484 -20.062 -9.031 1 92.62 212 GLU B O 1
ATOM 4003 N N . VAL B 1 213 ? -14.898 -21.703 -8.953 1 95.69 213 VAL B N 1
ATOM 4004 C CA . VAL B 1 213 ? -13.875 -20.656 -8.93 1 95.69 213 VAL B CA 1
ATOM 4005 C C . VAL B 1 213 ? -13.062 -20.703 -10.219 1 95.69 213 VAL B C 1
ATOM 4007 O O . VAL B 1 213 ? -12.07 -19.984 -10.359 1 95.69 213 VAL B O 1
ATOM 4010 N N . ILE B 1 214 ? -13.461 -21.5 -11.227 1 95.5 214 ILE B N 1
ATOM 4011 C CA . ILE B 1 214 ? -12.711 -21.734 -12.461 1 95.5 214 ILE B CA 1
ATOM 4012 C C . ILE B 1 214 ? -12.602 -20.438 -13.258 1 95.5 214 ILE B C 1
ATOM 4014 O O . ILE B 1 214 ? -11.562 -20.156 -13.859 1 95.5 214 ILE B O 1
ATOM 4018 N N . SER B 1 215 ? -13.664 -19.641 -13.281 1 95.75 215 SER B N 1
ATOM 4019 C CA . SER B 1 215 ? -13.664 -18.422 -14.07 1 95.75 215 SER B CA 1
ATOM 4020 C C . SER B 1 215 ? -12.656 -17.406 -13.531 1 95.75 215 SER B C 1
ATOM 4022 O O . SER B 1 215 ? -11.867 -16.859 -14.289 1 95.75 215 SER B O 1
ATOM 4024 N N . GLY B 1 216 ? -12.695 -17.219 -12.234 1 96.69 216 GLY B N 1
ATOM 4025 C CA . GLY B 1 216 ? -11.727 -16.328 -11.625 1 96.69 216 GLY B CA 1
ATOM 4026 C C . GLY B 1 216 ? -10.297 -16.828 -11.75 1 96.69 216 GLY B C 1
ATOM 4027 O O . GLY B 1 216 ? -9.383 -16.047 -12.008 1 96.69 216 GLY B O 1
ATOM 4028 N N . ALA B 1 217 ? -10.156 -18.156 -11.633 1 96.62 217 ALA B N 1
ATOM 4029 C CA . ALA B 1 217 ? -8.82 -18.75 -11.719 1 96.62 217 ALA B CA 1
ATOM 4030 C C . ALA B 1 217 ? -8.242 -18.609 -13.125 1 96.62 217 ALA B C 1
ATOM 4032 O O . ALA B 1 217 ? -7.055 -18.344 -13.289 1 96.62 217 ALA B O 1
ATOM 4033 N N . THR B 1 218 ? -9.07 -18.828 -14.102 1 96.38 218 THR B N 1
ATOM 4034 C CA . THR B 1 218 ? -8.633 -18.672 -15.484 1 96.38 218 THR B CA 1
ATOM 4035 C C . THR B 1 218 ? -8.242 -17.234 -15.766 1 96.38 218 THR B C 1
ATOM 4037 O O . THR B 1 218 ? -7.191 -16.969 -16.344 1 96.38 218 THR B O 1
ATOM 4040 N N . PHE B 1 219 ? -9.055 -16.297 -15.344 1 96.44 219 PHE B N 1
ATOM 4041 C CA . PHE B 1 219 ? -8.773 -14.883 -15.531 1 96.44 219 PHE B CA 1
ATOM 4042 C C . PHE B 1 219 ? -7.453 -14.5 -14.867 1 96.44 219 PHE B C 1
ATOM 4044 O O . PHE B 1 219 ? -6.617 -13.828 -15.469 1 96.44 219 PHE B O 1
ATOM 4051 N N . ALA B 1 220 ? -7.344 -14.906 -13.617 1 95.5 220 ALA B N 1
ATOM 4052 C CA . ALA B 1 220 ? -6.16 -14.547 -12.844 1 95.5 220 ALA B CA 1
ATOM 4053 C C . ALA B 1 220 ? -4.898 -15.141 -13.469 1 95.5 220 ALA B C 1
ATOM 4055 O O . ALA B 1 220 ? -3.854 -14.484 -13.516 1 95.5 220 ALA B O 1
ATOM 4056 N N . THR B 1 221 ? -5.02 -16.359 -13.961 1 93.12 221 THR B N 1
ATOM 4057 C CA . THR B 1 221 ? -3.869 -17.016 -14.578 1 93.12 221 THR B CA 1
ATOM 4058 C C . THR B 1 221 ? -3.449 -16.281 -15.844 1 93.12 221 THR B C 1
ATOM 4060 O O . THR B 1 221 ? -2.285 -15.898 -15.992 1 93.12 221 THR B O 1
ATOM 4063 N N . VAL B 1 222 ? -4.363 -16.047 -16.703 1 93.06 222 VAL B N 1
ATOM 4064 C CA . VAL B 1 222 ? -4.078 -15.359 -17.969 1 93.06 222 VAL B CA 1
ATOM 4065 C C . VAL B 1 222 ? -3.635 -13.922 -17.688 1 93.06 222 VAL B C 1
ATOM 4067 O O . VAL B 1 222 ? -2.654 -13.445 -18.25 1 93.06 222 VAL B O 1
ATOM 4070 N N . GLY B 1 223 ? -4.426 -13.273 -16.781 1 92.62 223 GLY B N 1
ATOM 4071 C CA . GLY B 1 223 ? -4.074 -11.906 -16.422 1 92.62 223 GLY B CA 1
ATOM 4072 C C . GLY B 1 223 ? -2.668 -11.781 -15.867 1 92.62 223 GLY B C 1
ATOM 4073 O O . GLY B 1 223 ? -1.944 -10.844 -16.203 1 92.62 223 GLY B O 1
ATOM 4074 N N . TRP B 1 224 ? -2.322 -12.695 -15.055 1 88.38 224 TRP B N 1
ATOM 4075 C CA . TRP B 1 224 ? -1.007 -12.648 -14.43 1 88.38 224 TRP B CA 1
ATOM 4076 C C . TRP B 1 224 ? 0.095 -12.891 -15.453 1 88.38 224 TRP B C 1
ATOM 4078 O O . TRP B 1 224 ? 1.159 -12.273 -15.391 1 88.38 224 TRP B O 1
ATOM 4088 N N . ILE B 1 225 ? -0.129 -13.797 -16.344 1 84.56 225 ILE B N 1
ATOM 4089 C CA . ILE B 1 225 ? 0.836 -14.07 -17.391 1 84.56 225 ILE B CA 1
ATOM 4090 C C . ILE B 1 225 ? 1.022 -12.82 -18.266 1 84.56 225 ILE B C 1
ATOM 4092 O O . ILE B 1 225 ? 2.152 -12.438 -18.562 1 84.56 225 ILE B O 1
ATOM 4096 N N . VAL B 1 226 ? -0.059 -12.172 -18.594 1 86.56 226 VAL B N 1
ATOM 4097 C CA . VAL B 1 226 ? -0.011 -10.969 -19.422 1 86.56 226 VAL B CA 1
ATOM 4098 C C . VAL B 1 226 ? 0.756 -9.875 -18.672 1 86.56 226 VAL B C 1
ATOM 4100 O O . VAL B 1 226 ? 1.621 -9.211 -19.25 1 86.56 226 VAL B O 1
ATOM 4103 N N . VAL B 1 227 ? 0.418 -9.711 -17.406 1 85.19 227 VAL B N 1
ATOM 4104 C CA . VAL B 1 227 ? 1.086 -8.695 -16.594 1 85.19 227 VAL B CA 1
ATOM 4105 C C . VAL B 1 227 ? 2.576 -9.016 -16.5 1 85.19 227 VAL B C 1
ATOM 4107 O O . VAL B 1 227 ? 3.416 -8.117 -16.625 1 85.19 227 VAL B O 1
ATOM 4110 N N . SER B 1 228 ? 2.885 -10.242 -16.297 1 77.31 228 SER B N 1
ATOM 4111 C CA . SER B 1 228 ? 4.273 -10.648 -16.109 1 77.31 228 SER B CA 1
ATOM 4112 C C . SER B 1 228 ? 5.066 -10.5 -17.406 1 77.31 228 SER B C 1
ATOM 4114 O O . SER B 1 228 ? 6.227 -10.094 -17.391 1 77.31 228 SER B O 1
ATOM 4116 N N . TYR B 1 229 ? 4.484 -10.789 -18.516 1 75.5 229 TYR B N 1
ATOM 4117 C CA . TYR B 1 229 ? 5.156 -10.617 -19.797 1 75.5 229 TYR B CA 1
ATOM 4118 C C . TYR B 1 229 ? 5.312 -9.148 -20.156 1 75.5 229 TYR B C 1
ATOM 4120 O O . TYR B 1 229 ? 6.336 -8.734 -20.703 1 75.5 229 TYR B O 1
ATOM 4128 N N . SER B 1 230 ? 4.273 -8.367 -19.875 1 78.44 230 SER B N 1
ATOM 4129 C CA . SER B 1 230 ? 4.363 -6.93 -20.094 1 78.44 230 SER B CA 1
ATOM 4130 C C . SER B 1 230 ? 5.477 -6.312 -19.25 1 78.44 230 SER B C 1
ATOM 4132 O O . SER B 1 230 ? 6.199 -5.43 -19.719 1 78.44 230 SER B O 1
ATOM 4134 N N . PHE B 1 231 ? 5.547 -6.82 -18.109 1 72.88 231 PHE B N 1
ATOM 4135 C CA . PHE B 1 231 ? 6.602 -6.359 -17.219 1 72.88 231 PHE B CA 1
ATOM 4136 C C . PHE B 1 231 ? 7.973 -6.766 -17.734 1 72.88 231 PHE B C 1
ATOM 4138 O O . PHE B 1 231 ? 8.898 -5.953 -17.766 1 72.88 231 PHE B O 1
ATOM 4145 N N . ALA B 1 232 ? 8.078 -7.941 -18.109 1 69.44 232 ALA B N 1
ATOM 4146 C CA . ALA B 1 232 ? 9.344 -8.43 -18.656 1 69.44 232 ALA B CA 1
ATOM 4147 C C . ALA B 1 232 ? 9.758 -7.641 -19.891 1 69.44 232 ALA B C 1
ATOM 4149 O O . ALA B 1 232 ? 10.938 -7.309 -20.047 1 69.44 232 ALA B O 1
ATOM 4150 N N . TYR B 1 233 ? 8.844 -7.418 -20.672 1 69.81 233 TYR B N 1
ATOM 4151 C CA . TYR B 1 233 ? 9.102 -6.633 -21.875 1 69.81 233 TYR B CA 1
ATOM 4152 C C . TYR B 1 233 ? 9.57 -5.227 -21.531 1 69.81 233 TYR B C 1
ATOM 4154 O O . TYR B 1 233 ? 10.523 -4.711 -22.125 1 69.81 233 TYR B O 1
ATOM 4162 N N . TYR B 1 234 ? 8.914 -4.684 -20.594 1 70 234 TYR B N 1
ATOM 4163 C CA . TYR B 1 234 ? 9.281 -3.342 -20.172 1 70 234 TYR B CA 1
ATOM 4164 C C . TYR B 1 234 ? 10.703 -3.32 -19.609 1 70 234 TYR B C 1
ATOM 4166 O O . TYR B 1 234 ? 11.484 -2.424 -19.922 1 70 234 TYR B O 1
ATOM 4174 N N . VAL B 1 235 ? 11 -4.242 -18.781 1 64.5 235 VAL B N 1
ATOM 4175 C CA . VAL B 1 235 ? 12.312 -4.32 -18.156 1 64.5 235 VAL B CA 1
ATOM 4176 C C . VAL B 1 235 ? 13.383 -4.535 -19.219 1 64.5 235 VAL B C 1
ATOM 4178 O O . VAL B 1 235 ? 14.477 -3.963 -19.125 1 64.5 235 VAL B O 1
ATOM 4181 N N . ASP B 1 236 ? 13.047 -5.348 -20.078 1 63.69 236 ASP B N 1
ATOM 4182 C CA . ASP B 1 236 ? 14 -5.668 -21.141 1 63.69 236 ASP B CA 1
ATOM 4183 C C . ASP B 1 236 ? 14.258 -4.453 -22.031 1 63.69 236 ASP B C 1
ATOM 4185 O O . ASP B 1 236 ? 15.391 -4.195 -22.438 1 63.69 236 ASP B O 1
ATOM 4189 N N . LYS B 1 237 ? 13.242 -3.832 -22.297 1 63.47 237 LYS B N 1
ATOM 4190 C CA . LYS B 1 237 ? 13.375 -2.73 -23.25 1 63.47 237 LYS B CA 1
ATOM 4191 C C . LYS B 1 237 ? 13.797 -1.445 -22.547 1 63.47 237 LYS B C 1
ATOM 4193 O O . LYS B 1 237 ? 14.516 -0.623 -23.125 1 63.47 237 LYS B O 1
ATOM 4198 N N . PHE B 1 238 ? 13.281 -1.287 -21.391 1 55.78 238 PHE B N 1
ATOM 4199 C CA . PHE B 1 238 ? 13.531 -0.004 -20.75 1 55.78 238 PHE B CA 1
ATOM 4200 C C . PHE B 1 238 ? 14.484 -0.164 -19.578 1 55.78 238 PHE B C 1
ATOM 4202 O O . PHE B 1 238 ? 14.703 0.778 -18.812 1 55.78 238 PHE B O 1
ATOM 4209 N N . ALA B 1 239 ? 14.836 -1.45 -19.234 1 54.72 239 ALA B N 1
ATOM 4210 C CA . ALA B 1 239 ? 15.805 -1.73 -18.172 1 54.72 239 ALA B CA 1
ATOM 4211 C C . ALA B 1 239 ? 17.047 -0.846 -18.312 1 54.72 239 ALA B C 1
ATOM 4213 O O . ALA B 1 239 ? 17.672 -0.497 -17.312 1 54.72 239 ALA B O 1
ATOM 4214 N N . ASN B 1 240 ? 17.312 -0.642 -19.453 1 51.66 240 ASN B N 1
ATOM 4215 C CA . ASN B 1 240 ? 18.375 0.356 -19.562 1 51.66 240 ASN B CA 1
ATOM 4216 C C . ASN B 1 240 ? 18.016 1.644 -18.828 1 51.66 240 ASN B C 1
ATOM 4218 O O . ASN B 1 240 ? 18.906 2.389 -18.406 1 51.66 240 ASN B O 1
ATOM 4222 N N . TYR B 1 241 ? 16.828 1.802 -18.719 1 46 241 TYR B N 1
ATOM 4223 C CA . TYR B 1 241 ? 16.391 2.975 -17.969 1 46 241 TYR B CA 1
ATOM 4224 C C . TYR B 1 241 ? 16.688 2.822 -16.484 1 46 241 TYR B C 1
ATOM 4226 O O . TYR B 1 241 ? 16.969 3.809 -15.797 1 46 241 TYR B O 1
ATOM 4234 N N . ALA B 1 242 ? 16.531 1.588 -15.977 1 48.56 242 ALA B N 1
ATOM 4235 C CA . ALA B 1 242 ? 16.938 1.32 -14.602 1 48.56 242 ALA B CA 1
ATOM 4236 C C . ALA B 1 242 ? 18.406 1.717 -14.383 1 48.56 242 ALA B C 1
ATOM 4238 O O . ALA B 1 242 ? 18.766 2.203 -13.312 1 48.56 242 ALA B O 1
ATOM 4239 N N . ASN B 1 243 ? 19.188 1.43 -15.414 1 48.44 243 ASN B N 1
ATOM 4240 C CA . ASN B 1 243 ? 20.562 1.899 -15.344 1 48.44 243 ASN B CA 1
ATOM 4241 C C . ASN B 1 243 ? 20.625 3.424 -15.305 1 48.44 243 ASN B C 1
ATOM 4243 O O . ASN B 1 243 ? 21.531 3.988 -14.672 1 48.44 243 ASN B O 1
ATOM 4247 N N . THR B 1 244 ? 19.672 3.969 -16.031 1 47.31 244 THR B N 1
ATOM 4248 C CA . THR B 1 244 ? 19.703 5.426 -16.094 1 47.31 244 THR B CA 1
ATOM 4249 C C . THR B 1 244 ? 19 6.035 -14.883 1 47.31 244 THR B C 1
ATOM 4251 O O . THR B 1 244 ? 19.453 7.051 -14.344 1 47.31 244 THR B O 1
ATOM 4254 N N . TYR B 1 245 ? 17.984 5.41 -14.555 1 48.44 245 TYR B N 1
ATOM 4255 C CA . TYR B 1 245 ? 17.188 6.062 -13.523 1 48.44 245 TYR B CA 1
ATOM 4256 C C . TYR B 1 245 ? 17.484 5.457 -12.148 1 48.44 245 TYR B C 1
ATOM 4258 O O . TYR B 1 245 ? 16.875 5.84 -11.156 1 48.44 245 TYR B O 1
ATOM 4266 N N . GLY B 1 246 ? 18.547 4.703 -12.102 1 51.41 246 GLY B N 1
ATOM 4267 C CA . GLY B 1 246 ? 19.062 4.172 -10.852 1 51.41 246 GLY B CA 1
ATOM 4268 C C . GLY B 1 246 ? 18.094 3.266 -10.133 1 51.41 246 GLY B C 1
ATOM 4269 O O . GLY B 1 246 ? 17.125 2.781 -10.734 1 51.41 246 GLY B O 1
ATOM 4270 N N . GLY B 1 247 ? 18.281 2.852 -9.031 1 58.31 247 GLY B N 1
ATOM 4271 C CA . GLY B 1 247 ? 17.594 1.91 -8.156 1 58.31 247 GLY B CA 1
ATOM 4272 C C . GLY B 1 247 ? 16.156 2.289 -7.879 1 58.31 247 GLY B C 1
ATOM 4273 O O . GLY B 1 247 ? 15.305 1.418 -7.688 1 58.31 247 GLY B O 1
ATOM 4274 N N . LEU B 1 248 ? 15.75 3.594 -8.094 1 61.47 248 LEU B N 1
ATOM 4275 C CA . LEU B 1 248 ? 14.391 4.027 -7.773 1 61.47 248 LEU B CA 1
ATOM 4276 C C . LEU B 1 248 ? 13.414 3.605 -8.859 1 61.47 248 LEU B C 1
ATOM 4278 O O . LEU B 1 248 ? 12.273 3.244 -8.57 1 61.47 248 LEU B O 1
ATOM 4282 N N . GLY B 1 249 ? 13.875 3.742 -10.133 1 63.47 249 GLY B N 1
ATOM 4283 C CA . GLY B 1 249 ? 13.031 3.287 -11.227 1 63.47 249 GLY B CA 1
ATOM 4284 C C . GLY B 1 249 ? 12.633 1.829 -11.102 1 63.47 249 GLY B C 1
ATOM 4285 O O . GLY B 1 249 ? 11.484 1.469 -11.383 1 63.47 249 GLY B O 1
ATOM 4286 N N . GLY B 1 250 ? 13.555 1.063 -10.648 1 69.19 250 GLY B N 1
ATOM 4287 C CA . GLY B 1 250 ? 13.273 -0.349 -10.453 1 69.19 250 GLY B CA 1
ATOM 4288 C C . GLY B 1 250 ? 12.234 -0.608 -9.383 1 69.19 250 GLY B C 1
ATOM 4289 O O . GLY B 1 250 ? 11.383 -1.492 -9.531 1 69.19 250 GLY B O 1
ATOM 4290 N N . ILE B 1 251 ? 12.25 0.205 -8.391 1 72.62 251 ILE B N 1
ATOM 4291 C CA . ILE B 1 251 ? 11.312 0.03 -7.285 1 72.62 251 ILE B CA 1
ATOM 4292 C C . ILE B 1 251 ? 9.898 0.396 -7.742 1 72.62 251 ILE B C 1
ATOM 4294 O O . ILE B 1 251 ? 8.93 -0.291 -7.402 1 72.62 251 ILE B O 1
ATOM 4298 N N . ILE B 1 252 ? 9.805 1.43 -8.531 1 75.44 252 ILE B N 1
ATOM 4299 C CA . ILE B 1 252 ? 8.508 1.875 -9.016 1 75.44 252 ILE B CA 1
ATOM 4300 C C . ILE B 1 252 ? 7.895 0.799 -9.914 1 75.44 252 ILE B C 1
ATOM 4302 O O . ILE B 1 252 ? 6.703 0.499 -9.805 1 75.44 252 ILE B O 1
ATOM 4306 N N . ILE B 1 253 ? 8.734 0.331 -10.734 1 76.88 253 ILE B N 1
ATOM 4307 C CA . ILE B 1 253 ? 8.258 -0.7 -11.648 1 76.88 253 ILE B CA 1
ATOM 4308 C C . ILE B 1 253 ? 7.816 -1.928 -10.859 1 76.88 253 ILE B C 1
ATOM 4310 O O . ILE B 1 253 ? 6.812 -2.564 -11.195 1 76.88 253 ILE B O 1
ATOM 4314 N N . LEU B 1 254 ? 8.57 -2.219 -9.883 1 79.5 254 LEU B N 1
ATOM 4315 C CA . LEU B 1 254 ? 8.219 -3.342 -9.023 1 79.5 254 LEU B CA 1
ATOM 4316 C C . LEU B 1 254 ? 6.91 -3.068 -8.289 1 79.5 254 LEU B C 1
ATOM 4318 O O . LEU B 1 254 ? 6.07 -3.961 -8.148 1 79.5 254 LEU B O 1
ATOM 4322 N N . MET B 1 255 ? 6.766 -1.856 -7.832 1 86.81 255 MET B N 1
ATOM 4323 C CA . MET B 1 255 ? 5.531 -1.463 -7.164 1 86.81 255 MET B CA 1
ATOM 4324 C C . MET B 1 255 ? 4.332 -1.634 -8.094 1 86.81 255 MET B C 1
ATOM 4326 O O . MET B 1 255 ? 3.301 -2.172 -7.688 1 86.81 255 MET B O 1
ATOM 4330 N N . LEU B 1 256 ? 4.504 -1.208 -9.266 1 87.25 256 LEU B N 1
ATOM 4331 C CA . LEU B 1 256 ? 3.42 -1.312 -10.242 1 87.25 256 LEU B CA 1
ATOM 4332 C C . LEU B 1 256 ? 3.105 -2.771 -10.547 1 87.25 256 LEU B C 1
ATOM 4334 O O . LEU B 1 256 ? 1.938 -3.139 -10.703 1 87.25 256 LEU B O 1
ATOM 4338 N N . TRP B 1 257 ? 4.18 -3.514 -10.688 1 85.56 257 TRP B N 1
ATOM 4339 C CA . TRP B 1 257 ? 3.992 -4.938 -10.938 1 85.56 257 TRP B CA 1
ATOM 4340 C C . TRP B 1 257 ? 3.203 -5.586 -9.805 1 85.56 257 TRP B C 1
ATOM 4342 O O . TRP B 1 257 ? 2.273 -6.359 -10.055 1 85.56 257 TRP B O 1
ATOM 4352 N N . PHE B 1 258 ? 3.539 -5.32 -8.562 1 89.38 258 PHE B N 1
ATOM 4353 C CA . PHE B 1 258 ? 2.818 -5.867 -7.422 1 89.38 258 PHE B CA 1
ATOM 4354 C C . PHE B 1 258 ? 1.38 -5.363 -7.398 1 89.38 258 PHE B C 1
ATOM 4356 O O . PHE B 1 258 ? 0.464 -6.102 -7.027 1 89.38 258 PHE B O 1
ATOM 4363 N N . TYR B 1 259 ? 1.217 -4.125 -7.727 1 93.12 259 TYR B N 1
ATOM 4364 C CA . TYR B 1 259 ? -0.12 -3.541 -7.766 1 93.12 259 TYR B CA 1
ATOM 4365 C C . TYR B 1 259 ? -0.997 -4.25 -8.789 1 93.12 259 TYR B C 1
ATOM 4367 O O . TYR B 1 259 ? -2.141 -4.609 -8.5 1 93.12 259 TYR B O 1
ATOM 4375 N N . LEU B 1 260 ? -0.45 -4.473 -9.961 1 92.5 260 LEU B N 1
ATOM 4376 C CA . LEU B 1 260 ? -1.191 -5.152 -11.016 1 92.5 260 LEU B CA 1
ATOM 4377 C C . LEU B 1 26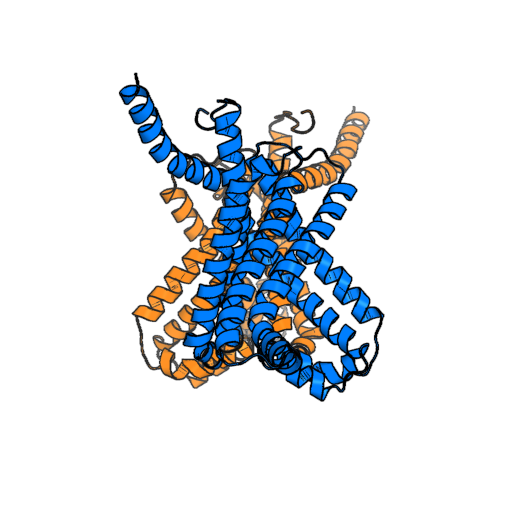0 ? -1.461 -6.605 -10.641 1 92.5 260 LEU B C 1
ATOM 4379 O O . LEU B 1 260 ? -2.516 -7.152 -10.977 1 92.5 260 LEU B O 1
ATOM 4383 N N . THR B 1 261 ? -0.474 -7.191 -10 1 89.44 261 THR B N 1
ATOM 4384 C CA . THR B 1 261 ? -0.686 -8.539 -9.477 1 89.44 261 THR B CA 1
ATOM 4385 C C . THR B 1 261 ? -1.877 -8.57 -8.531 1 89.44 261 THR B C 1
ATOM 4387 O O . THR B 1 261 ? -2.723 -9.461 -8.609 1 89.44 261 THR B O 1
ATOM 4390 N N . GLY B 1 262 ? -1.914 -7.617 -7.59 1 93.62 262 GLY B N 1
ATOM 4391 C CA . GLY B 1 262 ? -3.059 -7.504 -6.699 1 93.62 262 GLY B CA 1
ATOM 4392 C C . GLY B 1 262 ? -4.375 -7.344 -7.438 1 93.62 262 GLY B C 1
ATOM 4393 O O . GLY B 1 262 ? -5.363 -8 -7.105 1 93.62 262 GLY B O 1
ATOM 4394 N N . TRP B 1 263 ? -4.371 -6.488 -8.461 1 94.94 263 TRP B N 1
ATOM 4395 C CA . TRP B 1 263 ? -5.562 -6.285 -9.273 1 94.94 263 TRP B CA 1
ATOM 4396 C C . TRP B 1 263 ? -6.027 -7.602 -9.891 1 94.94 263 TRP B C 1
ATOM 4398 O O . TRP B 1 263 ? -7.215 -7.934 -9.844 1 94.94 263 TRP B O 1
ATOM 4408 N N . VAL B 1 264 ? -5.121 -8.336 -10.469 1 94.88 264 VAL B N 1
ATOM 4409 C CA . VAL B 1 264 ? -5.438 -9.586 -11.156 1 94.88 264 VAL B CA 1
ATOM 4410 C C . VAL B 1 264 ? -6.035 -10.586 -10.164 1 94.88 264 VAL B C 1
ATOM 4412 O O . VAL B 1 264 ? -7.078 -11.188 -10.43 1 94.88 264 VAL B O 1
ATOM 4415 N N . ILE B 1 265 ? -5.406 -10.719 -9.031 1 94.44 265 ILE B N 1
ATOM 4416 C CA . ILE B 1 265 ? -5.844 -11.672 -8.023 1 94.44 265 ILE B CA 1
ATOM 4417 C C . ILE B 1 265 ? -7.227 -11.281 -7.504 1 94.44 265 ILE B C 1
ATOM 4419 O O . ILE B 1 265 ? -8.141 -12.109 -7.453 1 94.44 265 ILE B O 1
ATOM 4423 N N . LEU B 1 266 ? -7.41 -10.031 -7.164 1 96.56 266 LEU B N 1
ATOM 4424 C CA . LEU B 1 266 ? -8.641 -9.562 -6.543 1 96.56 266 LEU B CA 1
ATOM 4425 C C . LEU B 1 266 ? -9.789 -9.539 -7.555 1 96.56 266 LEU B C 1
ATOM 4427 O O . LEU B 1 266 ? -10.922 -9.875 -7.219 1 96.56 266 LEU B O 1
ATOM 4431 N N . LEU B 1 267 ? -9.461 -9.117 -8.758 1 96.62 267 LEU B N 1
ATOM 4432 C CA . LEU B 1 267 ? -10.484 -9.102 -9.797 1 96.62 267 LEU B CA 1
ATOM 4433 C C . LEU B 1 267 ? -10.992 -10.516 -10.086 1 96.62 267 LEU B C 1
ATOM 4435 O O . LEU B 1 267 ? -12.18 -10.711 -10.359 1 96.62 267 LEU B O 1
ATOM 4439 N N . GLY B 1 268 ? -10.086 -11.469 -10.125 1 96.62 268 GLY B N 1
ATOM 4440 C CA . GLY B 1 268 ? -10.523 -12.852 -10.258 1 96.62 268 GLY B CA 1
ATOM 4441 C C . GLY B 1 268 ? -11.5 -13.273 -9.18 1 96.62 268 GLY B C 1
ATOM 4442 O O . GLY B 1 268 ? -12.469 -13.984 -9.461 1 96.62 268 GLY B O 1
ATOM 4443 N N . GLY B 1 269 ? -11.234 -12.867 -7.969 1 95.12 269 GLY B N 1
ATOM 4444 C CA . GLY B 1 269 ? -12.172 -13.133 -6.887 1 95.12 269 GLY B CA 1
ATOM 4445 C C . GLY B 1 269 ? -13.523 -12.477 -7.086 1 95.12 269 GLY B C 1
ATOM 4446 O O . GLY B 1 269 ? -14.555 -13.078 -6.805 1 95.12 269 GLY B O 1
ATOM 4447 N N . GLU B 1 270 ? -13.492 -11.203 -7.512 1 95.88 270 GLU B N 1
ATOM 4448 C CA . GLU B 1 270 ? -14.734 -10.477 -7.773 1 95.88 270 GLU B CA 1
ATOM 4449 C C . GLU B 1 270 ? -15.547 -11.156 -8.875 1 95.88 270 GLU B C 1
ATOM 4451 O O . GLU B 1 270 ? -16.781 -11.188 -8.812 1 95.88 270 GLU B O 1
ATOM 4456 N N . ILE B 1 271 ? -14.836 -11.641 -9.883 1 96.19 271 ILE B N 1
ATOM 4457 C CA . ILE B 1 271 ? -15.5 -12.352 -10.969 1 96.19 271 ILE B CA 1
ATOM 4458 C C . ILE B 1 271 ? -16.203 -13.594 -10.422 1 96.19 271 ILE B C 1
ATOM 4460 O O . ILE B 1 271 ? -17.375 -13.836 -10.727 1 96.19 271 ILE B O 1
ATOM 4464 N N . ASN B 1 272 ? -15.516 -14.359 -9.578 1 95.25 272 ASN B N 1
ATOM 4465 C CA . ASN B 1 272 ? -16.109 -15.531 -8.953 1 95.25 272 ASN B CA 1
ATOM 4466 C C . ASN B 1 272 ? -17.328 -15.156 -8.117 1 95.25 272 ASN B C 1
ATOM 4468 O O . ASN B 1 272 ? -18.375 -15.812 -8.195 1 95.25 272 ASN B O 1
ATOM 4472 N N . GLY B 1 273 ? -17.188 -14.117 -7.316 1 93.06 273 GLY B N 1
ATOM 4473 C CA . GLY B 1 273 ? -18.297 -13.672 -6.488 1 93.06 273 GLY B CA 1
ATOM 4474 C C . GLY B 1 273 ? -19.5 -13.234 -7.289 1 93.06 273 GLY B C 1
ATOM 4475 O O . GLY B 1 273 ? -20.641 -13.562 -6.934 1 93.06 273 GLY B O 1
ATOM 4476 N N . LEU B 1 274 ? -19.266 -12.508 -8.273 1 93.06 274 LEU B N 1
ATOM 4477 C CA . LEU B 1 274 ? -20.344 -12.008 -9.109 1 93.06 274 LEU B CA 1
ATOM 4478 C C . LEU B 1 274 ? -21.078 -13.164 -9.797 1 93.06 274 LEU B C 1
ATOM 4480 O O . LEU B 1 274 ? -22.312 -13.195 -9.828 1 93.06 274 LEU B O 1
ATOM 4484 N N . LEU B 1 275 ? -20.328 -14.117 -10.375 1 92.56 275 LEU B N 1
ATOM 4485 C CA . LEU B 1 275 ? -20.922 -15.281 -11.023 1 92.56 275 LEU B CA 1
ATOM 4486 C C . LEU B 1 275 ? -21.719 -16.125 -10.031 1 92.56 275 LEU B C 1
ATOM 4488 O O . LEU B 1 275 ? -22.766 -16.672 -10.359 1 92.56 275 LEU B O 1
ATOM 4492 N N . HIS B 1 276 ? -21.156 -16.234 -8.852 1 90.19 276 HIS B N 1
ATOM 4493 C CA . HIS B 1 276 ? -21.891 -16.922 -7.793 1 90.19 276 HIS B CA 1
ATOM 4494 C C . HIS B 1 276 ? -23.203 -16.219 -7.488 1 90.19 276 HIS B C 1
ATOM 4496 O O . HIS B 1 276 ? -24.234 -16.891 -7.285 1 90.19 276 HIS B O 1
ATOM 4502 N N . HIS B 1 277 ? -23.109 -14.945 -7.395 1 87.5 277 HIS B N 1
ATOM 4503 C CA . HIS B 1 277 ? -24.312 -14.156 -7.148 1 87.5 277 HIS B CA 1
ATOM 4504 C C . HIS B 1 277 ? -25.359 -14.383 -8.242 1 87.5 277 HIS B C 1
ATOM 4506 O O . HIS B 1 277 ? -26.547 -14.508 -7.953 1 87.5 277 HIS B O 1
ATOM 4512 N N . TYR B 1 278 ? -24.953 -14.414 -9.492 1 86.75 278 TYR B N 1
ATOM 4513 C CA . TYR B 1 278 ? -25.844 -14.648 -10.617 1 86.75 278 TYR B CA 1
ATOM 4514 C C . TYR B 1 278 ? -26.484 -16.031 -10.523 1 86.75 278 TYR B C 1
ATOM 4516 O O . TYR B 1 278 ? -27.656 -16.203 -10.883 1 86.75 278 TYR B O 1
ATOM 4524 N N . ARG B 1 279 ? -25.781 -16.969 -10.055 1 85.62 279 ARG B N 1
ATOM 4525 C CA . ARG B 1 279 ? -26.266 -18.344 -9.984 1 85.62 279 ARG B CA 1
ATOM 4526 C C . ARG B 1 279 ? -27.25 -18.531 -8.836 1 85.62 279 ARG B C 1
ATOM 4528 O O . ARG B 1 279 ? -28.219 -19.281 -8.953 1 85.62 279 ARG B O 1
ATOM 4535 N N . THR B 1 280 ? -27 -17.969 -7.672 1 81.12 280 THR B N 1
ATOM 4536 C CA . THR B 1 280 ? -27.812 -18.172 -6.488 1 81.12 280 THR B CA 1
ATOM 4537 C C . THR B 1 280 ? -28.984 -17.188 -6.457 1 81.12 280 THR B C 1
ATOM 4539 O O . THR B 1 280 ? -29.938 -17.375 -5.691 1 81.12 280 THR B O 1
ATOM 4542 N N . GLY B 1 281 ? -29.266 -16.375 -7.422 1 67.94 281 GLY B N 1
ATOM 4543 C CA . GLY B 1 281 ? -30.406 -15.477 -7.469 1 67.94 281 GLY B CA 1
ATOM 4544 C C . GLY B 1 281 ? -30.422 -14.492 -6.312 1 67.94 281 GLY B C 1
ATOM 4545 O O . GLY B 1 281 ? -31.484 -13.953 -5.977 1 67.94 281 GLY B O 1
ATOM 4546 N N . ASP B 1 282 ? -29.594 -14.492 -5.426 1 54.5 282 ASP B N 1
ATOM 4547 C CA . ASP B 1 282 ? -29.641 -13.57 -4.297 1 54.5 282 ASP B CA 1
ATOM 4548 C C . ASP B 1 282 ? -29.641 -12.125 -4.773 1 54.5 282 ASP B C 1
ATOM 4550 O O . ASP B 1 282 ? -28.672 -11.664 -5.391 1 54.5 282 ASP B O 1
ATOM 4554 N N . ASN B 1 283 ? -30.719 -11.773 -5.434 1 42.75 283 ASN B N 1
ATOM 4555 C CA . ASN B 1 283 ? -31.078 -10.43 -5.879 1 42.75 283 ASN B CA 1
ATOM 4556 C C . ASN B 1 283 ? -30.719 -9.383 -4.832 1 42.75 283 ASN B C 1
ATOM 4558 O O . ASN B 1 283 ? -31.297 -8.289 -4.824 1 42.75 283 ASN B O 1
ATOM 4562 N N . ASN B 1 284 ? -30.391 -9.633 -3.66 1 40.97 284 ASN B N 1
ATOM 4563 C CA . ASN B 1 284 ? -30.188 -8.461 -2.814 1 40.97 284 ASN B CA 1
ATOM 4564 C C . ASN B 1 284 ? -29.25 -7.453 -3.469 1 40.97 284 ASN B C 1
ATOM 4566 O O . ASN B 1 284 ? -28.031 -7.633 -3.453 1 40.97 284 ASN B O 1
ATOM 4570 N N . SER B 1 285 ? -29.672 -7.008 -4.578 1 38.88 285 SER B N 1
ATOM 4571 C CA . SER B 1 285 ? -29.016 -5.906 -5.27 1 38.88 285 SER B CA 1
ATOM 4572 C C . SER B 1 285 ? -28.516 -4.852 -4.289 1 38.88 285 SER B C 1
ATOM 4574 O O . SER B 1 285 ? -29.312 -4.281 -3.533 1 38.88 285 SER B O 1
ATOM 4576 N N . ARG B 1 286 ? -27.484 -4.934 -3.814 1 39.09 286 ARG B N 1
ATOM 4577 C CA . ARG B 1 286 ? -26.844 -3.824 -3.115 1 39.09 286 ARG B CA 1
ATOM 4578 C C . ARG B 1 286 ? -27.031 -2.516 -3.875 1 39.09 286 ARG B C 1
ATOM 4580 O O . ARG B 1 286 ? -26.469 -1.486 -3.5 1 39.09 286 ARG B O 1
ATOM 4587 N N . ASN B 1 287 ? -27.547 -2.467 -5.074 1 35.56 287 ASN B N 1
ATOM 4588 C CA . ASN B 1 287 ? -27.875 -1.212 -5.746 1 35.56 287 ASN B CA 1
ATOM 4589 C C . ASN B 1 287 ? -29.047 -0.497 -5.066 1 35.56 287 ASN B C 1
ATOM 4591 O O . ASN B 1 287 ? -29.438 0.595 -5.48 1 35.56 287 ASN B O 1
ATOM 4595 N N . GLU B 1 288 ? -30.062 -1.148 -4.484 1 30.97 288 GLU B N 1
ATOM 4596 C CA . GLU B 1 288 ? -31.234 -0.376 -4.078 1 30.97 288 GLU B CA 1
ATOM 4597 C C . GLU B 1 288 ? -30.922 0.536 -2.896 1 30.97 288 GLU B C 1
ATOM 4599 O O . GLU B 1 288 ? -31.766 1.326 -2.467 1 30.97 288 GLU B O 1
ATOM 4604 N N . LYS B 1 289 ? -30.188 0.179 -1.804 1 23.88 289 LYS B N 1
ATOM 4605 C CA . LYS B 1 289 ? -30.172 1.315 -0.887 1 23.88 289 LYS B CA 1
ATOM 4606 C C . LYS B 1 289 ? -29.234 2.412 -1.382 1 23.88 289 LYS B C 1
ATOM 4608 O O . LYS B 1 289 ? -28.156 2.123 -1.919 1 23.88 289 LYS B O 1
#